Protein 8SBH (pdb70)

GO terms:
  GO:0006351 DNA-templated transcription (P, IMP)

Secondary structure (DSSP, 8-state):
-EEEEE-HHHHHHTHHHHHHHHHHH-TTS-EEEEE--HHHHHHHHHTTSSSEEEES----TTEEEEEEEEEEEEEEE-TTSGGGSS---HHHHHTSPEEEPPTT-HHHHHHHHHTGGGSSS--EEEE-SSHHHHHHHHHTTS-BEEEEHHHHHHHHHHTSSEE---SSS-EEEEEEEEEETTPPPPHHHHHHHHHH--/-EEEEEEHHHHHHTHHHHHHHHHHH-TTS-EEEEEE-HHHHHHHHHTTSSSEEEES----TTEEEEEEEEEEEEEEE-TTSGGGSS---HHHHHTSEEEEPPTTSHHHHHHHHHTGGGSSS-EEEEE-SSHHHHHHHHHTTS-BEEEEHHHHHHHHHHTSSEE---SS--EEEEEEEEEETT----HHHHHHHHHS--

B-factor: mean 37.22, std 22.07, range [10.8, 164.15]

Solvent-accessible surface area: 17875 Å² total

InterPro domains:
  IPR000847 LysR, HTH, N-terminal domain [PF00126] (5-64)
  IPR000847 LysR, HTH, N-terminal domain [PR00039] (20-31)
  IPR000847 LysR, HTH, N-terminal domain [PR00039] (31-41)
  IPR000847 LysR, HTH, N-terminal domain [PR00039] (41-52)
  IPR000847 LysR, HTH, N-terminal domain [PS50931] (3-60)
  IPR005119 LysR, substrate-binding [PF03466] (86-286)
  IPR036388 Winged helix-like DNA-binding domain superfamily [G3DSA:1.10.10.10] (1-83)
  IPR036390 Winged helix DNA-binding domain superfamily [SSF46785] (2-109)
  IPR049752 DNA-binding transcriptional regulator YeiE [NF040889] (1-287)

Nearest PDB structures (foldseek):
  8sbh-assembly1_B  TM=9.875E-01  e=7.629E-42  Escherichia coli K-12
  7erp-assembly2_C  TM=9.823E-01  e=8.900E-36  Cronobacter sakazakii
  7erq-assembly1_B  TM=9.494E-01  e=7.839E-36  Cronobacter sakazakii
  4ab6-assembly1_A  TM=7.568E-01  e=2.833E-13  Neisseria meningitidis serogroup B
  2esn-assembly1_C  TM=7.941E-01  e=1.200E-11  Pseudomonas aeruginosa

Structure (mmCIF, N/CA/C/O backbone):
data_8SBH
#
_entry.id   8SBH
#
_cell.length_a   71.098
_cell.length_b   71.098
_cell.length_c   196.336
_cell.angle_alpha   90.000
_cell.angle_beta   90.000
_cell.angle_gamma   90.000
#
_symmetry.space_group_name_H-M   'P 43 21 2'
#
loop_
_entity.id
_entity.type
_entity.pdbx_description
1 polymer 'Transcriptional regulator YeiE, LysR family'
2 non-polymer 'SULFATE ION'
3 non-polymer GLYCEROL
4 non-polymer 'CHLORIDE ION'
5 water water
#
loop_
_atom_site.group_PDB
_atom_site.id
_atom_site.type_symbol
_atom_site.label_atom_id
_atom_site.label_alt_id
_atom_site.label_comp_id
_atom_site.label_asym_id
_atom_site.label_entity_id
_atom_site.label_seq_id
_atom_site.pdbx_PDB_ins_code
_atom_site.Cartn_x
_atom_site.Cartn_y
_atom_site.Cartn_z
_atom_site.occupancy
_atom_site.B_iso_or_equiv
_atom_site.auth_seq_id
_atom_site.auth_comp_id
_atom_site.auth_asym_id
_atom_site.auth_atom_id
_atom_site.pdbx_PDB_model_num
ATOM 1 N N . MET A 1 1 ? 56.30547 61.32065 65.61524 1.000 24.29383 90 MET A N 1
ATOM 2 C CA A MET A 1 1 ? 55.29646 60.47978 66.24789 0.641 22.47189 90 MET A CA 1
ATOM 3 C CA B MET A 1 1 ? 55.31244 60.45182 66.23874 0.359 22.45963 90 MET A CA 1
ATOM 4 C C . MET A 1 1 ? 54.36885 59.87119 65.19939 1.000 22.87843 90 MET A C 1
ATOM 5 O O . MET A 1 1 ? 54.04251 60.51944 64.20415 1.000 25.36177 90 MET A O 1
ATOM 29 N N . ILE A 1 2 ? 53.93589 58.63869 65.44027 1.000 18.55976 91 ILE A N 1
ATOM 30 C CA . ILE A 1 2 ? 52.96824 57.95530 64.58951 1.000 18.57470 91 ILE A CA 1
ATOM 31 C C . ILE A 1 2 ? 51.73230 57.67979 65.43486 1.000 20.51668 91 ILE A C 1
ATOM 32 O O . ILE A 1 2 ? 51.80265 56.92475 66.41531 1.000 20.12433 91 ILE A O 1
ATOM 49 N N . ARG A 1 3 ? 50.60904 58.29033 65.06535 1.000 15.02241 92 ARG A N 1
ATOM 50 C CA . ARG A 1 3 ? 49.34219 58.09764 65.76175 1.000 15.45201 92 ARG A CA 1
ATOM 51 C C . ARG A 1 3 ? 48.45207 57.19161 64.92190 1.000 17.60566 92 ARG A C 1
ATOM 52 O O . ARG A 1 3 ? 48.15887 57.50361 63.75862 1.000 16.80867 92 ARG A O 1
ATOM 73 N N . ILE A 1 4 ? 48.02011 56.07793 65.50980 1.000 16.99130 93 ILE A N 1
ATOM 74 C CA . ILE A 1 4 ? 47.28135 55.04395 64.79966 1.000 16.29182 93 ILE A CA 1
ATOM 75 C C . ILE A 1 4 ? 45.93155 54.84256 65.47182 1.000 19.78583 93 ILE A C 1
ATOM 76 O O . ILE A 1 4 ? 45.83197 54.85183 66.70375 1.000 15.40213 93 ILE A O 1
ATOM 92 N N . TYR A 1 5 ? 44.89634 54.65157 64.65496 1.000 15.15645 94 TYR A N 1
ATOM 93 C CA . TYR A 1 5 ? 43.61865 54.11163 65.10804 1.000 17.35690 94 TYR A CA 1
ATOM 94 C C . TYR A 1 5 ? 43.36027 52.83626 64.31721 1.000 17.62089 94 TYR A C 1
ATOM 95 O O . TYR A 1 5 ? 43.45953 52.83979 63.08707 1.000 14.60832 94 TYR A O 1
ATOM 113 N N . ALA A 1 6 ? 43.04143 51.75205 65.01716 1.000 17.02865 95 ALA A N 1
ATOM 114 C CA . ALA A 1 6 ? 42.86040 50.45399 64.38289 1.000 13.63520 95 ALA A CA 1
ATOM 115 C C . ALA A 1 6 ? 41.57370 49.80670 64.86759 1.000 13.96580 95 ALA A C 1
ATOM 116 O O . ALA A 1 6 ? 41.12718 50.03916 65.99738 1.000 13.43552 95 ALA A O 1
ATOM 123 N N . SER A 1 7 ? 40.97743 48.99559 63.99464 1.000 13.49430 96 SER A N 1
ATOM 124 C CA . SER A 1 7 ? 39.79559 48.23058 64.35186 1.000 15.72944 96 SER A CA 1
ATOM 125 C C . SER A 1 7 ? 40.17386 47.09725 65.30629 1.000 13.22295 96 SER A C 1
ATOM 126 O O . SER A 1 7 ? 41.34988 46.84601 65.58371 1.000 15.38661 96 SER A O 1
ATOM 134 N N . SER A 1 8 ? 39.14737 46.39385 65.80075 1.000 16.15185 97 SER A N 1
ATOM 135 C CA . SER A 1 8 ? 39.33096 45.53647 66.97058 1.000 18.17657 97 SER A CA 1
ATOM 136 C C . SER A 1 8 ? 40.26977 44.37062 66.68068 1.000 16.40384 97 SER A C 1
ATOM 137 O O . SER A 1 8 ? 41.20430 44.11061 67.44519 1.000 14.33267 97 SER A O 1
ATOM 145 N N . THR A 1 9 ? 40.03536 43.63946 65.58970 1.000 15.82578 98 THR A N 1
ATOM 146 C CA . THR A 1 9 ? 40.90891 42.50643 65.29015 1.000 15.55742 98 THR A CA 1
ATOM 147 C C . THR A 1 9 ? 42.33340 42.97585 65.02604 1.000 15.61290 98 THR A C 1
ATOM 148 O O . THR A 1 9 ? 43.29963 42.36847 65.50936 1.000 15.25536 98 THR A O 1
ATOM 159 N N . ILE A 1 10 ? 42.48311 44.07550 64.28825 1.000 16.52774 99 ILE A N 1
ATOM 160 C CA . ILE A 1 10 ? 43.81159 44.54742 63.90454 1.000 14.84870 99 ILE A CA 1
ATOM 161 C C . ILE A 1 10 ? 44.55220 45.10043 65.11437 1.000 15.19353 99 ILE A C 1
ATOM 162 O O . ILE A 1 10 ? 45.72995 44.78991 65.34413 1.000 16.27160 99 ILE A O 1
ATOM 178 N N . GLY A 1 11 ? 43.87970 45.92904 65.91107 1.000 13.13181 100 GLY A N 1
ATOM 179 C CA . GLY A 1 11 ? 44.54737 46.57208 67.02729 1.000 13.84117 100 GLY A CA 1
ATOM 180 C C . GLY A 1 11 ? 44.87654 45.63076 68.16707 1.000 15.76391 100 GLY A C 1
ATOM 181 O O . GLY A 1 11 ? 45.86304 45.83830 68.88107 1.000 14.45771 100 GLY A O 1
ATOM 185 N N . ASN A 1 12 ? 44.06886 44.58499 68.35749 1.000 15.42480 101 ASN A N 1
ATOM 186 C CA . ASN A 1 12 ? 44.24368 43.69506 69.49793 1.000 15.79636 101 ASN A CA 1
ATOM 187 C C . ASN A 1 12 ? 45.00879 42.41845 69.17532 1.000 17.23831 101 ASN A C 1
ATOM 188 O O . ASN A 1 12 ? 45.54403 41.79439 70.09702 1.000 18.86484 101 ASN A O 1
ATOM 199 N N . TYR A 1 13 ? 45.08702 42.01305 67.90112 1.000 14.69206 102 TYR A N 1
ATOM 200 C CA . TYR A 1 13 ? 45.71075 40.74357 67.55548 1.000 14.92786 102 TYR A CA 1
ATOM 201 C C . TYR A 1 13 ? 46.78713 40.82923 66.47943 1.000 17.25261 102 TYR A C 1
ATOM 202 O O . TYR A 1 13 ? 47.36353 39.79134 66.13368 1.000 18.85350 102 TYR A O 1
ATOM 220 N N . ILE A 1 14 ? 47.07977 42.01290 65.93986 1.000 17.40213 103 ILE A N 1
ATOM 221 C CA . ILE A 1 14 ? 48.09140 42.12314 64.89145 1.000 16.76363 103 ILE A CA 1
ATOM 222 C C . ILE A 1 14 ? 49.12263 43.19361 65.23624 1.000 17.07568 103 ILE A C 1
ATOM 223 O O . ILE A 1 14 ? 50.32091 42.90233 65.34270 1.000 18.87736 103 ILE A O 1
ATOM 239 N N . LEU A 1 15 ? 48.67556 44.43481 65.40587 1.000 16.01588 104 LEU A N 1
ATOM 240 C CA . LEU A 1 15 ? 49.60692 45.55658 65.43310 1.000 13.47607 104 LEU A CA 1
ATOM 241 C C . LEU A 1 15 ? 50.52673 45.56443 66.64948 1.000 15.92664 104 LEU A C 1
ATOM 242 O O . LEU A 1 15 ? 51.65952 46.04811 66.54861 1.000 18.40699 104 LEU A O 1
ATOM 258 N N . PRO A 1 16 ? 50.10468 45.06405 67.81407 1.000 15.82265 105 PRO A N 1
ATOM 259 C CA . PRO A 1 16 ? 51.06042 45.00112 68.93299 1.000 18.84680 105 PRO A CA 1
ATOM 260 C C . PRO A 1 16 ? 52.31539 44.21383 68.59589 1.000 21.26076 105 PRO A C 1
ATOM 261 O O . PRO A 1 16 ? 53.41490 44.59601 69.01870 1.000 20.66975 105 PRO A O 1
ATOM 272 N N . ALA A 1 17 ? 52.18757 43.12377 67.83500 1.000 21.84867 106 ALA A N 1
ATOM 273 C CA . ALA A 1 17 ? 53.36897 42.37825 67.41489 1.000 22.95378 106 ALA A CA 1
ATOM 274 C C . ALA A 1 17 ? 54.21708 43.19446 66.44781 1.000 21.84208 106 ALA A C 1
ATOM 275 O O . ALA A 1 17 ? 55.45059 43.16722 66.51923 1.000 25.73585 106 ALA A O 1
ATOM 282 N N . VAL A 1 18 ? 53.57228 43.91927 65.53315 1.000 18.74428 107 VAL A N 1
ATOM 283 C CA . VAL A 1 18 ? 54.30909 44.76735 64.59706 1.000 20.94177 107 VAL A CA 1
ATOM 284 C C . VAL A 1 18 ? 55.04945 45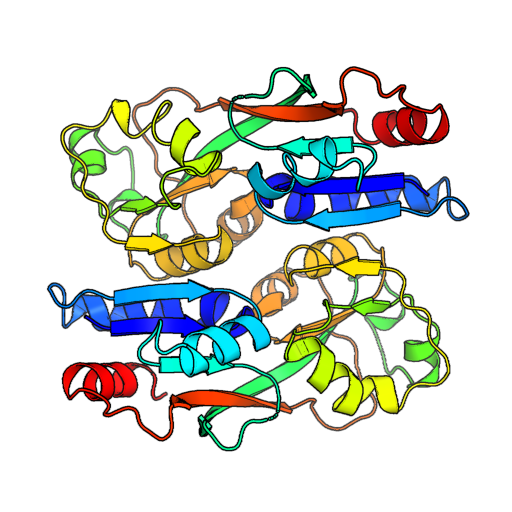.86600 65.35673 1.000 25.78639 107 VAL A C 1
ATOM 285 O O . VAL A 1 18 ? 56.22731 46.13861 65.10310 1.000 24.02434 107 VAL A O 1
ATOM 298 N N . ILE A 1 19 ? 54.36315 46.51006 66.30287 1.000 20.26687 108 ILE A N 1
ATOM 299 C CA . ILE A 1 19 ? 54.97739 47.60416 67.05462 1.000 20.98223 108 ILE A CA 1
ATOM 300 C C . ILE A 1 19 ? 56.15281 47.09339 67.87701 1.000 22.56208 108 ILE A C 1
ATOM 301 O O . ILE A 1 19 ? 57.16690 47.78588 68.03495 1.000 29.06041 108 ILE A O 1
ATOM 317 N N . ALA A 1 20 ? 56.04021 45.87620 68.41312 1.000 24.21828 109 ALA A N 1
ATOM 318 C CA . ALA A 1 20 ? 57.14793 45.29339 69.16214 1.000 27.36302 109 ALA A CA 1
ATOM 319 C C . ALA A 1 20 ? 58.39301 45.18101 68.29193 1.000 32.37161 109 ALA A C 1
ATOM 320 O O . ALA A 1 20 ? 59.49700 45.55063 68.71155 1.000 31.39422 109 ALA A O 1
ATOM 327 N N . ARG A 1 21 ? 58.23361 44.66977 67.06937 1.000 29.69981 110 ARG A N 1
ATOM 328 C CA . ARG A 1 21 ? 59.37839 44.54809 66.17150 1.000 35.09730 110 ARG A CA 1
ATOM 329 C C . ARG A 1 21 ? 59.90876 45.91750 65.76971 1.000 32.68926 110 ARG A C 1
ATOM 330 O O . ARG A 1 21 ? 61.12578 46.11581 65.66982 1.000 38.18149 110 ARG A O 1
ATOM 351 N N . TYR A 1 22 ? 59.01056 46.87471 65.53559 1.000 33.37469 111 TYR A N 1
ATOM 352 C CA . TYR A 1 22 ? 59.43706 48.21259 65.13862 1.000 34.50560 111 TYR A CA 1
ATOM 353 C C . TYR A 1 22 ? 60.17924 48.91129 66.27193 1.000 38.79280 111 TYR A C 1
ATOM 354 O O . TYR A 1 22 ? 61.27714 49.44550 66.07117 1.000 39.57086 111 TYR A O 1
ATOM 372 N N . ARG A 1 23 ? 59.59662 48.91782 67.47402 1.000 37.81966 112 ARG A N 1
ATOM 373 C CA . ARG A 1 23 ? 60.24218 49.58910 68.59831 1.000 41.31240 112 ARG A CA 1
ATOM 374 C C . ARG A 1 23 ? 61.60073 48.97619 68.90648 1.000 43.47484 112 ARG A C 1
ATOM 375 O O . ARG A 1 23 ? 62.48852 49.66333 69.42673 1.000 40.27336 112 ARG A O 1
ATOM 396 N N . HIS A 1 24 ? 61.78647 47.69238 68.59149 1.000 37.24471 113 HIS A N 1
ATOM 397 C CA . HIS A 1 24 ? 63.08945 47.07126 68.80103 1.000 43.85169 113 HIS A CA 1
ATOM 398 C C . HIS A 1 24 ? 64.15885 47.73877 67.94617 1.000 45.72539 113 HIS A C 1
ATOM 399 O O . HIS A 1 24 ? 65.29603 47.92535 68.39426 1.000 48.51007 113 HIS A O 1
ATOM 413 N N . ASP A 1 25 ? 63.81431 48.10443 66.71136 1.000 45.35453 114 ASP A N 1
ATOM 414 C CA . ASP A 1 25 ? 64.76948 48.74017 65.81167 1.000 47.94579 114 ASP A CA 1
ATOM 415 C C . ASP A 1 25 ? 64.76320 50.25818 65.92336 1.000 44.70408 114 ASP A C 1
ATOM 416 O O . ASP A 1 25 ? 65.77398 50.89754 65.61591 1.000 47.84840 114 ASP A O 1
ATOM 425 N N . TYR A 1 26 ? 63.64997 50.84834 66.35102 1.000 37.85704 115 TYR A N 1
ATOM 426 C CA . TYR A 1 26 ? 63.51641 52.29716 66.49534 1.000 36.79835 115 TYR A CA 1
ATOM 427 C C . TYR A 1 26 ? 63.00032 52.59726 67.89565 1.000 45.40260 115 TYR A C 1
ATOM 428 O O . TYR A 1 26 ? 61.85466 53.02366 68.07827 1.000 42.11971 115 TYR A O 1
ATOM 446 N N . PRO A 1 27 ? 63.83690 52.38939 68.91636 1.000 39.88856 116 PRO A N 1
ATOM 447 C CA . PRO A 1 27 ? 63.36304 52.53001 70.30183 1.000 45.76245 116 PRO A CA 1
ATOM 448 C C . PRO A 1 27 ? 63.02499 53.95484 70.70958 1.000 43.39808 116 PRO A C 1
ATOM 449 O O . PRO A 1 27 ? 62.42008 54.13837 71.77326 1.000 54.30159 116 PRO A O 1
ATOM 460 N N . GLN A 1 28 ? 63.38835 54.96464 69.91670 1.000 46.36849 117 GLN A N 1
ATOM 461 C CA . GLN A 1 28 ? 63.15815 56.35672 70.28601 1.000 45.09160 117 GLN A CA 1
ATOM 462 C C . GLN A 1 28 ? 62.19739 57.05873 69.32876 1.000 53.30923 117 GLN A C 1
ATOM 463 O O . GLN A 1 28 ? 62.19971 58.29225 69.24695 1.000 46.24561 117 GLN A O 1
ATOM 477 N N . LEU A 1 29 ? 61.37666 56.29948 68.60622 1.000 33.92379 118 LEU A N 1
ATOM 478 C CA . LEU A 1 29 ? 60.31644 56.86413 67.77614 1.000 38.44181 118 LEU A CA 1
ATOM 479 C C . LEU A 1 29 ? 58.97207 56.45467 68.36225 1.000 29.30937 118 LEU A C 1
ATOM 480 O O . LEU A 1 29 ? 58.58387 55.28327 68.23917 1.000 33.53275 118 LEU A O 1
ATOM 496 N N . PRO A 1 30 ? 58.23241 57.35839 69.00232 1.000 30.11141 119 PRO A N 1
ATOM 497 C CA . PRO A 1 30 ? 57.02198 56.93804 69.71743 1.000 28.74158 119 PRO A CA 1
ATOM 498 C C . PRO A 1 30 ? 55.88012 56.57589 68.78429 1.000 30.70464 119 PRO A C 1
ATOM 499 O O . PRO A 1 30 ? 55.77824 57.06507 67.65313 1.000 23.97086 119 PRO A O 1
ATOM 510 N N . ILE A 1 31 ? 55.00853 55.69988 69.28278 1.000 20.83679 120 ILE A N 1
ATOM 511 C CA . ILE A 1 31 ? 53.80074 55.28753 68.58482 1.000 20.74934 120 ILE A CA 1
ATOM 512 C C . ILE A 1 31 ? 52.63604 55.34964 69.56247 1.000 21.92601 120 ILE A C 1
ATOM 513 O O . ILE A 1 31 ? 52.75457 54.91077 70.71344 1.000 22.57569 120 ILE A O 1
ATOM 529 N N . GLU A 1 32 ? 51.51432 55.88806 69.10095 1.000 17.52420 121 GLU A N 1
ATOM 530 C CA . GLU A 1 32 ? 50.26081 55.87614 69.84274 1.000 19.61856 121 GLU A CA 1
ATOM 531 C C . GLU A 1 32 ? 49.26128 55.01812 69.08477 1.000 17.14392 121 GLU A C 1
ATOM 532 O O . GLU A 1 32 ? 49.06559 55.20791 67.87648 1.000 17.25478 121 GLU A O 1
ATOM 544 N N . LEU A 1 33 ? 48.64243 54.07068 69.78659 1.000 17.57097 122 LEU A N 1
ATOM 545 C CA . LEU A 1 33 ? 47.67981 53.14966 69.19261 1.000 15.80387 122 LEU A CA 1
ATOM 546 C C . LEU A 1 33 ? 46.36762 53.23308 69.95716 1.000 19.17176 122 LEU A C 1
ATOM 547 O O . LEU A 1 33 ? 46.32861 52.96152 71.16462 1.000 15.61458 122 LEU A O 1
ATOM 563 N N . SER A 1 34 ? 45.30445 53.61627 69.25516 1.000 16.44739 123 SER A N 1
ATOM 564 C CA . SER A 1 34 ? 43.94006 53.54780 69.75866 1.000 19.28944 123 SER A CA 1
ATOM 565 C C . SER A 1 34 ? 43.21477 52.42338 69.03479 1.000 15.25132 123 SER A C 1
ATOM 566 O O . SER A 1 34 ? 43.45021 52.19123 67.84434 1.000 13.80478 123 SER A O 1
ATOM 574 N N . VAL A 1 35 ? 42.32951 51.73112 69.75050 1.000 14.38964 124 VAL A N 1
ATOM 575 C CA . VAL A 1 35 ? 41.60847 50.58825 69.20425 1.000 13.73895 124 VAL A CA 1
ATOM 576 C C . VAL A 1 35 ? 40.11675 50.79892 69.41623 1.000 15.36403 124 VAL A C 1
ATOM 577 O O . VAL A 1 35 ? 39.68046 51.13926 70.52502 1.000 16.69348 124 VAL A O 1
ATOM 590 N N . GLY A 1 36 ? 39.34309 50.59662 68.36403 1.000 15.30764 125 GLY A N 1
ATOM 591 C CA . GLY A 1 36 ? 37.89382 50.66322 68.42529 1.000 17.44056 125 GLY A CA 1
ATOM 592 C C . GLY A 1 36 ? 37.31432 49.80009 67.32651 1.000 17.63057 125 GLY A C 1
ATOM 593 O O . GLY A 1 36 ? 37.94298 48.82747 66.89072 1.000 16.10143 125 GLY A O 1
ATOM 597 N N . ASN A 1 37 ? 36.11360 50.13822 66.87719 1.000 16.77957 126 ASN A N 1
ATOM 598 C CA . ASN A 1 37 ? 35.57136 49.49108 65.69507 1.000 17.45827 126 ASN A CA 1
ATOM 599 C C . ASN A 1 37 ? 35.93782 50.31044 64.45613 1.000 19.51978 126 ASN A C 1
ATOM 600 O O . ASN A 1 37 ? 36.49670 51.40787 64.54202 1.000 16.31954 126 ASN A O 1
ATOM 611 N N . SER A 1 38 ? 35.62560 49.75340 63.28844 1.000 19.27622 127 SER A N 1
ATOM 612 C CA . SER A 1 38 ? 36.06518 50.37971 62.04460 1.000 17.07707 127 SER A CA 1
ATOM 613 C C . SER A 1 38 ? 35.46078 51.76644 61.88191 1.000 20.72510 127 SER A C 1
ATOM 614 O O . SER A 1 38 ? 36.11571 52.67890 61.36030 1.000 20.78221 127 SER A O 1
ATOM 622 N N . GLN A 1 39 ? 34.21796 51.95512 62.32812 1.000 19.93686 128 GLN A N 1
ATOM 623 C CA . GLN A 1 39 ? 33.61355 53.28311 62.25799 1.000 21.59912 128 GLN A CA 1
ATOM 624 C C . GLN A 1 39 ? 34.38773 54.28138 63.11203 1.000 22.22949 128 GLN A C 1
ATOM 625 O O . GLN A 1 39 ? 34.58156 55.43516 62.70850 1.000 21.58191 128 GLN A O 1
ATOM 639 N N . ASP A 1 40 ? 34.83420 53.85771 64.29788 1.000 20.62868 129 ASP A N 1
ATOM 640 C CA . ASP A 1 40 ? 35.67713 54.72065 65.12140 1.000 20.83264 129 ASP A CA 1
ATOM 641 C C . ASP A 1 40 ? 36.93427 55.13515 64.36709 1.000 18.66439 129 ASP A C 1
ATOM 642 O O . ASP A 1 40 ? 37.33247 56.30635 64.40289 1.000 20.62170 129 ASP A O 1
ATOM 651 N N . VAL A 1 41 ? 37.57695 54.18368 63.68778 1.000 15.38316 130 VAL A N 1
ATOM 652 C CA . VAL A 1 41 ? 38.77977 54.49275 62.92134 1.000 16.92748 130 VAL A CA 1
ATOM 653 C C . VAL A 1 41 ? 38.46748 55.53114 61.85326 1.000 16.92131 130 VAL A C 1
ATOM 654 O O . VAL A 1 41 ? 39.16108 56.54651 61.71852 1.000 17.98517 130 VAL A O 1
ATOM 667 N N . MET A 1 42 ? 37.41468 55.28614 61.07160 1.000 19.43011 131 MET A N 1
ATOM 668 C CA . MET A 1 42 ? 37.05930 56.19493 59.98866 1.000 21.67526 131 MET A CA 1
ATOM 669 C C . MET A 1 42 ? 36.89713 57.61936 60.49266 1.000 22.71358 131 MET A C 1
ATOM 670 O O . MET A 1 42 ? 37.42847 58.56578 59.89998 1.000 20.10586 131 MET A O 1
ATOM 684 N N . GLN A 1 43 ? 36.15525 57.79081 61.58892 1.000 22.29650 132 GLN A N 1
ATOM 685 C CA . GLN A 1 43 ? 35.90821 59.13647 62.09414 1.000 24.55049 132 GLN A CA 1
ATOM 686 C C . GLN A 1 43 ? 37.20280 59.78429 62.56686 1.000 22.25097 132 GLN A C 1
ATOM 687 O O . GLN A 1 43 ? 37.42218 60.98056 62.34270 1.000 21.71674 132 GLN A O 1
ATOM 701 N N . ALA A 1 44 ? 38.07599 59.00711 63.20997 1.000 22.50487 133 ALA A N 1
ATOM 702 C CA . ALA A 1 44 ? 39.34424 59.55835 63.67200 1.000 22.02082 133 ALA A CA 1
ATOM 703 C C . ALA A 1 44 ? 40.19949 60.01553 62.49799 1.000 23.06439 133 ALA A C 1
ATOM 704 O O . ALA A 1 44 ? 40.83772 61.07258 62.55781 1.000 21.04633 133 ALA A O 1
ATOM 711 N N . VAL A 1 45 ? 40.22531 59.23133 61.42059 1.000 21.58806 134 VAL A N 1
ATOM 712 C CA . VAL A 1 45 ? 40.97128 59.62600 60.23014 1.000 21.37795 134 VAL A CA 1
ATOM 713 C C . VAL A 1 45 ? 40.33848 60.86016 59.59569 1.000 22.80585 134 VAL A C 1
ATOM 714 O O . VAL A 1 45 ? 41.03182 61.82212 59.24292 1.000 22.84974 134 VAL A O 1
ATOM 727 N N . LEU A 1 46 ? 39.00986 60.85579 59.45433 1.000 21.43435 135 LEU A N 1
ATOM 728 C CA . LEU A 1 46 ? 38.31968 61.99650 58.86255 1.000 23.88210 135 LEU A CA 1
ATOM 729 C C . LEU A 1 46 ? 38.51067 63.26506 59.68693 1.000 30.63049 135 LEU A C 1
ATOM 730 O O . LEU A 1 46 ? 38.54487 64.36654 59.12846 1.000 31.23847 135 LEU A O 1
ATOM 746 N N . ASP A 1 47 ? 38.62925 63.13556 61.00462 1.000 24.04105 136 ASP A N 1
ATOM 747 C CA . ASP A 1 47 ? 38.84261 64.27999 61.87863 1.000 28.10711 136 ASP A CA 1
ATOM 748 C C . ASP A 1 47 ? 40.31105 64.66331 62.00435 1.000 25.15485 136 ASP A C 1
ATOM 749 O O . ASP A 1 47 ? 40.63052 65.58085 62.76410 1.000 27.38438 136 ASP A O 1
ATOM 758 N N . PHE A 1 48 ? 41.20425 63.98926 61.28205 1.000 24.40968 137 PHE A N 1
ATOM 759 C CA . PHE A 1 48 ? 42.63853 64.25657 61.35377 1.000 27.78054 137 PHE A CA 1
ATOM 760 C C . PHE A 1 48 ? 43.17225 64.10199 62.77567 1.000 27.80128 137 PHE A C 1
ATOM 761 O O . PHE A 1 48 ? 44.11834 64.78658 63.17357 1.000 27.66868 137 PHE A O 1
ATOM 778 N N . ARG A 1 49 ? 42.56928 63.20546 63.55473 1.000 21.07526 138 ARG A N 1
ATOM 779 C CA . ARG A 1 49 ? 43.03357 62.94096 64.91170 1.000 24.81505 138 ARG A CA 1
ATOM 780 C C . ARG A 1 49 ? 44.13071 61.88917 64.96702 1.000 23.70177 138 ARG A C 1
ATOM 781 O O . ARG A 1 49 ? 44.82119 61.78755 65.98671 1.000 23.43994 138 ARG A O 1
ATOM 802 N N . VAL A 1 50 ? 44.30702 61.10747 63.89994 1.000 20.67996 139 VAL A N 1
ATOM 803 C CA . VAL A 1 50 ? 45.40460 60.15844 63.78271 1.000 18.34661 139 VAL A CA 1
ATOM 804 C C . VAL A 1 50 ? 46.04366 60.33882 62.41050 1.000 20.96613 139 VAL A C 1
ATOM 805 O O . VAL A 1 50 ? 45.50517 61.01314 61.53024 1.000 21.56875 139 VAL A O 1
ATOM 818 N N . ASP A 1 51 ? 47.21328 59.72925 62.24131 1.000 17.16196 140 ASP A N 1
ATOM 819 C CA . ASP A 1 51 ? 47.92593 59.77489 60.97385 1.000 18.32504 140 ASP A CA 1
ATOM 820 C C . ASP A 1 51 ? 47.46073 58.69959 60.00429 1.000 21.86319 140 ASP A C 1
ATOM 821 O O . ASP A 1 51 ? 47.42815 58.93470 58.78845 1.000 19.99160 140 ASP A O 1
ATOM 830 N N . ILE A 1 52 ? 47.08988 57.53069 60.52036 1.000 19.00989 141 ILE A N 1
ATOM 831 C CA . ILE A 1 52 ? 46.79703 56.36278 59.69789 1.000 17.53599 141 ILE A CA 1
ATOM 832 C C . ILE A 1 52 ? 45.76045 55.52496 60.42709 1.000 15.89931 141 ILE A C 1
ATOM 833 O O . ILE A 1 52 ? 45.71619 55.49655 61.66321 1.000 15.93773 141 ILE A O 1
ATOM 849 N N . GLY A 1 53 ? 44.91394 54.84430 59.65356 1.000 19.04595 142 GLY A N 1
ATOM 850 C CA . GLY A 1 53 ? 43.92695 53.95221 60.21435 1.000 17.60153 142 GLY A CA 1
ATOM 851 C C . GLY A 1 53 ? 44.02291 52.56939 59.59576 1.000 18.09704 142 GLY A C 1
ATOM 852 O O . GLY A 1 53 ? 44.55452 52.38497 58.49914 1.000 17.91377 142 GLY A O 1
ATOM 856 N N . PHE A 1 54 ? 43.49942 51.59470 60.33429 1.000 16.14483 143 PHE A N 1
ATOM 857 C CA . PHE A 1 54 ? 43.38978 50.21157 59.88032 1.000 15.69410 143 PHE A CA 1
ATOM 858 C C . PHE A 1 54 ? 41.98056 49.72811 60.18271 1.000 16.21536 143 PHE A C 1
ATOM 859 O O . PHE A 1 54 ? 41.51214 49.84907 61.32201 1.000 15.92506 143 PHE A O 1
ATOM 876 N N . ILE A 1 55 ? 41.30218 49.18667 59.16860 1.000 14.28533 144 ILE A N 1
ATOM 877 C CA . ILE A 1 55 ? 39.91332 48.77354 59.30522 1.000 16.62632 144 ILE A CA 1
ATOM 878 C C . ILE A 1 55 ? 39.73445 47.37602 58.73024 1.000 16.89583 144 ILE A C 1
ATOM 879 O O . ILE A 1 55 ? 40.54759 46.88806 57.94301 1.000 15.85471 144 ILE A O 1
ATOM 895 N N . GLU A 1 56 ? 38.63869 46.73310 59.13918 1.000 18.46059 145 GLU A N 1
ATOM 896 C CA . GLU A 1 56 ? 38.31982 45.37251 58.71605 1.000 17.30947 145 GLU A CA 1
ATOM 897 C C . GLU A 1 56 ? 36.89024 45.27944 58.20249 1.000 19.55089 145 GLU A C 1
ATOM 898 O O . GLU A 1 56 ? 36.23655 44.23809 58.33877 1.000 19.51105 145 GLU A O 1
ATOM 910 N N . GLY A 1 57 ? 36.39164 46.35633 57.60690 1.000 21.04278 146 GLY A N 1
ATOM 911 C CA . GLY A 1 57 ? 35.09590 46.35070 56.97250 1.000 22.76425 146 GLY A CA 1
ATOM 912 C C . GLY A 1 57 ? 35.09054 47.27356 55.77414 1.000 30.76927 146 GLY A C 1
ATOM 913 O O . GLY A 1 57 ? 36.00150 48.08748 55.58917 1.000 27.67292 146 GLY A O 1
ATOM 917 N N . PRO A 1 58 ? 34.05136 47.17241 54.93639 1.000 35.72244 147 PRO A N 1
ATOM 918 C CA . PRO A 1 58 ? 34.00678 48.00311 53.73504 1.000 40.01971 147 PRO A CA 1
ATOM 919 C C . PRO A 1 58 ? 33.50782 49.39119 54.07643 1.000 49.86161 147 PRO A C 1
ATOM 920 O O . PRO A 1 58 ? 32.34415 49.70392 53.82241 1.000 51.30145 147 PRO A O 1
ATOM 963 N N . HIS A 1 60 ? 33.42067 53.27970 53.46921 1.000 31.72302 149 HIS A N 1
ATOM 964 C CA . HIS A 1 60 ? 33.54354 54.08758 52.27258 1.000 38.60766 149 HIS A CA 1
ATOM 965 C C . HIS A 1 60 ? 33.44435 55.57265 52.58122 1.000 41.35395 149 HIS A C 1
ATOM 966 O O . HIS A 1 60 ? 32.64577 56.00146 53.41482 1.000 44.68562 149 HIS A O 1
ATOM 980 N N . SER A 1 61 ? 34.27070 56.35229 51.89008 1.000 42.83750 150 SER A N 1
ATOM 981 C CA . SER A 1 61 ? 34.25563 57.80359 52.01317 1.000 36.06783 150 SER A CA 1
ATOM 982 C C . SER A 1 61 ? 35.07488 58.41415 50.88603 1.000 41.43273 150 SER A C 1
ATOM 983 O O . SER A 1 61 ? 36.20160 57.97970 50.62598 1.000 40.14728 150 SER A O 1
ATOM 991 N N . THR A 1 62 ? 34.51950 59.41720 50.20820 1.000 40.11449 151 THR A N 1
ATOM 992 C CA . THR A 1 62 ? 35.26152 60.07272 49.14039 1.000 39.92522 151 THR A CA 1
ATOM 993 C C . THR A 1 62 ? 36.50550 60.77901 49.66119 1.000 38.64776 151 THR A C 1
ATOM 994 O O . THR A 1 62 ? 37.38714 61.12451 48.86845 1.000 38.34592 151 THR A O 1
ATOM 1005 N N . GLU A 1 63 ? 36.60201 60.99315 50.97297 1.000 39.82017 152 GLU A N 1
ATOM 1006 C CA . GLU A 1 63 ? 37.73012 61.69151 51.56973 1.000 37.37732 152 GLU A CA 1
ATOM 1007 C C . GLU A 1 63 ? 38.80947 60.74478 52.08283 1.000 35.15914 152 GLU A C 1
ATOM 1008 O O . GLU A 1 63 ? 39.78099 61.20757 52.68909 1.000 30.34530 152 GLU A O 1
ATOM 1020 N N . ILE A 1 64 ? 38.66778 59.43888 51.85233 1.000 30.19174 153 ILE A N 1
ATOM 1021 C CA . ILE A 1 64 ? 39.56606 58.43550 52.40934 1.000 29.40290 153 ILE A CA 1
ATOM 1022 C C . ILE A 1 64 ? 40.19248 57.62976 51.28020 1.000 34.33969 153 ILE A C 1
ATOM 1023 O O . ILE A 1 64 ? 39.51250 57.24533 50.32287 1.000 34.60049 153 ILE A O 1
ATOM 1039 N N . ILE A 1 65 ? 41.49155 57.37573 51.40201 1.000 27.34378 154 ILE A N 1
ATOM 1040 C CA . ILE A 1 65 ? 42.21345 56.46965 50.51748 1.000 35.76938 154 ILE A CA 1
ATOM 1041 C C . ILE A 1 65 ? 42.36156 55.14261 51.24842 1.000 26.43576 154 ILE A C 1
ATOM 1042 O O . ILE A 1 65 ? 42.88534 55.09955 52.36647 1.000 24.21207 154 ILE A O 1
ATOM 1058 N N . SER A 1 66 ? 41.89465 54.06425 50.62603 1.000 28.01501 155 SER A N 1
ATOM 1059 C CA . SER A 1 66 ? 41.92833 52.73258 51.21975 1.000 29.30889 155 SER A CA 1
ATOM 1060 C C . SER A 1 66 ? 42.85028 51.84690 50.39643 1.000 31.58322 155 SER A C 1
ATOM 1061 O O . SER A 1 66 ? 42.71196 51.77402 49.17225 1.000 31.94944 155 SER A O 1
ATOM 1069 N N . GLU A 1 67 ? 43.78211 51.17368 51.06680 1.000 23.97336 156 GLU A N 1
ATOM 1070 C CA . GLU A 1 67 ? 44.73656 50.31542 50.38335 1.000 26.26637 156 GLU A CA 1
ATOM 1071 C C . GLU A 1 67 ? 44.72554 48.92556 51.00353 1.000 26.36530 156 GLU A C 1
ATOM 1072 O O . GLU A 1 67 ? 44.68632 48.79282 52.23497 1.000 23.78938 156 GLU A O 1
ATOM 1084 N N . PRO A 1 68 ? 44.75356 47.87424 50.18398 1.000 24.13168 157 PRO A N 1
ATOM 1085 C CA . PRO A 1 68 ? 44.68848 46.51350 50.73575 1.000 23.20491 157 PRO A CA 1
ATOM 1086 C C . PRO A 1 68 ? 45.98935 46.16096 51.43970 1.000 25.01322 157 PRO A C 1
ATOM 1087 O O . PRO A 1 68 ? 47.08089 46.40691 50.91881 1.000 25.87315 157 PRO A O 1
ATOM 1098 N N . TRP A 1 69 ? 45.86511 45.57976 52.63121 1.000 20.97620 158 TRP A N 1
ATOM 1099 C CA . TRP A 1 69 ? 47.01719 45.31013 53.48699 1.000 23.20804 158 TRP A CA 1
ATOM 1100 C C . TRP A 1 69 ? 47.20186 43.82335 53.75057 1.000 23.10074 158 TRP A C 1
ATOM 1101 O O . TRP A 1 69 ? 48.24840 43.26874 53.40006 1.000 26.12948 158 TRP A O 1
ATOM 1122 N N . LEU A 1 70 ? 46.21488 43.15536 54.34297 1.000 19.22962 159 LEU A N 1
ATOM 1123 C CA . LEU A 1 70 ? 46.31608 41.74376 54.66857 1.000 21.23554 159 LEU A CA 1
ATOM 1124 C C . LEU A 1 70 ? 45.00689 41.04760 54.32524 1.000 23.92052 159 LEU A C 1
ATOM 1125 O O . LEU A 1 70 ? 43.93947 41.67002 54.31355 1.000 23.45681 159 LEU A O 1
ATOM 1141 N N . GLU A 1 71 ? 45.10039 39.75139 54.04759 1.000 19.71737 160 GLU A N 1
ATOM 1142 C CA . GLU A 1 71 ? 43.91344 38.91390 53.98518 1.000 20.50708 160 GLU A CA 1
ATOM 1143 C C . GLU A 1 71 ? 43.54875 38.44184 55.39106 1.000 22.31866 160 GLU A C 1
ATOM 1144 O O . GLU A 1 71 ? 44.38203 38.40165 56.29916 1.000 21.12365 160 GLU A O 1
ATOM 1156 N N . ASP A 1 72 ? 42.27755 38.08501 55.56626 1.000 19.90616 161 ASP A N 1
ATOM 1157 C CA . ASP A 1 72 ? 41.77936 37.66182 56.86814 1.000 16.43948 161 ASP A CA 1
ATOM 1158 C C . ASP A 1 72 ? 40.59607 36.73404 56.64455 1.000 20.56279 161 ASP A C 1
ATOM 1159 O O . ASP A 1 72 ? 39.69394 37.05731 55.86325 1.000 19.41636 161 ASP A O 1
ATOM 1168 N N . GLU A 1 73 ? 40.60785 35.58779 57.31594 1.000 16.13511 162 GLU A N 1
ATOM 1169 C CA . GLU A 1 73 ? 39.54057 34.60481 57.19169 1.000 19.26476 162 GLU A CA 1
ATOM 1170 C C . GLU A 1 73 ? 38.57761 34.72799 58.36530 1.000 18.72825 162 GLU A C 1
ATOM 1171 O O . GLU A 1 73 ? 38.99548 34.70701 59.53109 1.000 16.75741 162 GLU A O 1
ATOM 1183 N N . LEU A 1 74 ? 37.29300 34.84847 58.05330 1.000 18.93804 163 LEU A N 1
ATOM 1184 C CA . LEU A 1 74 ? 36.24149 34.78277 59.05699 1.000 19.40206 163 LEU A CA 1
ATOM 1185 C C . LEU A 1 74 ? 35.80305 33.33463 59.22621 1.000 17.90331 163 LEU A C 1
ATOM 1186 O O . LEU A 1 74 ? 35.72957 32.57854 58.25718 1.000 21.06092 163 LEU A O 1
ATOM 1202 N N . VAL A 1 75 ? 35.51317 32.95818 60.46877 1.000 16.36154 164 VAL A N 1
ATOM 1203 C CA . VAL A 1 75 ? 35.24286 31.57331 60.82507 1.000 18.82468 164 VAL A CA 1
ATOM 1204 C C . VAL A 1 75 ? 33.97882 31.52052 61.66650 1.000 15.14267 164 VAL A C 1
ATOM 1205 O O . VAL A 1 75 ? 33.86379 32.23831 62.66312 1.000 16.54563 164 VAL A O 1
ATOM 1218 N N . VAL A 1 76 ? 33.03491 30.67788 61.26149 1.000 16.87529 165 VAL A N 1
ATOM 1219 C CA . VAL A 1 76 ? 31.89471 30.34672 62.10746 1.000 16.30327 165 VAL A CA 1
ATOM 1220 C C . VAL A 1 76 ? 32.36986 29.35314 63.16021 1.000 15.84557 165 VAL A C 1
ATOM 1221 O O . VAL A 1 76 ? 33.07171 28.38451 62.84356 1.000 16.24462 165 VAL A O 1
ATOM 1234 N N . PHE A 1 77 ? 31.99609 29.58989 64.41254 1.000 15.59881 166 PHE A N 1
ATOM 1235 C CA . PHE A 1 77 ? 32.47458 28.76187 65.51221 1.000 16.27156 166 PHE A CA 1
ATOM 1236 C C . PHE A 1 77 ? 31.37460 28.59641 66.54731 1.000 18.43447 166 PHE A C 1
ATOM 1237 O O . PHE A 1 77 ? 30.41964 29.37930 66.61045 1.000 16.15608 166 PHE A O 1
ATOM 1254 N N . ALA A 1 78 ? 31.51986 27.55068 67.36206 1.000 15.45419 167 ALA A N 1
ATOM 1255 C CA . ALA A 1 78 ? 30.51746 27.19244 68.34805 1.000 14.56314 167 ALA A CA 1
ATOM 1256 C C . ALA A 1 78 ? 31.20175 26.49088 69.51427 1.000 16.46650 167 ALA A C 1
ATOM 1257 O O . ALA A 1 78 ? 32.38094 26.12829 69.44624 1.000 16.41663 167 ALA A O 1
ATOM 1264 N N . ALA A 1 79 ? 30.44723 26.30548 70.58960 1.000 20.93131 168 ALA A N 1
ATOM 1265 C CA . ALA A 1 79 ? 30.93403 25.49466 71.69499 1.000 21.13926 168 ALA A CA 1
ATOM 1266 C C . ALA A 1 79 ? 31.23778 24.08546 71.18744 1.000 27.29610 168 ALA A C 1
ATOM 1267 O O . ALA A 1 79 ? 30.57306 23.59334 70.26931 1.000 23.54566 168 ALA A O 1
ATOM 1274 N N . PRO A 1 80 ? 32.23711 23.41155 71.76155 1.000 25.41857 169 PRO A N 1
ATOM 1275 C CA . PRO A 1 80 ? 32.59036 22.07360 71.26121 1.000 25.89219 169 PRO A CA 1
ATOM 1276 C C . PRO A 1 80 ? 31.46186 21.06529 71.37997 1.000 31.51898 169 PRO A C 1
ATOM 1277 O O . PRO A 1 80 ? 31.45938 20.07348 70.64417 1.000 32.99841 169 PRO A O 1
ATOM 1288 N N . THR A 1 81 ? 30.50742 21.28463 72.28239 1.000 30.37587 170 THR A N 1
ATOM 1289 C CA . THR A 1 81 ? 29.37992 20.37994 72.45192 1.000 39.90016 170 THR A CA 1
ATOM 1290 C C . THR A 1 81 ? 28.23677 20.66919 71.48970 1.000 31.77150 170 THR A C 1
ATOM 1291 O O . THR A 1 81 ? 27.26376 19.90986 71.46528 1.000 35.27224 170 THR A O 1
ATOM 1302 N N . SER A 1 82 ? 28.33063 21.73244 70.69854 1.000 27.54862 171 SER A N 1
ATOM 1303 C CA . SER A 1 82 ? 27.25090 22.06731 69.78278 1.000 31.96801 171 SER A CA 1
ATOM 1304 C C . SER A 1 82 ? 27.12382 20.99619 68.70171 1.000 31.41656 171 SER A C 1
ATOM 1305 O O . SER A 1 82 ? 28.13495 20.46384 68.23126 1.000 30.38208 171 SER A O 1
ATOM 1313 N N . PRO A 1 83 ? 25.90033 20.65936 68.28136 1.000 31.74699 172 PRO A N 1
ATOM 1314 C CA . PRO A 1 83 ? 25.76420 19.72919 67.14988 1.000 33.52595 172 PRO A CA 1
ATOM 1315 C C . PRO A 1 83 ? 26.43287 20.24429 65.88814 1.000 32.72999 172 PRO A C 1
ATOM 1316 O O . PRO A 1 83 ? 26.84219 19.44581 65.03636 1.000 30.64996 172 PRO A O 1
ATOM 1327 N N . LEU A 1 84 ? 26.56035 21.56395 65.75122 1.000 27.79667 173 LEU A N 1
ATOM 1328 C CA . LEU A 1 84 ? 27.17757 22.15860 64.57132 1.000 29.89578 173 LEU A CA 1
ATOM 1329 C C . LEU A 1 84 ? 28.69154 22.00179 64.54980 1.000 27.88128 173 LEU A C 1
ATOM 1330 O O . LEU A 1 84 ? 29.30413 22.24931 63.50377 1.000 24.01575 173 LEU A O 1
ATOM 1346 N N . ALA A 1 85 ? 29.30588 21.59664 65.66192 1.000 25.25610 174 ALA A N 1
ATOM 1347 C CA . ALA A 1 85 ? 30.75639 21.50115 65.74653 1.000 31.46364 174 ALA A CA 1
ATOM 1348 C C . ALA A 1 85 ? 31.32205 20.29345 65.01484 1.000 34.78793 174 ALA A C 1
ATOM 1349 O O . ALA A 1 85 ? 32.54742 20.18179 64.89704 1.000 40.73861 174 ALA A O 1
ATOM 1356 N N . ARG A 1 86 ? 30.47214 19.39328 64.52966 1.000 33.12412 175 ARG A N 1
ATOM 1357 C CA . ARG A 1 86 ? 30.91909 18.17336 63.87600 1.000 40.42571 175 ARG A CA 1
ATOM 1358 C C . ARG A 1 86 ? 30.08151 17.92133 62.63322 1.000 42.40477 175 ARG A C 1
ATOM 1359 O O . ARG A 1 86 ? 28.85703 18.0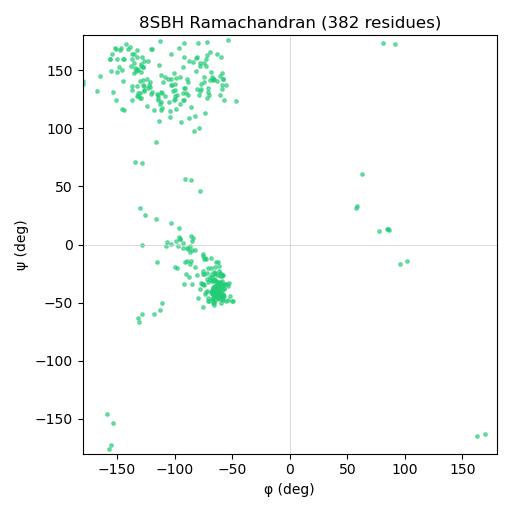6795 62.65868 1.000 47.28628 175 ARG A O 1
ATOM 1380 N N . GLY A 1 87 ? 30.75187 17.54713 61.54732 1.000 43.90705 176 GLY A N 1
ATOM 1381 C CA . GLY A 1 87 ? 30.07844 17.13441 60.34145 1.000 46.04521 176 GLY A CA 1
ATOM 1382 C C . GLY A 1 87 ? 29.60534 18.29754 59.49773 1.000 43.05275 176 GLY A C 1
ATOM 1383 O O . GLY A 1 87 ? 29.68420 19.46256 59.89709 1.000 34.17164 176 GLY A O 1
ATOM 1387 N N . PRO A 1 88 ? 29.10282 17.99784 58.30137 1.000 44.04569 177 PRO A N 1
ATOM 1388 C CA . PRO A 1 88 ? 28.59012 19.06453 57.43470 1.000 41.88325 177 PRO A CA 1
ATOM 1389 C C . PRO A 1 88 ? 27.34188 19.69990 58.02343 1.000 35.87016 177 PRO A C 1
ATOM 1390 O O . PRO A 1 88 ? 26.51579 19.02926 58.64677 1.000 34.18301 177 PRO A O 1
ATOM 1401 N N . VAL A 1 89 ? 27.21043 21.00911 57.81816 1.000 29.37488 178 VAL A N 1
ATOM 1402 C CA . VAL A 1 89 ? 26.01852 21.74189 58.22100 1.000 36.23029 178 VAL A CA 1
ATOM 1403 C C . VAL A 1 89 ? 25.50525 22.51781 57.01613 1.000 30.11022 178 VAL A C 1
ATOM 1404 O O . VAL A 1 89 ? 26.26735 22.88231 56.11413 1.000 32.50289 178 VAL A O 1
ATOM 1417 N N . THR A 1 90 ? 24.20231 22.76873 57.00550 1.000 33.11231 179 THR A N 1
ATOM 1418 C CA . THR A 1 90 ? 23.54755 23.49792 55.93180 1.000 30.86510 179 THR A CA 1
ATOM 1419 C C . THR A 1 90 ? 23.25524 24.92693 56.37365 1.000 33.92944 179 THR A C 1
ATOM 1420 O O . THR A 1 90 ? 23.28640 25.25416 57.56336 1.000 26.98848 179 THR A O 1
ATOM 1431 N N . LEU A 1 91 ? 22.97091 25.78349 55.38957 1.000 27.65289 180 LEU A N 1
ATOM 1432 C CA . LEU A 1 91 ? 22.60355 27.16062 55.70280 1.000 28.27007 180 LEU A CA 1
ATOM 1433 C C . LEU A 1 91 ? 21.35298 27.20442 56.57480 1.000 24.36122 180 LEU A C 1
ATOM 1434 O O . LEU A 1 91 ? 21.23238 28.06106 57.45752 1.000 22.66419 180 LEU A O 1
ATOM 1450 N N . GLU A 1 92 ? 20.41421 26.28321 56.34527 1.000 26.26098 181 GLU A N 1
ATOM 1451 C CA . GLU A 1 92 ? 19.20717 26.24950 57.16507 1.000 27.68775 181 GLU A CA 1
ATOM 1452 C C . GLU A 1 92 ? 19.52848 25.86495 58.60620 1.000 30.74325 181 GLU A C 1
ATOM 1453 O O . GLU A 1 92 ? 18.91799 26.39296 59.54363 1.000 27.19154 181 GLU A O 1
ATOM 1465 N N . GLN A 1 93 ? 20.47893 24.94523 58.80439 1.000 27.17390 182 GLN A N 1
ATOM 1466 C CA . GLN A 1 93 ? 20.92725 24.63352 60.15778 1.000 27.70146 182 GLN A CA 1
ATOM 1467 C C . GLN A 1 93 ? 21.51933 25.86282 60.83206 1.000 26.83009 182 GLN A C 1
ATOM 1468 O O . GLN A 1 93 ? 21.24555 26.13129 62.00862 1.000 25.22756 182 GLN A O 1
ATOM 1482 N N . LEU A 1 94 ? 22.35250 26.61330 60.10498 1.000 23.11260 183 LEU A N 1
ATOM 1483 C CA . LEU A 1 94 ? 22.92818 27.82984 60.66380 1.000 22.26103 183 LEU A CA 1
ATOM 1484 C C . LEU A 1 94 ? 21.84225 28.83314 61.02825 1.000 28.93702 183 LEU A C 1
ATOM 1485 O O . LEU A 1 94 ? 21.92382 29.49774 62.07017 1.000 29.10669 183 LEU A O 1
ATOM 1501 N N . ALA A 1 95 ? 20.81295 28.95208 60.18813 1.000 27.67361 184 ALA A N 1
ATOM 1502 C CA . ALA A 1 95 ? 19.74637 29.90914 60.45399 1.000 32.13969 184 ALA A CA 1
ATOM 1503 C C . ALA A 1 95 ? 18.90752 29.52432 61.66396 1.000 33.53603 184 ALA A C 1
ATOM 1504 O O . ALA A 1 95 ? 18.23023 30.38713 62.23246 1.000 40.15396 184 ALA A O 1
ATOM 1511 N N . ALA A 1 96 ? 18.93196 28.25801 62.07026 1.000 33.68208 185 ALA A N 1
ATOM 1512 C CA . ALA A 1 96 ? 18.17823 27.79820 63.22620 1.000 39.81164 185 ALA A CA 1
ATOM 1513 C C . ALA A 1 96 ? 18.95077 27.94233 64.53193 1.000 35.78404 185 ALA A C 1
ATOM 1514 O O . ALA A 1 96 ? 18.39609 27.65885 65.59670 1.000 36.44640 185 ALA A O 1
ATOM 1521 N N . ALA A 1 97 ? 20.22129 28.37984 64.47547 1.000 31.51706 186 ALA A N 1
ATOM 1522 C CA . ALA A 1 97 ? 21.01620 28.52398 65.68637 1.000 36.57737 186 ALA A CA 1
ATOM 1523 C C . ALA A 1 97 ? 20.91612 29.94482 66.23230 1.000 31.57067 186 ALA A C 1
ATOM 1524 O O . ALA A 1 97 ? 20.68397 30.89451 65.47635 1.000 29.49133 186 ALA A O 1
ATOM 1531 N N . PRO A 1 98 ? 21.08481 30.12477 67.54321 1.000 34.06111 187 PRO A N 1
ATOM 1532 C CA . PRO A 1 98 ? 21.12386 31.48596 68.09461 1.000 28.39438 187 PRO A CA 1
ATOM 1533 C C . PRO A 1 98 ? 22.42048 32.17654 67.70145 1.000 28.96368 187 PRO A C 1
ATOM 1534 O O . PRO A 1 98 ? 23.51261 31.65858 67.94266 1.000 27.03705 187 PRO A O 1
ATOM 1545 N N . TRP A 1 99 ? 22.29586 33.35237 67.09898 1.000 23.86639 188 TRP A N 1
ATOM 1546 C CA . TRP A 1 99 ? 23.44758 34.09176 66.60981 1.000 23.88431 188 TRP A CA 1
ATOM 1547 C C . TRP A 1 99 ? 23.81798 35.22738 67.55257 1.000 23.81423 188 TRP A C 1
ATOM 1548 O O . TRP A 1 99 ? 22.95106 35.94615 68.05525 1.000 23.86707 188 TRP A O 1
ATOM 1569 N N . ILE A 1 100 ? 25.11860 35.37431 67.78571 1.000 18.89321 189 ILE A N 1
ATOM 1570 C CA . ILE A 1 100 ? 25.68090 36.44857 68.59635 1.000 18.43543 189 ILE A CA 1
ATOM 1571 C C . ILE A 1 100 ? 26.48260 37.33661 67.65553 1.000 19.61856 189 ILE A C 1
ATOM 1572 O O . ILE A 1 100 ? 27.42145 36.86827 66.99938 1.000 20.13429 189 ILE A O 1
ATOM 1588 N N . LEU A 1 101 ? 26.10902 38.61165 67.57802 1.000 21.17377 190 LEU A N 1
ATOM 1589 C CA . LEU A 1 101 ? 26.64658 39.51526 66.57434 1.000 17.35480 190 LEU A CA 1
ATOM 1590 C C . LEU A 1 101 ? 27.29340 40.73158 67.22027 1.000 21.05139 190 LEU A C 1
ATOM 1591 O O . LEU A 1 101 ? 26.98625 41.09950 68.35750 1.000 21.50165 190 LEU A O 1
ATOM 1607 N N . ARG A 1 102 ? 28.19050 41.35795 66.46507 1.000 19.34810 191 ARG A N 1
ATOM 1608 C CA . ARG A 1 102 ? 28.81785 42.59767 66.88331 1.000 21.40573 191 ARG A CA 1
ATOM 1609 C C . ARG A 1 102 ? 27.88401 43.78087 66.63867 1.000 24.90764 191 ARG A C 1
ATOM 1610 O O . ARG A 1 102 ? 26.81621 43.65847 66.02841 1.000 25.12808 191 ARG A O 1
ATOM 1631 N N . GLU A 1 103 ? 28.30842 44.94581 67.12007 1.000 24.12537 192 GLU A N 1
ATOM 1632 C CA . GLU A 1 103 ? 27.48545 46.13830 67.06127 1.000 26.24150 192 GLU A CA 1
ATOM 1633 C C . GLU A 1 103 ? 27.55128 46.79433 65.68394 1.000 28.03944 192 GLU A C 1
ATOM 1634 O O . GLU A 1 103 ? 28.46092 46.55295 64.88636 1.000 25.15203 192 GLU A O 1
ATOM 1646 N N . ARG A 1 104 ? 26.55588 47.64195 65.42460 1.000 30.29081 193 ARG A N 1
ATOM 1647 C CA . ARG A 1 104 ? 26.57877 48.51591 64.26265 1.000 36.20246 193 ARG A CA 1
ATOM 1648 C C . ARG A 1 104 ? 27.81396 49.40895 64.31461 1.000 41.27621 193 ARG A C 1
ATOM 1649 O O . ARG A 1 104 ? 28.12188 50.00335 65.35295 1.000 35.33139 193 ARG A O 1
ATOM 1670 N N . GLY A 1 105 ? 28.50889 49.51755 63.18549 1.000 35.71864 194 GLY A N 1
ATOM 1671 C CA . GLY A 1 105 ? 29.77852 50.20476 63.11760 1.000 37.85288 194 GLY A CA 1
ATOM 1672 C C . GLY A 1 105 ? 30.97569 49.27998 63.10216 1.000 33.46703 194 GLY A C 1
ATOM 1673 O O . GLY A 1 105 ? 32.08809 49.73123 62.79580 1.000 33.55517 194 GLY A O 1
ATOM 1677 N N . SER A 1 106 ? 30.77606 48.00779 63.42954 1.000 27.87606 195 SER A N 1
ATOM 1678 C CA . SER A 1 106 ? 31.82618 47.00765 63.32453 1.000 24.83868 195 SER A CA 1
ATOM 1679 C C . SER A 1 106 ? 31.96921 46.56763 61.87409 1.000 30.19049 195 SER A C 1
ATOM 1680 O O . SER A 1 106 ? 30.97826 46.22402 61.21828 1.000 26.79671 195 SER A O 1
ATOM 1688 N N . GLY A 1 107 ? 33.20370 46.59549 61.36700 1.000 24.58561 196 GLY A N 1
ATOM 1689 C CA . GLY A 1 107 ? 33.44781 46.05531 60.04109 1.000 23.80621 196 GLY A CA 1
ATOM 1690 C C . GLY A 1 107 ? 33.15145 44.57104 59.96633 1.000 25.38892 196 GLY A C 1
ATOM 1691 O O . GLY A 1 107 ? 32.62240 44.08087 58.96338 1.000 24.00301 196 GLY A O 1
ATOM 1695 N N . THR A 1 108 ? 33.48988 43.83497 61.02707 1.000 20.80090 197 THR A N 1
ATOM 1696 C CA . THR A 1 108 ? 33.18293 42.41077 61.08125 1.000 22.48386 197 THR A CA 1
ATOM 1697 C C . THR A 1 108 ? 31.68981 42.15787 60.90387 1.000 21.63731 197 THR A C 1
ATOM 1698 O O . THR A 1 108 ? 31.28979 41.25738 60.15584 1.000 20.33973 197 THR A O 1
ATOM 1709 N N . ARG A 1 109 ? 30.85152 42.94803 61.57601 1.000 21.25607 198 ARG A N 1
ATOM 1710 C CA . ARG A 1 109 ? 29.40708 42.78383 61.44239 1.000 23.08436 198 ARG A CA 1
ATOM 1711 C C . ARG A 1 109 ? 28.97275 42.93289 59.99106 1.000 21.86308 198 ARG A C 1
ATOM 1712 O O . ARG A 1 109 ? 28.19545 42.11874 59.47348 1.000 19.53860 198 ARG A O 1
ATOM 1733 N N . GLU A 1 110 ? 29.45355 43.97807 59.31940 1.000 20.96051 199 GLU A N 1
ATOM 1734 C CA . GLU A 1 110 ? 29.01776 44.22083 57.94799 1.000 26.67129 199 GLU A CA 1
ATOM 1735 C C . GLU A 1 110 ? 29.48853 43.11275 57.01274 1.000 30.79096 199 GLU A C 1
ATOM 1736 O O . GLU A 1 110 ? 28.72460 42.65201 56.15433 1.000 24.47711 199 GLU A O 1
ATOM 1748 N N . ILE A 1 111 ? 30.73858 42.66935 57.15976 1.000 24.25465 200 ILE A N 1
ATOM 1749 C CA . ILE A 1 111 ? 31.25453 41.63891 56.26511 1.000 24.58367 200 ILE A CA 1
ATOM 1750 C C . ILE A 1 111 ? 30.55422 40.31203 56.52538 1.000 19.69175 200 ILE A C 1
ATOM 1751 O O . ILE A 1 111 ? 30.21144 39.58218 55.58911 1.000 22.57984 200 ILE A O 1
ATOM 1767 N N . VAL A 1 112 ? 30.33765 39.97443 57.79588 1.000 19.08604 201 VAL A N 1
ATOM 1768 C CA . VAL A 1 112 ? 29.63497 38.73688 58.12091 1.000 20.79859 201 VAL A CA 1
ATOM 1769 C C . VAL A 1 112 ? 28.22797 38.76344 57.54053 1.000 19.19790 201 VAL A C 1
ATOM 1770 O O . VAL A 1 112 ? 27.71521 37.74442 57.06495 1.000 21.03925 201 VAL A O 1
ATOM 1783 N N . ASP A 1 113 ? 27.58300 39.92988 57.55982 1.000 20.25431 202 ASP A N 1
ATOM 1784 C CA . ASP A 1 113 ? 26.24641 40.02595 56.99082 1.000 19.40681 202 ASP A CA 1
ATOM 1785 C C . ASP A 1 113 ? 26.26864 39.76963 55.48676 1.000 25.96846 202 ASP A C 1
ATOM 1786 O O . ASP A 1 113 ? 25.43013 39.02961 54.96466 1.000 25.36051 202 ASP A O 1
ATOM 1795 N N . TYR A 1 114 ? 27.22368 40.36366 54.77057 1.000 23.36708 203 TYR A N 1
ATOM 1796 C CA . TYR A 1 114 ? 27.24958 40.17585 53.32359 1.000 24.44044 203 TYR A CA 1
ATOM 1797 C C . TYR A 1 114 ? 27.65981 38.75258 52.95748 1.000 29.83640 203 TYR A C 1
ATOM 1798 O O . TYR A 1 114 ? 27.01064 38.10280 52.12919 1.000 29.19340 203 TYR A O 1
ATOM 1816 N N . LEU A 1 115 ? 28.75039 38.25951 53.55124 1.000 23.94651 204 LEU A N 1
ATOM 1817 C CA . LEU A 1 115 ? 29.31780 36.99123 53.10637 1.000 26.95905 204 LEU A CA 1
ATOM 1818 C C . LEU A 1 115 ? 28.49598 35.79549 53.56829 1.000 20.18069 204 LEU A C 1
ATOM 1819 O O . LEU A 1 115 ? 28.53075 34.74134 52.92268 1.000 20.72351 204 LEU A O 1
ATOM 1835 N N . LEU A 1 116 ? 27.75652 35.93179 54.66652 1.000 20.58153 205 LEU A N 1
ATOM 1836 C CA . LEU A 1 116 ? 27.11894 34.77039 55.27440 1.000 19.39356 205 LEU A CA 1
ATOM 1837 C C . LEU A 1 116 ? 25.64977 35.00078 55.59268 1.000 19.05981 205 LEU A C 1
ATOM 1838 O O . LEU A 1 116 ? 24.78059 34.31703 55.04570 1.000 20.86928 205 LEU A O 1
ATOM 1854 N N . LEU A 1 117 ? 25.35565 35.95083 56.48173 1.000 20.21022 206 LEU A N 1
ATOM 1855 C CA . LEU A 1 117 ? 23.99687 36.05386 57.00632 1.000 22.13594 206 LEU A CA 1
ATOM 1856 C C . LEU A 1 117 ? 22.99899 36.44423 55.92422 1.000 27.20115 206 LEU A C 1
ATOM 1857 O O . LEU A 1 117 ? 21.82536 36.06567 56.00377 1.000 24.89401 206 LEU A O 1
ATOM 1873 N N . SER A 1 118 ? 23.43685 37.19381 54.90977 1.000 24.66459 207 SER A N 1
ATOM 1874 C CA . SER A 1 118 ? 22.53993 37.53051 53.81180 1.000 30.06146 207 SER A CA 1
ATOM 1875 C C . SER A 1 118 ? 22.04807 36.29210 53.07577 1.000 29.65649 207 SER A C 1
ATOM 1876 O O . SER A 1 118 ? 21.04371 36.36859 52.35733 1.000 32.98181 207 SER A O 1
ATOM 1884 N N . HIS A 1 119 ? 22.73602 35.16177 53.22668 1.000 24.04458 208 HIS A N 1
ATOM 1885 C CA . HIS A 1 119 ? 22.33910 33.91405 52.58470 1.000 27.64602 208 HIS A CA 1
ATOM 1886 C C . HIS A 1 119 ? 21.57904 32.98719 53.51949 1.000 31.88556 208 HIS A C 1
ATOM 1887 O O . HIS A 1 119 ? 21.23710 31.86710 53.12413 1.000 29.95711 208 HIS A O 1
ATOM 1901 N N . LEU A 1 120 ? 21.30711 33.42188 54.74100 1.000 27.15704 209 LEU A N 1
ATOM 1902 C CA . LEU A 1 120 ? 20.59818 32.55648 55.66803 1.000 30.70596 209 LEU A CA 1
ATOM 1903 C C . LEU A 1 120 ? 19.10290 32.84461 55.64066 1.000 38.94003 209 LEU A C 1
ATOM 1904 O O . LEU A 1 120 ? 18.69605 34.00225 55.46695 1.000 42.24915 209 LEU A O 1
ATOM 1920 N N . PRO A 1 121 ? 18.25803 31.82139 55.79170 1.000 37.61137 210 PRO A N 1
ATOM 1921 C CA . PRO A 1 121 ? 16.84542 32.07902 56.10676 1.000 41.74626 210 PRO A CA 1
ATOM 1922 C C . PRO A 1 121 ? 16.71623 32.96556 57.34070 1.000 38.86732 210 PRO A C 1
ATOM 1923 O O . PRO A 1 121 ? 17.72170 33.32518 57.96461 1.000 49.70113 210 PRO A O 1
ATOM 1934 N N . LYS A 1 122 ? 15.48822 33.33212 57.68384 1.000 35.55499 211 LYS A N 1
ATOM 1935 C CA . LYS A 1 122 ? 15.22032 34.05025 58.92207 1.000 51.73083 211 LYS A CA 1
ATOM 1936 C C . LYS A 1 122 ? 15.94954 33.40071 60.09028 1.000 46.63855 211 LYS A C 1
ATOM 1937 O O . LYS A 1 122 ? 15.78881 32.20600 60.35196 1.000 41.72918 211 LYS A O 1
ATOM 1956 N N . PHE A 1 123 ? 16.76223 34.19090 60.77973 1.000 46.37355 212 PHE A N 1
ATOM 1957 C CA . PHE A 1 123 ? 17.53952 33.71668 61.91390 1.000 45.60627 212 PHE A CA 1
ATOM 1958 C C . PHE A 1 123 ? 17.37910 34.69605 63.06462 1.000 44.49237 212 PHE A C 1
ATOM 1959 O O . PHE A 1 123 ? 17.16132 35.89240 62.85429 1.000 50.87979 212 PHE A O 1
ATOM 1976 N N . GLU A 1 124 ? 17.49382 34.18115 64.28421 1.000 48.09767 213 GLU A N 1
ATOM 1977 C CA . GLU A 1 124 ? 17.38436 35.00954 65.47592 1.000 52.33987 213 GLU A CA 1
ATOM 1978 C C . GLU A 1 124 ? 18.76282 35.52177 65.86688 1.000 37.11750 213 GLU A C 1
ATOM 1979 O O . GLU A 1 124 ? 19.73285 34.75719 65.88189 1.000 34.26136 213 GLU A O 1
ATOM 1991 N N . MET A 1 125 ? 18.84310 36.81052 66.18526 1.000 48.22702 214 MET A N 1
ATOM 1992 C CA . MET A 1 125 ? 20.00019 37.36488 66.87849 1.000 40.48524 214 MET A CA 1
ATOM 1993 C C . MET A 1 125 ? 19.74628 37.20818 68.37451 1.000 36.27910 214 MET A C 1
ATOM 1994 O O . MET A 1 125 ? 18.88797 37.89471 68.93895 1.000 44.77189 214 MET A O 1
ATOM 2008 N N . ALA A 1 126 ? 20.48096 36.29579 69.01388 1.000 35.74916 215 ALA A N 1
ATOM 2009 C CA . ALA A 1 126 ? 20.27158 36.05130 70.43739 1.000 38.52288 215 ALA A CA 1
ATOM 2010 C C . ALA A 1 126 ? 20.81090 37.20034 71.28088 1.000 34.54265 215 ALA A C 1
ATOM 2011 O O . ALA A 1 126 ? 20.17686 37.60632 72.26175 1.000 38.79522 215 ALA A O 1
ATOM 2018 N N . MET A 1 127 ? 21.97970 37.73187 70.92133 1.000 32.46059 216 MET A N 1
ATOM 2019 C CA . MET A 1 127 ? 22.55235 38.86005 71.63458 1.000 32.98928 216 MET A CA 1
ATOM 2020 C C . MET A 1 127 ? 23.36075 39.71279 70.66965 1.000 25.79660 216 MET A C 1
ATOM 2021 O O . MET A 1 127 ? 23.90169 39.21504 69.68210 1.000 24.84926 216 MET A O 1
ATOM 2035 N N . GLU A 1 128 ? 23.45693 40.99814 70.98435 1.000 31.36495 217 GLU A N 1
ATOM 2036 C CA . GLU A 1 128 ? 24.38213 41.91128 70.32784 1.000 27.69377 217 GLU A CA 1
ATOM 2037 C C . GLU A 1 128 ? 25.39635 42.35890 71.37217 1.000 26.39671 217 GLU A C 1
ATOM 2038 O O . GLU A 1 128 ? 25.01428 42.87602 72.42556 1.000 27.34067 217 GLU A O 1
ATOM 2050 N N . LEU A 1 129 ? 26.67474 42.15276 71.08164 1.000 22.62532 218 LEU A N 1
ATOM 2051 C CA . LEU A 1 129 ? 27.75513 42.45782 72.01211 1.000 21.69135 218 LEU A CA 1
ATOM 2052 C C . LEU A 1 129 ? 28.78017 43.33973 71.31704 1.000 25.06832 218 LEU A C 1
ATOM 2053 O O . LEU A 1 129 ? 29.08064 43.14677 70.13441 1.000 26.56357 218 LEU A O 1
ATOM 2069 N N . GLY A 1 130 ? 29.31506 44.30045 72.05758 1.000 21.77245 219 GLY A N 1
ATOM 2070 C CA . GLY A 1 130 ? 30.15397 45.34428 71.50903 1.000 26.56338 219 GLY A CA 1
ATOM 2071 C C . GLY A 1 130 ? 31.62411 45.02615 71.36931 1.000 20.24197 219 GLY A C 1
ATOM 2072 O O . GLY A 1 130 ? 32.40540 45.93275 71.05526 1.000 23.18307 219 GLY A O 1
ATOM 2076 N N . ASN A 1 131 ? 32.04514 43.78594 71.60727 1.000 17.39109 220 ASN A N 1
ATOM 2077 C CA . ASN A 1 131 ? 33.42846 43.41276 71.35989 1.000 16.49337 220 ASN A CA 1
ATOM 2078 C C . ASN A 1 131 ? 33.51029 41.91187 71.13016 1.000 20.19614 220 ASN A C 1
ATOM 2079 O O . ASN A 1 131 ? 32.62087 41.14928 71.52326 1.000 17.02682 220 ASN A O 1
ATOM 2090 N N . SER A 1 132 ? 34.60658 41.49718 70.49604 1.000 15.34953 221 SER A N 1
ATOM 2091 C CA . SER A 1 132 ? 34.75675 40.11252 70.07423 1.000 15.11150 221 SER A CA 1
ATOM 2092 C C . SER A 1 132 ? 35.05908 39.17016 71.22868 1.000 16.88149 221 SER A C 1
ATOM 2093 O O . SER A 1 132 ? 34.77851 37.97226 71.11846 1.000 15.86043 221 SER A O 1
ATOM 2101 N N A GLU A 1 133 ? 35.60988 39.67088 72.33401 0.638 15.95086 222 GLU A N 1
ATOM 2102 N N B GLU A 1 133 ? 35.62574 39.68263 72.32519 0.362 15.97217 222 GLU A N 1
ATOM 2103 C CA A GLU A 1 133 ? 35.93031 38.77880 73.44403 0.638 16.30476 222 GLU A CA 1
ATOM 2104 C CA B GLU A 1 133 ? 35.93732 38.83147 73.46872 0.362 15.95611 222 GLU A CA 1
ATOM 2105 C C A GLU A 1 133 ? 34.67797 38.37027 74.21163 0.638 16.66305 222 GLU A C 1
ATOM 2106 C C B GLU A 1 133 ? 34.66417 38.36788 74.16208 0.362 16.67001 222 GLU A C 1
ATOM 2107 O O A GLU A 1 133 ? 34.55528 37.21321 74.63036 0.638 15.29855 222 GLU A O 1
ATOM 2108 O O B GLU A 1 133 ? 34.51342 37.18343 74.48484 0.362 15.40854 222 GLU A O 1
ATOM 2131 N N . ALA A 1 134 ? 33.73439 39.29455 74.39908 1.000 16.24146 223 ALA A N 1
ATOM 2132 C CA . ALA A 1 134 ? 32.45405 38.91766 74.99036 1.000 16.58401 223 ALA A CA 1
ATOM 2133 C C . ALA A 1 134 ? 31.75506 37.86876 74.13407 1.000 15.10375 223 ALA A C 1
ATOM 2134 O O . ALA A 1 134 ? 31.12889 36.93982 74.65763 1.000 14.41499 223 ALA A O 1
ATOM 2141 N N . ILE A 1 135 ? 31.85072 37.99995 72.81011 1.000 14.44248 224 ILE A N 1
ATOM 2142 C CA . ILE A 1 135 ? 31.22723 37.02330 71.92285 1.000 14.48366 224 ILE A CA 1
ATOM 2143 C C . ILE A 1 135 ? 31.89584 35.66500 72.07243 1.000 14.57783 224 ILE A C 1
ATOM 2144 O O . ILE A 1 135 ? 31.22054 34.64151 72.25111 1.000 14.34934 224 ILE A O 1
ATOM 2160 N N . LYS A 1 136 ? 33.22914 35.63111 72.01003 1.000 14.36661 225 LYS A N 1
ATOM 2161 C CA . LYS A 1 136 ? 33.95002 34.37235 72.16027 1.000 18.12591 225 LYS A CA 1
ATOM 2162 C C . LYS A 1 136 ? 33.48850 33.62055 73.40301 1.000 19.11279 225 LYS A C 1
ATOM 2163 O O . LYS A 1 136 ? 33.20672 32.41841 73.35135 1.000 16.97499 225 LYS A O 1
ATOM 2182 N N . HIS A 1 137 ? 33.41879 34.31986 74.53758 1.000 17.86397 226 HIS A N 1
ATOM 2183 C CA . HIS A 1 137 ? 33.08023 33.65469 75.79074 1.000 18.34024 226 HIS A CA 1
ATOM 2184 C C . HIS A 1 137 ? 31.59870 33.31078 75.87231 1.000 16.20572 226 HIS A C 1
ATOM 2185 O O . HIS A 1 137 ? 31.23712 32.27525 76.44199 1.000 17.95702 226 HIS A O 1
ATOM 2199 N N . ALA A 1 138 ? 30.72754 34.15142 75.31768 1.000 18.21276 227 ALA A N 1
ATOM 2200 C CA . ALA A 1 138 ? 29.31628 33.78889 75.25054 1.000 19.03514 227 ALA A CA 1
ATOM 2201 C C . ALA A 1 138 ? 29.12085 32.50467 74.45449 1.000 17.81221 227 ALA A C 1
ATOM 2202 O O . ALA A 1 138 ? 28.35202 31.62357 74.85872 1.000 16.71176 227 ALA A O 1
ATOM 2209 N N . VAL A 1 139 ? 29.81901 32.37510 73.32285 1.000 15.91649 228 VAL A N 1
ATOM 2210 C CA . VAL A 1 139 ? 29.71842 31.15999 72.52231 1.000 15.36536 228 VAL A CA 1
ATOM 2211 C C . VAL A 1 139 ? 30.30497 29.97453 73.27697 1.000 17.26101 228 VAL A C 1
ATOM 2212 O O . VAL A 1 139 ? 29.74205 28.87454 73.26113 1.000 15.27122 228 VAL A O 1
ATOM 2225 N N . ARG A 1 140 ? 31.45084 30.17097 73.94370 1.000 15.09605 229 ARG A N 1
ATOM 2226 C CA . ARG A 1 140 ? 32.05602 29.06730 74.68264 1.000 18.82179 229 ARG A CA 1
ATOM 2227 C C . ARG A 1 140 ? 31.08741 28.47730 75.69857 1.000 23.15813 229 ARG A C 1
ATOM 2228 O O . ARG A 1 140 ? 31.11514 27.26784 75.95349 1.000 19.54723 229 ARG A O 1
ATOM 2249 N N . HIS A 1 141 ? 30.23272 29.30885 76.29266 1.000 18.82317 230 HIS A N 1
ATOM 2250 C CA . HIS A 1 141 ? 29.28176 28.85733 77.29838 1.000 22.61481 230 HIS A CA 1
ATOM 2251 C C . HIS A 1 141 ? 27.90254 28.57136 76.71667 1.000 26.26498 230 HIS A C 1
ATOM 2252 O O . HIS A 1 141 ? 26.93562 28.44076 77.47527 1.000 24.04375 230 HIS A O 1
ATOM 2266 N N . GLY A 1 142 ? 27.79054 28.46904 75.39599 1.000 21.58406 231 GLY A N 1
ATOM 2267 C CA . GLY A 1 142 ? 26.60321 27.92974 74.77071 1.000 23.44075 231 GLY A CA 1
ATOM 2268 C C . GLY A 1 142 ? 25.47191 28.90264 74.53474 1.000 23.53811 231 GLY A C 1
ATOM 2269 O O . GLY A 1 142 ? 24.35951 28.46311 74.22878 1.000 23.83808 231 GLY A O 1
ATOM 2273 N N . LEU A 1 143 ? 25.71284 30.20718 74.65477 1.000 19.83879 232 LEU A N 1
ATOM 2274 C CA . LEU A 1 143 ? 24.64218 31.16607 74.40731 1.000 21.39965 232 LEU A CA 1
ATOM 2275 C C . LEU A 1 143 ? 24.30088 31.29408 72.92845 1.000 25.15387 232 LEU A C 1
ATOM 2276 O O . LEU A 1 143 ? 23.26491 31.88567 72.60231 1.000 21.38644 232 LEU A O 1
ATOM 2292 N N . GLY A 1 144 ? 25.12758 30.75506 72.04140 1.000 21.52743 233 GLY A N 1
ATOM 2293 C CA . GLY A 1 144 ? 24.85701 30.81154 70.61465 1.000 18.68326 233 GLY A CA 1
ATOM 2294 C C . GLY A 1 144 ? 26.12588 30.52722 69.82924 1.000 19.36135 233 GLY A C 1
ATOM 2295 O O . GLY A 1 144 ? 27.10596 30.01965 70.37012 1.000 18.87115 233 GLY A O 1
ATOM 2299 N N . ILE A 1 145 ? 26.07596 30.86361 68.54223 1.000 20.36646 234 ILE A N 1
ATOM 2300 C CA . ILE A 1 145 ? 27.22528 30.75608 67.65641 1.000 17.93545 234 ILE A CA 1
ATOM 2301 C C . ILE A 1 145 ? 27.52578 32.14601 67.10301 1.000 15.88431 234 ILE A C 1
ATOM 2302 O O . ILE A 1 145 ? 26.73535 33.07872 67.24469 1.000 19.43681 234 ILE A O 1
ATOM 2318 N N . SER A 1 146 ? 28.68787 32.27753 66.47246 1.000 16.31780 235 SER A N 1
ATOM 2319 C CA . SER A 1 146 ? 29.07465 33.55563 65.89495 1.000 16.43945 235 SER A CA 1
ATOM 2320 C C . SER A 1 146 ? 30.09188 33.32404 64.78819 1.000 18.75352 235 SER A C 1
ATOM 2321 O O . SER A 1 146 ? 30.42882 32.18536 64.44291 1.000 14.73081 235 SER A O 1
ATOM 2329 N N . CYS A 1 147 ? 30.59038 34.43000 64.23808 1.000 15.91761 236 CYS A N 1
ATOM 2330 C CA . CYS A 1 147 ? 31.53010 34.41258 63.12564 1.000 13.89673 236 CYS A CA 1
ATOM 2331 C C . CYS A 1 147 ? 32.51601 35.55121 63.32928 1.000 16.08045 236 CYS A C 1
ATOM 2332 O O . CYS A 1 147 ? 32.11966 36.72166 63.30876 1.000 16.52671 236 CYS A O 1
ATOM 2340 N N . LEU A 1 148 ? 33.78736 35.21041 63.52414 1.000 13.71378 237 LEU A N 1
ATOM 2341 C CA . LEU A 1 148 ? 34.82585 36.19593 63.78220 1.000 15.80275 237 LEU A CA 1
ATOM 2342 C C . LEU A 1 148 ? 36.09283 35.79573 63.03605 1.000 15.98645 237 LEU A C 1
ATOM 2343 O O . LEU A 1 148 ? 36.22037 34.67881 62.53155 1.000 14.91651 237 LEU A O 1
ATOM 2359 N N . SER A 1 149 ? 37.03879 36.72899 62.97751 1.000 15.20579 238 SER A N 1
ATOM 2360 C CA . SER A 1 149 ? 38.33964 36.43718 62.39577 1.000 15.50702 238 SER A CA 1
ATOM 2361 C C . SER A 1 149 ? 38.97266 35.22984 63.07447 1.000 13.13553 238 SER A C 1
ATOM 2362 O O . SER A 1 149 ? 38.93418 35.09304 64.30203 1.000 14.20550 238 SER A O 1
ATOM 2370 N N . ARG A 1 150 ? 39.56921 34.35221 62.26560 1.000 16.94696 239 ARG A N 1
ATOM 2371 C CA . ARG A 1 150 ? 40.33424 33.24123 62.81562 1.000 15.61026 239 ARG A CA 1
ATOM 2372 C C . ARG A 1 150 ? 41.38241 33.72950 63.80903 1.000 17.03751 239 ARG A C 1
ATOM 2373 O O . ARG A 1 150 ? 41.68264 33.03622 64.78898 1.000 19.05904 239 ARG A O 1
ATOM 2394 N N . ARG A 1 151 ? 41.94104 34.91753 63.57947 1.000 17.17086 240 ARG A N 1
ATOM 2395 C CA . ARG A 1 151 ? 42.94464 35.45666 64.49120 1.000 17.75020 240 ARG A CA 1
ATOM 2396 C C . ARG A 1 151 ? 42.38254 35.64614 65.89372 1.000 16.23433 240 ARG A C 1
ATOM 2397 O O . ARG A 1 151 ? 43.11565 35.50314 66.87823 1.000 17.35236 240 ARG A O 1
ATOM 2418 N N . VAL A 1 152 ? 41.09276 35.96056 66.00487 1.000 15.68303 241 VAL A N 1
ATOM 2419 C CA . VAL A 1 152 ? 40.50926 36.24350 67.31042 1.000 15.18328 241 VAL A CA 1
ATOM 2420 C C . VAL A 1 152 ? 40.29480 34.96503 68.11232 1.000 16.63070 241 VAL A C 1
ATOM 2421 O O . VAL A 1 152 ? 40.43160 34.97755 69.34469 1.000 16.12027 241 VAL A O 1
ATOM 2434 N N . ILE A 1 153 ? 39.96270 33.85682 67.44991 1.000 14.12776 242 ILE A N 1
ATOM 2435 C CA . ILE A 1 153 ? 39.61470 32.61282 68.12340 1.000 14.02193 242 ILE A CA 1
ATOM 2436 C C . ILE A 1 153 ? 40.69889 31.55718 68.00355 1.000 16.33554 242 ILE A C 1
ATOM 2437 O O . ILE A 1 153 ? 40.53931 30.45919 68.55720 1.000 16.01305 242 ILE A O 1
ATOM 2453 N N . GLU A 1 154 ? 41.79787 31.85376 67.30515 1.000 17.75433 243 GLU A N 1
ATOM 2454 C CA . GLU A 1 154 ? 42.82915 30.85312 67.04858 1.000 22.46298 243 GLU A CA 1
ATOM 2455 C C . GLU A 1 154 ? 43.23633 30.12791 68.32651 1.000 24.52161 243 GLU A C 1
ATOM 2456 O O . GLU A 1 154 ? 43.31113 28.89279 68.35865 1.000 21.40032 243 GLU A O 1
ATOM 2468 N N . ASP A 1 155 ? 43.51109 30.88025 69.39230 1.000 19.94129 244 ASP A N 1
ATOM 2469 C CA . ASP A 1 155 ? 44.01204 30.25974 70.61483 1.000 22.34922 244 ASP A CA 1
ATOM 2470 C C . ASP A 1 155 ? 42.96629 29.34363 71.24221 1.000 24.54705 244 ASP A C 1
ATOM 2471 O O . ASP A 1 155 ? 43.30936 28.29662 71.80373 1.000 21.94917 244 ASP A O 1
ATOM 2480 N N . GLN A 1 156 ? 41.69016 29.71382 71.15424 1.000 18.17880 245 GLN A N 1
ATOM 2481 C CA . GLN A 1 156 ? 40.64074 28.85361 71.69554 1.000 20.35809 245 GLN A CA 1
ATOM 2482 C C . GLN A 1 156 ? 40.45842 27.60665 70.84158 1.000 22.24877 245 GLN A C 1
ATOM 2483 O O . GLN A 1 156 ? 40.25319 26.50748 71.37217 1.000 20.72310 245 GLN A O 1
ATOM 2497 N N . LEU A 1 157 ? 40.52919 27.75331 69.51457 1.000 21.35861 246 LEU A N 1
ATOM 2498 C CA . LEU A 1 157 ? 40.46581 26.58137 68.64798 1.000 19.73313 246 LEU A CA 1
ATOM 2499 C C . LEU A 1 157 ? 41.57449 25.59243 68.98332 1.000 23.46922 246 LEU A C 1
ATOM 2500 O O . LEU A 1 157 ? 41.33894 24.37893 69.04039 1.000 26.27754 246 LEU A O 1
ATOM 2516 N N . GLN A 1 158 ? 42.79386 26.09058 69.20958 1.000 23.55954 247 GLN A N 1
ATOM 2517 C CA . GLN A 1 158 ? 43.90463 25.19717 69.51955 1.000 23.27516 247 GLN A CA 1
ATOM 2518 C C . GLN A 1 158 ? 43.70048 24.51010 70.86398 1.000 29.95307 247 GLN A C 1
ATOM 2519 O O . GLN A 1 158 ? 44.04593 23.33490 71.02662 1.000 30.57024 247 GLN A O 1
ATOM 2533 N N . ALA A 1 159 ? 43.14801 25.22753 71.83922 1.000 30.00036 248 ALA A N 1
ATOM 2534 C CA . ALA A 1 159 ? 42.93077 24.66971 73.16671 1.000 30.74118 248 ALA A CA 1
ATOM 2535 C C . ALA A 1 159 ? 41.65717 23.84206 73.25568 1.000 39.68840 248 ALA A C 1
ATOM 2536 O O . ALA A 1 159 ? 41.39598 23.25248 74.30943 1.000 35.19288 248 ALA A O 1
ATOM 2543 N N . GLY A 1 160 ? 40.85949 23.79076 72.19300 1.000 27.95024 249 GLY A N 1
ATOM 2544 C CA . GLY A 1 160 ? 39.66487 22.97728 72.19098 1.000 32.45433 249 GLY A CA 1
ATOM 2545 C C . GLY A 1 160 ? 38.48900 23.55537 72.94108 1.000 26.43477 249 GLY A C 1
ATOM 2546 O O . GLY A 1 160 ? 37.51066 22.83404 73.17318 1.000 29.51920 249 GLY A O 1
ATOM 2550 N N . THR A 1 161 ? 38.54336 24.82682 73.32900 1.000 24.70855 250 THR A N 1
ATOM 2551 C CA . THR A 1 161 ? 37.42761 25.46319 74.01463 1.000 25.14127 250 THR A CA 1
ATOM 2552 C C . THR A 1 161 ? 36.39553 26.03115 73.05134 1.000 24.54196 250 THR A C 1
ATOM 2553 O O . THR A 1 161 ? 35.28470 26.36370 73.48017 1.000 20.74612 250 THR A O 1
ATOM 2564 N N . LEU A 1 162 ? 36.74238 26.15806 71.77298 1.000 20.75495 251 LEU A N 1
ATOM 2565 C CA . LEU A 1 162 ? 35.80009 26.52934 70.72979 1.000 21.39657 251 LEU A CA 1
ATOM 2566 C C . LEU A 1 162 ? 36.03048 25.60762 69.54011 1.000 20.51426 251 LEU A C 1
ATOM 2567 O O . LEU A 1 162 ? 37.11788 25.05068 69.36501 1.000 21.87066 251 LEU A O 1
ATOM 2583 N N . SER A 1 163 ? 34.99353 25.45046 68.71983 1.000 19.82962 252 SER A N 1
ATOM 2584 C CA . SER A 1 163 ? 35.04710 24.54940 67.57896 1.000 18.46434 252 SER A CA 1
ATOM 2585 C C . SER A 1 163 ? 34.65480 25.28067 66.30711 1.000 22.01329 252 SER A C 1
ATOM 2586 O O . SER A 1 163 ? 33.68466 26.04145 66.28515 1.000 20.57545 252 SER A O 1
ATOM 2594 N N . GLU A 1 164 ? 35.42136 25.03418 65.24752 1.000 20.54326 253 GLU A N 1
ATOM 2595 C CA . GLU A 1 164 ? 35.11753 25.58864 63.94033 1.000 20.60924 253 GLU A CA 1
ATOM 2596 C C . GLU A 1 164 ? 33.93716 24.84924 63.32397 1.000 24.87252 253 GLU A C 1
ATOM 2597 O O . GLU A 1 164 ? 33.81708 23.62865 63.44366 1.000 23.89444 253 GLU A O 1
ATOM 2609 N N . VAL A 1 165 ? 33.05380 25.59916 62.66891 1.000 19.90807 254 VAL A N 1
ATOM 2610 C CA . VAL A 1 165 ? 31.84217 25.05229 62.06834 1.000 19.89810 254 VAL A CA 1
ATOM 2611 C C . VAL A 1 165 ? 32.00254 25.06372 60.55705 1.000 25.96887 254 VAL A C 1
ATOM 2612 O O . VAL A 1 165 ? 32.32196 26.10207 59.96808 1.000 23.30644 254 VAL A O 1
ATOM 2625 N N . ALA A 1 166 ? 31.77797 23.91128 59.93156 1.000 22.89343 255 ALA A N 1
ATOM 2626 C CA . ALA A 1 166 ? 31.78622 23.84492 58.47831 1.000 26.42640 255 ALA A CA 1
ATOM 2627 C C . ALA A 1 166 ? 30.65944 24.70208 57.91592 1.000 37.21091 255 ALA A C 1
ATOM 2628 O O . ALA A 1 166 ? 29.55721 24.75065 58.46911 1.000 43.15884 255 ALA A O 1
ATOM 2635 N N . VAL A 1 167 ? 30.94398 25.39173 56.82036 1.000 24.40492 256 VAL A N 1
ATOM 2636 C CA . VAL A 1 167 ? 29.96740 26.25839 56.16418 1.000 26.26862 256 VAL A CA 1
ATOM 2637 C C . VAL A 1 167 ? 29.95959 25.89226 54.68434 1.000 23.92215 256 VAL A C 1
ATOM 2638 O O . VAL A 1 167 ? 31.03410 25.82167 54.07380 1.000 24.51537 256 VAL A O 1
ATOM 2651 N N . PRO A 1 168 ? 28.77732 25.64636 54.05891 1.000 24.67579 257 PRO A N 1
ATOM 2652 C CA . PRO A 1 168 ? 28.72929 25.25622 52.63778 1.000 25.81587 257 PRO A CA 1
ATOM 2653 C C . PRO A 1 168 ? 28.91100 26.43521 51.68408 1.000 24.14247 257 PRO A C 1
ATOM 2654 O O . PRO A 1 168 ? 28.17467 26.58443 50.70506 1.000 26.52350 257 PRO A O 1
ATOM 2665 N N . LEU A 1 169 ? 29.89329 27.27441 51.96611 1.000 23.97382 258 LEU A N 1
ATOM 2666 C CA . LEU A 1 169 ? 30.22827 28.42505 51.14597 1.000 25.78942 258 LEU A CA 1
ATOM 2667 C C . LEU A 1 169 ? 31.73439 28.47247 50.98779 1.000 25.17867 258 LEU A C 1
ATOM 2668 O O . LEU A 1 169 ? 32.46591 27.80125 51.73127 1.000 22.94067 258 LEU A O 1
ATOM 2684 N N . PRO A 1 170 ? 32.24478 29.24284 50.02933 1.000 24.64878 259 PRO A N 1
ATOM 2685 C CA . PRO A 1 170 ? 33.69456 29.42979 49.93710 1.000 21.63123 259 PRO A CA 1
ATOM 2686 C C . PRO A 1 170 ? 34.22640 30.01192 51.23730 1.000 19.37966 259 PRO A C 1
ATOM 2687 O O . PRO A 1 170 ? 33.48900 30.61003 52.02246 1.000 18.46640 259 PRO A O 1
ATOM 2698 N N A ARG A 1 171 ? 35.52600 29.82598 51.45615 0.480 22.92305 260 ARG A N 1
ATOM 2699 N N B ARG A 1 171 ? 35.52377 29.81364 51.46530 0.520 22.83968 260 ARG A N 1
ATOM 2700 C CA A ARG A 1 171 ? 36.18446 30.41679 52.61686 0.480 22.53949 260 ARG A CA 1
ATOM 2701 C CA B ARG A 1 171 ? 36.17032 30.41306 52.62736 0.520 22.29491 260 ARG A CA 1
ATOM 2702 C C A ARG A 1 171 ? 35.79700 31.88460 52.74285 0.480 21.24966 260 ARG A C 1
ATOM 2703 C C B ARG A 1 171 ? 35.76746 31.87597 52.74043 0.520 20.83767 260 ARG A C 1
ATOM 2704 O O A ARG A 1 171 ? 35.84846 32.63915 51.76799 0.480 22.46613 260 ARG A O 1
ATOM 2705 O O B ARG A 1 171 ? 35.78096 32.61669 51.75321 0.520 22.40584 260 ARG A O 1
ATOM 2746 N N . LEU A 1 172 ? 35.39559 32.28549 53.95070 1.000 20.87522 261 LEU A N 1
ATOM 2747 C CA . LEU A 1 172 ? 34.90494 33.64036 54.19521 1.000 20.54573 261 LEU A CA 1
ATOM 2748 C C . LEU A 1 172 ? 36.10956 34.56782 54.35396 1.000 20.70754 261 LEU A C 1
ATOM 2749 O O . LEU A 1 172 ? 36.56861 34.86916 55.45677 1.000 21.86546 261 LEU A O 1
ATOM 2765 N N . MET A 1 173 ? 36.61818 35.03650 53.21879 1.000 21.88492 262 MET A N 1
ATOM 2766 C CA . MET A 1 173 ? 37.80196 35.88501 53.18471 1.000 17.90389 262 MET A CA 1
ATOM 2767 C C . MET A 1 173 ? 37.40910 37.35048 53.07068 1.000 25.24003 262 MET A C 1
ATOM 2768 O O . MET A 1 173 ? 36.43995 37.69815 52.38308 1.000 22.23103 262 MET A O 1
ATOM 2782 N N . ARG A 1 174 ? 38.17828 38.20836 53.74120 1.000 17.31304 263 ARG A N 1
ATOM 2783 C CA . ARG A 1 174 ? 38.02875 39.64825 53.62878 1.000 20.97838 263 ARG A CA 1
ATOM 2784 C C . ARG A 1 174 ? 39.41287 40.27919 53.57304 1.000 19.32016 263 ARG A C 1
ATOM 2785 O O . ARG A 1 174 ? 40.43037 39.62526 53.82378 1.000 19.96153 263 ARG A O 1
ATOM 2806 N N . THR A 1 175 ? 39.44057 41.56879 53.25912 1.000 19.37870 264 THR A N 1
ATOM 2807 C CA . THR A 1 175 ? 40.66656 42.35082 53.26507 1.000 18.07951 264 THR A CA 1
ATOM 2808 C C . THR A 1 175 ? 40.71894 43.22297 54.51096 1.000 19.96680 264 THR A C 1
ATOM 2809 O O . THR A 1 175 ? 39.71122 43.81258 54.91613 1.000 20.16227 264 THR A O 1
ATOM 2820 N N . LEU A 1 176 ? 41.89348 43.28657 55.12702 1.000 18.23697 265 LEU A N 1
ATOM 2821 C CA . LEU A 1 176 ? 42.17958 44.27855 56.15447 1.000 19.04641 265 LEU A CA 1
ATOM 2822 C C . LEU A 1 176 ? 42.82691 45.47260 55.46200 1.000 20.15442 265 LEU A C 1
ATOM 2823 O O . LEU A 1 176 ? 43.83027 45.31201 54.76018 1.000 19.46858 265 LEU A O 1
ATOM 2839 N N . TRP A 1 177 ? 42.24137 46.65392 55.63610 1.000 20.58504 266 TRP A N 1
ATOM 2840 C CA . TRP A 1 177 ? 42.60450 47.82890 54.85805 1.000 19.97188 266 TRP A CA 1
ATOM 2841 C C . TRP A 1 177 ? 43.42238 48.80991 55.68326 1.000 19.22981 266 TRP A C 1
ATOM 2842 O O . TRP A 1 177 ? 43.16414 49.00513 56.87443 1.000 20.00416 266 TRP A O 1
ATOM 2863 N N . ARG A 1 178 ? 44.40189 49.42737 55.03371 1.000 20.46939 267 ARG A N 1
ATOM 2864 C CA . ARG A 1 178 ? 45.09520 50.59914 55.55230 1.000 21.42796 267 ARG A CA 1
ATOM 2865 C C . ARG A 1 178 ? 44.47170 51.83293 54.91371 1.000 25.23410 267 ARG A C 1
ATOM 2866 O O . ARG A 1 178 ? 44.32648 51.89219 53.68742 1.000 23.02679 267 ARG A O 1
ATOM 2887 N N . ILE A 1 179 ? 44.08987 52.80778 55.73862 1.000 21.11677 268 ILE A N 1
ATOM 2888 C CA . ILE A 1 179 ? 43.40285 53.99539 55.24615 1.000 23.02785 268 ILE A CA 1
ATOM 2889 C C . ILE A 1 179 ? 44.08597 55.25009 55.76985 1.000 22.41568 268 ILE A C 1
ATOM 2890 O O . ILE A 1 179 ? 44.63586 55.27232 56.87475 1.000 22.46548 268 ILE A O 1
ATOM 2906 N N . HIS A 1 180 ? 44.03588 56.30904 54.96094 1.000 23.50237 269 HIS A N 1
ATOM 2907 C CA . HIS A 1 180 ? 44.46909 57.63063 55.38750 1.000 24.52632 269 HIS A CA 1
ATOM 2908 C C . HIS A 1 180 ? 43.64534 58.66633 54.63735 1.000 27.34804 269 HIS A C 1
ATOM 2909 O O . HIS A 1 180 ? 43.04926 58.37768 53.59395 1.000 27.58881 269 HIS A O 1
ATOM 2923 N N . HIS A 1 181 ? 43.60610 59.87744 55.18562 1.000 26.58409 270 HIS A N 1
ATOM 2924 C CA . HIS A 1 181 ? 42.81212 60.93964 54.58512 1.000 27.21801 270 HIS A CA 1
ATOM 2925 C C . HIS A 1 181 ? 43.39961 61.32673 53.23541 1.000 29.07192 270 HIS A C 1
ATOM 2926 O O . HIS A 1 181 ? 44.62037 61.37267 53.05961 1.000 31.02428 270 HIS A O 1
ATOM 2940 N N . ARG A 1 182 ? 42.51695 61.60493 52.27557 1.000 30.55291 271 ARG A N 1
ATOM 2941 C CA . ARG A 1 182 ? 42.97205 61.93952 50.93078 1.000 35.01695 271 ARG A CA 1
ATOM 2942 C C . ARG A 1 182 ? 43.85958 63.17766 50.92844 1.000 43.12631 271 ARG A C 1
ATOM 2943 O O . ARG A 1 182 ? 44.70320 63.33455 50.03697 1.000 42.35570 271 ARG A O 1
ATOM 2964 N N . GLN A 1 183 ? 43.69623 64.05771 51.91726 1.000 37.05591 272 GLN A N 1
ATOM 2965 C CA . GLN A 1 183 ? 44.48210 65.27808 52.03264 1.000 36.65718 272 GLN A CA 1
ATOM 2966 C C . GLN A 1 183 ? 45.68797 65.11476 52.95089 1.000 36.39816 272 GLN A C 1
ATOM 2967 O O . GLN A 1 183 ? 46.38952 66.09663 53.21617 1.000 42.88095 272 GLN A O 1
ATOM 2981 N N . LYS A 1 184 ? 45.94300 63.90405 53.43977 1.000 33.34400 273 LYS A N 1
ATOM 2982 C CA . LYS A 1 184 ? 46.99750 63.66526 54.41701 1.000 38.22228 273 LYS A CA 1
ATOM 2983 C C . LYS A 1 184 ? 48.29898 63.29569 53.71756 1.000 39.17871 273 LYS A C 1
ATOM 2984 O O . LYS A 1 184 ? 48.30815 62.46666 52.80169 1.000 47.74947 273 LYS A O 1
ATOM 3003 N N . HIS A 1 185 ? 49.39363 63.90781 54.16257 1.000 44.09771 274 HIS A N 1
ATOM 3004 C C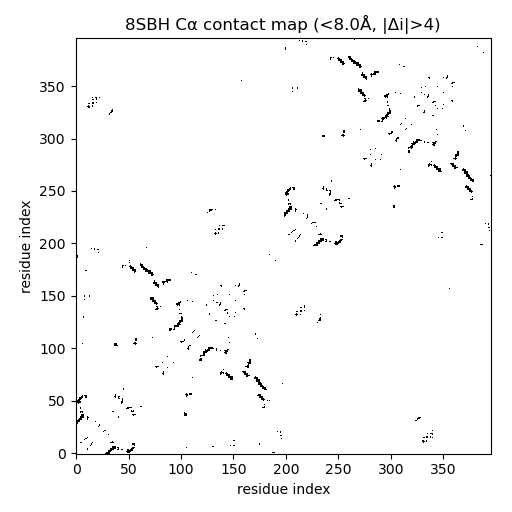A . HIS A 1 185 ? 50.73627 63.59069 53.69055 1.000 48.42516 274 HIS A CA 1
ATOM 3005 C C . HIS A 1 185 ? 51.39610 62.65349 54.69541 1.000 47.87159 274 HIS A C 1
ATOM 3006 O O . HIS A 1 185 ? 51.61724 63.03384 55.84996 1.000 50.89601 274 HIS A O 1
ATOM 3020 N N . LEU A 1 186 ? 51.70409 61.43436 54.25917 1.000 49.37028 275 LEU A N 1
ATOM 3021 C CA . LEU A 1 186 ? 52.30304 60.44250 55.14288 1.000 51.73718 275 LEU A CA 1
ATOM 3022 C C . LEU A 1 186 ? 53.78741 60.73718 55.32882 1.000 55.28213 275 LEU A C 1
ATOM 3023 O O . LEU A 1 186 ? 54.51158 60.96645 54.35453 1.000 46.28286 275 LEU A O 1
ATOM 3039 N N . SER A 1 187 ? 54.23830 60.72539 56.58120 1.000 48.14733 276 SER A N 1
ATOM 3040 C CA . SER A 1 187 ? 55.63041 61.02639 56.87585 1.000 46.16335 276 SER A CA 1
ATOM 3041 C C . SER A 1 187 ? 56.53245 59.86995 56.45379 1.000 47.40848 276 SER A C 1
ATOM 3042 O O . SER A 1 187 ? 56.09405 58.72874 56.28371 1.000 44.81543 276 SER A O 1
ATOM 3050 N N . ASN A 1 188 ? 57.81863 60.18322 56.28262 1.000 52.87064 277 ASN A N 1
ATOM 3051 C CA . ASN A 1 188 ? 58.79099 59.13982 55.97909 1.000 54.51769 277 ASN A CA 1
ATOM 3052 C C . ASN A 1 188 ? 58.90771 58.14698 57.12690 1.000 41.96143 277 ASN A C 1
ATOM 3053 O O . ASN A 1 188 ? 59.11177 56.95031 56.89480 1.000 43.57507 277 ASN A O 1
ATOM 3064 N N . ALA A 1 189 ? 58.77947 58.62140 58.36935 1.000 38.23952 278 ALA A N 1
ATOM 3065 C CA . ALA A 1 189 ? 58.82019 57.71457 59.51012 1.000 39.68525 278 ALA A CA 1
ATOM 3066 C C . ALA A 1 189 ? 57.65284 56.73758 59.47128 1.000 39.95032 278 ALA A C 1
ATOM 3067 O O . ALA A 1 189 ? 57.81311 55.55255 59.78575 1.000 35.17814 278 ALA A O 1
ATOM 3074 N N . LEU A 1 190 ? 56.46781 57.21889 59.08975 1.000 39.47016 279 LEU A N 1
ATOM 3075 C CA . LEU A 1 190 ? 55.30484 56.34147 59.00066 1.000 40.11623 279 LEU A CA 1
ATOM 3076 C C . LEU A 1 190 ? 55.47233 55.32848 57.87463 1.000 36.88350 279 LEU A C 1
ATOM 3077 O O . LEU A 1 190 ? 55.23028 54.13122 58.06244 1.000 34.71794 279 LEU A O 1
ATOM 3093 N N . ARG A 1 191 ? 55.89146 55.78877 56.69323 1.000 40.50517 280 ARG A N 1
ATOM 3094 C CA . ARG A 1 191 ? 56.12182 54.85664 55.59452 1.000 41.77682 280 ARG A CA 1
ATOM 3095 C C . ARG A 1 191 ? 57.16789 53.81534 55.96919 1.000 40.01104 280 ARG A C 1
ATOM 3096 O O . ARG A 1 191 ? 57.09691 52.67040 55.50947 1.000 38.84623 280 ARG A O 1
ATOM 3117 N N . ARG A 1 192 ? 58.13466 54.18540 56.81316 1.000 38.07463 281 ARG A N 1
ATOM 3118 C CA . ARG A 1 192 ? 59.08826 53.20055 57.31494 1.000 36.65699 281 ARG A CA 1
ATOM 3119 C C . ARG A 1 192 ? 58.40373 52.20566 58.24615 1.000 36.89152 281 ARG A C 1
ATOM 3120 O O . ARG A 1 192 ? 58.68975 51.00333 58.19978 1.000 36.07048 281 ARG A O 1
ATOM 3141 N N . PHE A 1 193 ? 57.49386 52.68587 59.09511 1.000 30.13590 282 PHE A N 1
ATOM 3142 C CA . PHE A 1 193 ? 56.76049 51.77884 59.97114 1.000 34.21490 282 PHE A CA 1
ATOM 3143 C C . PHE A 1 193 ? 55.89700 50.81855 59.16491 1.000 31.74049 282 PHE A C 1
ATOM 3144 O O . PHE A 1 193 ? 55.73874 49.65053 59.53772 1.000 29.80145 282 PHE A O 1
ATOM 3161 N N . LEU A 1 194 ? 55.32585 51.29333 58.05574 1.000 32.01755 283 LEU A N 1
ATOM 3162 C CA . LEU A 1 194 ? 54.49131 50.42947 57.23045 1.000 33.60405 283 LEU A CA 1
ATOM 3163 C C . LEU A 1 194 ? 55.28926 49.29205 56.60569 1.000 43.57033 283 LEU A C 1
ATOM 3164 O O . LEU A 1 194 ? 54.70773 48.25518 56.26976 1.000 36.62323 283 LEU A O 1
ATOM 3180 N N . ASP A 1 195 ? 56.60361 49.45931 56.44256 1.000 39.03875 284 ASP A N 1
ATOM 3181 C CA . ASP A 1 195 ? 57.42379 48.34174 55.98919 1.000 40.64180 284 ASP A CA 1
ATOM 3182 C C . ASP A 1 195 ? 57.39152 47.19830 56.99475 1.000 38.00006 284 ASP A C 1
ATOM 3183 O O . ASP A 1 195 ? 57.43564 46.02532 56.60608 1.000 41.93634 284 ASP A O 1
ATOM 3192 N N . TYR A 1 196 ? 57.31666 47.51478 58.28679 1.000 34.84001 285 TYR A N 1
ATOM 3193 C CA . TYR A 1 196 ? 57.19368 46.47559 59.30067 1.000 36.82772 285 TYR A CA 1
ATOM 3194 C C . TYR A 1 196 ? 55.81375 45.83471 59.28486 1.000 34.83863 285 TYR A C 1
ATOM 3195 O O . TYR A 1 196 ? 55.67311 44.68101 59.70768 1.000 35.02640 285 TYR A O 1
ATOM 3213 N N . CYS A 1 197 ? 54.80168 46.55191 58.79859 1.000 37.27310 286 CYS A N 1
ATOM 3214 C CA . CYS A 1 197 ? 53.47196 45.97930 58.64971 1.000 41.88338 286 CYS A CA 1
ATOM 3215 C C . CYS A 1 197 ? 53.37501 45.04018 57.45730 1.000 42.45132 286 CYS A C 1
ATOM 3216 O O . CYS A 1 197 ? 52.49701 44.17029 57.44023 1.000 43.46318 286 CYS A O 1
ATOM 3224 N N . ASP A 1 198 ? 54.24996 45.19489 56.47063 1.000 46.02101 287 ASP A N 1
ATOM 3225 C CA . ASP A 1 198 ? 54.20769 44.34204 55.28789 1.000 51.90165 287 ASP A CA 1
ATOM 3226 C C . ASP A 1 198 ? 54.65064 42.93119 55.65773 1.000 61.14089 287 ASP A C 1
ATOM 3227 O O . ASP A 1 198 ? 55.71077 42.76207 56.27093 1.000 65.89808 287 ASP A O 1
ATOM 3236 N N . PRO A 1 199 ? 53.87628 41.89079 55.30447 1.000 63.91583 288 PRO A N 1
ATOM 3237 C CA . PRO A 1 199 ? 54.29074 40.52149 55.63897 1.000 69.09295 288 PRO A CA 1
ATOM 3238 C C . PRO A 1 199 ? 55.54484 40.07559 54.89004 1.000 52.56663 288 PRO A C 1
ATOM 3239 O O . PRO A 1 199 ? 55.55208 40.08230 53.65902 1.000 65.95739 288 PRO A O 1
ATOM 3250 N N . MET B 1 1 ? 12.87843 42.67993 81.05526 1.000 64.22663 90 MET B N 1
ATOM 3251 C CA . MET B 1 1 ? 14.15505 42.90264 80.38503 1.000 62.48756 90 MET B CA 1
ATOM 3252 C C . MET B 1 1 ? 15.17846 43.47241 81.36195 1.000 62.52999 90 MET B C 1
ATOM 3253 O O . MET B 1 1 ? 15.04527 44.60446 81.82760 1.000 61.45676 90 MET B O 1
ATOM 3266 N N . ILE B 1 2 ? 16.19914 42.67886 81.66834 1.000 57.81659 91 ILE B N 1
ATOM 3267 C CA . ILE B 1 2 ? 17.28898 43.10711 82.53613 1.000 48.47066 91 ILE B CA 1
ATOM 3268 C C . ILE B 1 2 ? 18.38477 43.70224 81.66029 1.000 51.61199 91 ILE B C 1
ATOM 3269 O O . ILE B 1 2 ? 18.87541 43.04538 80.73528 1.000 47.24807 91 ILE B O 1
ATOM 3285 N N . ARG B 1 3 ? 18.76842 44.94270 81.94805 1.000 40.82609 92 ARG B N 1
ATOM 3286 C CA . ARG B 1 3 ? 19.78913 45.65111 81.18606 1.000 39.47423 92 ARG B CA 1
ATOM 3287 C C . ARG B 1 3 ? 21.02299 45.83690 82.05888 1.000 38.27462 92 ARG B C 1
ATOM 3288 O O . ARG B 1 3 ? 20.96938 46.53869 83.07446 1.000 35.95124 92 ARG B O 1
ATOM 3309 N N . ILE B 1 4 ? 22.12536 45.21132 81.65601 1.000 32.87210 93 ILE B N 1
ATOM 3310 C CA . ILE B 1 4 ? 23.37377 45.24090 82.40762 1.000 29.42430 93 ILE B CA 1
ATOM 3311 C C . ILE B 1 4 ? 24.40398 46.03827 81.62379 1.000 28.38032 93 ILE B C 1
ATOM 3312 O O . ILE B 1 4 ? 24.42893 46.02040 80.38681 1.000 30.87033 93 ILE B O 1
ATOM 3328 N N . TYR B 1 5 ? 25.25646 46.74849 82.35449 1.000 29.26760 94 TYR B N 1
ATOM 3329 C CA . TYR B 1 5 ? 26.44917 47.37833 81.79718 1.000 27.86717 94 TYR B CA 1
ATOM 3330 C C . TYR B 1 5 ? 27.62614 46.99678 82.67677 1.000 27.74589 94 TYR B C 1
ATOM 3331 O O . TYR B 1 5 ? 27.58231 47.20441 83.89381 1.000 22.93559 94 TYR B O 1
ATOM 3349 N N . ALA B 1 6 ? 28.67313 46.43940 82.07500 1.000 22.51570 95 ALA B N 1
ATOM 3350 C CA . ALA B 1 6 ? 29.78618 45.89908 82.83588 1.000 18.05018 95 ALA B CA 1
ATOM 3351 C C . ALA B 1 6 ? 31.10678 46.33253 82.22567 1.000 20.27356 95 ALA B C 1
ATOM 3352 O O . ALA B 1 6 ? 31.22384 46.49562 81.00625 1.000 20.15664 95 ALA B O 1
ATOM 3359 N N . SER B 1 7 ? 32.09828 46.51651 83.08655 1.000 17.47864 96 SER B N 1
ATOM 3360 C CA . SER B 1 7 ? 33.45343 46.77341 82.62835 1.000 18.91651 96 SER B CA 1
ATOM 3361 C C . SER B 1 7 ? 34.02708 45.51491 81.98319 1.000 19.42799 96 SER B C 1
ATOM 3362 O O . SER B 1 7 ? 33.50961 44.40460 82.14409 1.000 18.69676 96 SER B O 1
ATOM 3370 N N . SER B 1 8 ? 35.13177 45.69674 81.25520 1.000 16.90262 97 SER B N 1
ATOM 3371 C CA . SER B 1 8 ? 35.57868 44.66669 80.31856 1.000 19.38128 97 SER B CA 1
ATOM 3372 C C . SER B 1 8 ? 35.92249 43.35835 81.01916 1.000 18.92622 97 SER B C 1
ATOM 3373 O O . SER B 1 8 ? 35.57423 42.27588 80.52859 1.000 17.64250 97 SER B O 1
ATOM 3381 N N . THR B 1 9 ? 36.62305 43.41991 82.15731 1.000 13.62756 98 THR B N 1
ATOM 3382 C CA . THR B 1 9 ? 36.97366 42.18034 82.84432 1.000 14.18703 98 THR B CA 1
ATOM 3383 C C . THR B 1 9 ? 35.72046 41.39883 83.22119 1.000 18.91404 98 THR B C 1
ATOM 3384 O O . THR B 1 9 ? 35.67740 40.16808 83.08822 1.000 14.50589 98 THR B O 1
ATOM 3395 N N . ILE B 1 10 ? 34.68679 42.10096 83.67610 1.000 15.58566 99 ILE B N 1
ATOM 3396 C CA . ILE B 1 10 ? 33.47560 41.44902 84.15807 1.000 17.05930 99 ILE B CA 1
ATOM 3397 C C . ILE B 1 10 ? 32.59429 41.01779 82.99179 1.000 15.31293 99 ILE B C 1
ATOM 3398 O O . ILE B 1 10 ? 32.09288 39.88947 82.95675 1.000 16.51423 99 ILE B O 1
ATOM 3414 N N . GLY B 1 11 ? 32.39563 41.90887 82.02160 1.000 19.55006 100 GLY B N 1
ATOM 3415 C CA . GLY B 1 11 ? 31.50012 41.60676 80.91509 1.000 18.85731 100 GLY B CA 1
ATOM 3416 C C . GLY B 1 11 ? 32.02236 40.54294 79.97555 1.000 17.97802 100 GLY B C 1
ATOM 3417 O O . GLY B 1 11 ? 31.23734 39.80790 79.37200 1.000 21.49226 100 GLY B O 1
ATOM 3421 N N . ASN B 1 12 ? 33.34469 40.43942 79.83128 1.000 18.55432 101 ASN B N 1
ATOM 3422 C CA . ASN B 1 12 ? 33.91791 39.48201 78.89529 1.000 18.63067 101 ASN B CA 1
ATOM 3423 C C . ASN B 1 12 ? 34.23545 38.13321 79.52824 1.000 23.35192 101 ASN B C 1
ATOM 3424 O O . ASN B 1 12 ? 34.11199 37.10037 78.85959 1.000 22.75310 101 ASN B O 1
ATOM 3435 N N . TYR B 1 13 ? 34.64037 38.11409 80.80253 1.000 19.31977 102 TYR B N 1
ATOM 3436 C CA . TYR B 1 13 ? 35.19117 36.90767 81.40178 1.000 19.18362 102 TYR B CA 1
ATOM 3437 C C . TYR B 1 13 ? 34.35799 36.31621 82.52923 1.000 18.94031 102 TYR B C 1
ATOM 3438 O O . TYR B 1 13 ? 34.59138 35.16235 82.89407 1.000 21.93447 102 TYR B O 1
ATOM 3456 N N . ILE B 1 14 ? 33.39397 37.05467 83.08040 1.000 19.48449 103 ILE B N 1
ATOM 3457 C CA . ILE B 1 14 ? 32.58598 36.57760 84.20301 1.000 20.76166 103 ILE B CA 1
ATOM 3458 C C . ILE B 1 14 ? 31.12948 36.36616 83.79366 1.000 21.19237 103 ILE B C 1
ATOM 3459 O O . ILE B 1 14 ? 30.58693 35.26993 83.94424 1.000 23.38597 103 ILE B O 1
ATOM 3475 N N . LEU B 1 15 ? 30.47978 37.40614 83.27252 1.000 21.91757 104 LEU B N 1
ATOM 3476 C CA . LEU B 1 15 ? 29.03412 37.37850 83.10267 1.000 22.86071 104 LEU B CA 1
ATOM 3477 C C . LEU B 1 15 ? 28.55499 36.44367 82.00073 1.000 24.36151 104 LEU B C 1
ATOM 3478 O O . LEU B 1 15 ? 27.45703 35.89064 82.11848 1.000 26.33753 104 LEU B O 1
ATOM 3494 N N . PRO B 1 16 ? 29.31206 36.23791 80.91636 1.000 27.09591 105 PRO B N 1
ATOM 3495 C CA . PRO B 1 16 ? 28.83286 35.29618 79.89009 1.000 29.25850 105 PRO B CA 1
ATOM 3496 C C . PRO B 1 16 ? 28.45266 33.93834 80.45724 1.000 31.45628 105 PRO B C 1
ATOM 3497 O O . PRO B 1 16 ? 27.39649 33.39705 80.10754 1.000 32.78736 105 PRO B O 1
ATOM 3508 N N . ALA B 1 17 ? 29.27933 33.37911 81.34237 1.000 30.97908 106 ALA B N 1
ATOM 3509 C CA . ALA B 1 17 ? 28.94398 32.09972 81.95699 1.000 31.48960 106 ALA B CA 1
ATOM 3510 C C . ALA B 1 17 ? 27.72418 32.22693 82.86206 1.000 32.33319 106 ALA B C 1
ATOM 3511 O O . ALA B 1 17 ? 26.86831 31.33610 82.88748 1.000 39.07797 106 ALA B O 1
ATOM 3518 N N . VAL B 1 18 ? 27.62529 33.32907 83.60877 1.000 33.33026 107 VAL B N 1
ATOM 3519 C CA . VAL B 1 18 ? 26.48532 33.52246 84.50237 1.000 36.53988 107 VAL B CA 1
ATOM 3520 C C . VAL B 1 18 ? 25.19503 33.60483 83.69880 1.000 35.15705 107 VAL B C 1
ATOM 3521 O O . VAL B 1 18 ? 24.18919 32.96610 84.03230 1.000 35.59399 107 VAL B O 1
ATOM 3534 N N . ILE B 1 19 ? 25.20422 34.40001 82.62707 1.000 33.12143 108 ILE B N 1
ATOM 3535 C CA . ILE B 1 19 ? 24.01759 34.53176 81.78888 1.000 37.64318 108 ILE B CA 1
ATOM 3536 C C . ILE B 1 19 ? 23.60849 33.18172 81.21822 1.000 43.72232 108 ILE B C 1
ATOM 3537 O O . ILE B 1 19 ? 22.41447 32.91306 81.02857 1.000 39.88411 108 ILE B O 1
ATOM 3553 N N . ALA B 1 20 ? 24.58048 32.31017 80.94181 1.000 38.75595 109 ALA B N 1
ATOM 3554 C CA . ALA B 1 20 ? 24.26107 30.98668 80.41668 1.000 40.38032 109 ALA B CA 1
ATOM 3555 C C . ALA B 1 20 ? 23.49769 30.16022 81.44361 1.000 42.47635 109 ALA B C 1
ATOM 3556 O O . ALA B 1 20 ? 22.43458 29.60414 81.14144 1.000 51.62002 109 ALA B O 1
ATOM 3563 N N . ARG B 1 21 ? 24.02821 30.06055 82.66480 1.000 40.84380 110 ARG B N 1
ATOM 3564 C CA . ARG B 1 21 ? 23.31902 29.33749 83.71426 1.000 52.01045 110 ARG B CA 1
ATOM 3565 C C . ARG B 1 21 ? 21.93065 29.91879 83.94557 1.000 52.79624 110 ARG B C 1
ATOM 3566 O O . ARG B 1 21 ? 20.98810 29.17819 84.24907 1.000 62.46852 110 ARG B O 1
ATOM 3587 N N . TYR B 1 22 ? 21.78021 31.23377 83.79591 1.000 53.68445 111 TYR B N 1
ATOM 3588 C CA . TYR B 1 22 ? 20.49604 31.87284 84.05232 1.000 52.75752 111 TYR B CA 1
ATOM 3589 C C . TYR B 1 22 ? 19.50827 31.60477 82.92399 1.000 61.58741 111 TYR B C 1
ATOM 3590 O O . TYR B 1 22 ? 18.39459 31.12535 83.16622 1.000 56.24776 111 TYR B O 1
ATOM 3608 N N . ARG B 1 23 ? 19.89814 31.90574 81.68431 1.000 55.69965 112 ARG B N 1
ATOM 3609 C CA . ARG B 1 23 ? 19.00656 31.66344 80.55618 1.000 64.83558 112 ARG B CA 1
ATOM 3610 C C . ARG B 1 23 ? 18.64250 30.19097 80.42204 1.000 65.90368 112 ARG B C 1
ATOM 3611 O O . ARG B 1 23 ? 17.59299 29.87247 79.85339 1.000 62.75527 112 ARG B O 1
ATOM 3632 N N . HIS B 1 24 ? 19.48231 29.28753 80.93218 1.000 66.79482 113 HIS B N 1
ATOM 3633 C CA . HIS B 1 24 ? 19.13568 27.87160 80.91642 1.000 69.85705 113 HIS B CA 1
ATOM 3634 C C . HIS B 1 24 ? 17.98820 27.57142 81.87184 1.000 73.50795 113 HIS B C 1
ATOM 3635 O O . HIS B 1 24 ? 17.23384 26.61663 81.65253 1.000 78.32566 113 HIS B O 1
ATOM 3649 N N . ASP B 1 25 ? 17.84056 28.36999 82.93069 1.000 68.65639 114 ASP B N 1
ATOM 3650 C CA . ASP B 1 25 ? 16.74419 28.21307 83.87536 1.000 64.25185 114 ASP B CA 1
ATOM 3651 C C . ASP B 1 25 ? 15.59753 29.18438 83.62849 1.000 72.89713 114 ASP B C 1
ATOM 3652 O O . ASP B 1 25 ? 14.48029 28.92828 84.09311 1.000 76.13364 114 ASP B O 1
ATOM 3661 N N . TYR B 1 26 ? 15.84066 30.28024 82.91047 1.000 66.90151 115 TYR B N 1
ATOM 3662 C CA . TYR B 1 26 ? 14.81700 31.27671 82.59680 1.000 63.59223 115 TYR B CA 1
ATOM 3663 C C . TYR B 1 26 ? 14.92157 31.64745 81.12305 1.000 70.48297 115 TYR B C 1
ATOM 3664 O O . TYR B 1 26 ? 15.33109 32.75961 80.77275 1.000 74.63390 115 TYR B O 1
ATOM 3682 N N . PRO B 1 27 ? 14.54738 30.72874 80.22761 1.000 73.81123 116 PRO B N 1
ATOM 3683 C CA . PRO B 1 27 ? 14.66434 31.03240 78.79339 1.000 74.23490 116 PRO B CA 1
ATOM 3684 C C . PRO B 1 27 ? 13.75462 32.15667 78.32795 1.000 77.45179 116 PRO B C 1
ATOM 3685 O O . PRO B 1 27 ? 14.07208 32.80984 77.32692 1.000 83.07431 116 PRO B O 1
ATOM 3696 N N . GLN B 1 28 ? 12.63774 32.40814 79.00883 1.000 91.72908 117 GLN B N 1
ATOM 3697 C CA . GLN B 1 28 ? 11.71088 33.44530 78.57029 1.000 97.48855 117 GLN B CA 1
ATOM 3698 C C . GLN B 1 28 ? 12.06295 34.82991 79.09481 1.000 86.19805 117 GLN B C 1
ATOM 3699 O O . GLN B 1 28 ? 11.41104 35.80352 78.70226 1.000 96.37734 117 GLN B O 1
ATOM 3713 N N . LEU B 1 29 ? 13.06036 34.94296 79.97175 1.000 78.89921 118 LEU B N 1
ATOM 3714 C CA . LEU B 1 29 ? 13.42082 36.22722 80.55141 1.000 73.92715 118 LEU B CA 1
ATOM 3715 C C . LEU B 1 29 ? 14.68484 36.73799 79.88068 1.000 78.67450 118 LEU B C 1
ATOM 3716 O O . LEU B 1 29 ? 15.76650 36.17508 80.11081 1.000 76.07577 118 LEU B O 1
ATOM 3732 N N . PRO B 1 30 ? 14.61318 37.78560 79.06710 1.000 66.98169 119 PRO B N 1
ATOM 3733 C CA . PRO B 1 30 ? 15.79088 38.21679 78.30904 1.000 68.85346 119 PRO B CA 1
ATOM 3734 C C . PRO B 1 30 ? 16.74342 39.06513 79.13819 1.000 65.01560 119 PRO B C 1
ATOM 3735 O O . PRO B 1 30 ? 16.38587 39.63730 80.16889 1.000 57.37967 119 PRO B O 1
ATOM 3746 N N . ILE B 1 31 ? 17.98145 39.14293 78.65216 1.000 64.42339 120 ILE B N 1
ATOM 3747 C CA . ILE B 1 31 ? 19.02883 39.94013 79.28174 1.000 49.38777 120 ILE B CA 1
ATOM 3748 C C . ILE B 1 31 ? 19.79772 40.68283 78.19814 1.000 56.42239 120 ILE B C 1
ATOM 3749 O O . ILE B 1 31 ? 20.18631 40.09105 77.18466 1.000 47.29353 120 ILE B O 1
ATOM 3765 N N . GLU B 1 32 ? 20.02208 41.97529 78.41742 1.000 43.82351 121 GLU B N 1
ATOM 3766 C CA . GLU B 1 32 ? 20.80752 42.82142 77.52750 1.000 39.81021 121 GLU B CA 1
ATOM 3767 C C . GLU B 1 32 ? 22.10011 43.20079 78.24042 1.000 42.67126 121 GLU B C 1
ATOM 3768 O O . GLU B 1 32 ? 22.06452 43.86172 79.28328 1.000 38.03464 121 GLU B O 1
ATOM 3780 N N . LEU B 1 33 ? 23.23318 42.78723 77.67698 1.000 36.20501 122 LEU B N 1
ATOM 3781 C CA . LEU B 1 33 ? 24.54511 43.03787 78.26239 1.000 31.88942 122 LEU B CA 1
ATOM 3782 C C . LEU B 1 33 ? 25.31097 44.01998 77.38748 1.000 37.01062 122 LEU B C 1
ATOM 3783 O O . LEU B 1 33 ? 25.51480 43.76940 76.19349 1.000 34.55243 122 LEU B O 1
ATOM 3799 N N . SER B 1 34 ? 25.72698 45.13298 77.98236 1.000 30.99856 123 SER B N 1
ATOM 3800 C CA . SER B 1 34 ? 26.63917 46.08181 77.36023 1.000 32.05614 123 SER B CA 1
ATOM 3801 C C . SER B 1 34 ? 27.97534 46.01533 78.08719 1.000 32.37589 123 SER B C 1
ATOM 3802 O O . SER B 1 34 ? 28.01438 45.89093 79.31605 1.000 26.11690 123 SER B O 1
ATOM 3810 N N . VAL B 1 35 ? 29.06851 46.08562 77.33019 1.000 27.80226 124 VAL B N 1
ATOM 3811 C CA . VAL B 1 35 ? 30.41235 46.00067 77.88748 1.000 27.07180 124 VAL B CA 1
ATOM 3812 C C . VAL B 1 35 ? 31.19046 47.24783 77.48399 1.000 31.45826 124 VAL B C 1
ATOM 3813 O O . VAL B 1 35 ? 31.15362 47.65484 76.31598 1.000 28.95428 124 VAL B O 1
ATOM 3826 N N . GLY B 1 36 ? 31.88507 47.83525 78.44282 1.000 28.48978 125 GLY B N 1
ATOM 3827 C CA . GLY B 1 36 ? 32.76528 48.96769 78.18710 1.000 28.35271 125 GLY B CA 1
ATOM 3828 C C . GLY B 1 36 ? 33.78842 49.08765 79.30198 1.000 25.15334 125 GLY B C 1
ATOM 3829 O O . GLY B 1 36 ? 34.24946 48.09489 79.85577 1.000 23.54185 125 GLY B O 1
ATOM 3833 N N . ASN B 1 37 ? 34.15323 50.33291 79.62131 1.000 25.95770 126 ASN B N 1
ATOM 3834 C CA . ASN B 1 37 ? 34.99834 50.60577 80.77979 1.000 27.51562 126 ASN B CA 1
ATOM 3835 C C . ASN B 1 37 ? 34.12078 50.97750 81.97238 1.000 24.27811 126 ASN B C 1
ATOM 3836 O O . ASN B 1 37 ? 32.91358 51.20427 81.84261 1.000 23.98162 126 ASN B O 1
ATOM 3847 N N . SER B 1 38 ? 34.74746 51.03861 83.14863 1.000 22.22515 127 SER B N 1
ATOM 3848 C CA . SER B 1 38 ? 33.99625 51.35594 84.36003 1.000 24.91785 127 SER B CA 1
ATOM 3849 C C . SER B 1 38 ? 33.27400 52.69105 84.22923 1.000 24.09832 127 SER B C 1
ATOM 3850 O O . SER B 1 38 ? 32.14042 52.83968 84.69923 1.000 25.57322 127 SER B O 1
ATOM 3858 N N . GLN B 1 39 ? 33.90974 53.67468 83.58725 1.000 27.36061 128 GLN B N 1
ATOM 3859 C CA . GLN B 1 39 ? 33.28381 54.98779 83.45014 1.000 31.40279 128 GLN B CA 1
ATOM 3860 C C . GLN B 1 39 ? 32.04805 54.92055 82.55951 1.000 31.43937 128 GLN B C 1
ATOM 3861 O O . GLN B 1 39 ? 31.04414 55.59538 82.82534 1.000 31.48187 128 GLN B O 1
ATOM 3875 N N . ASP B 1 40 ? 32.10383 54.12338 81.49116 1.000 28.99168 129 ASP B N 1
ATOM 3876 C CA . ASP B 1 40 ? 30.91566 53.90291 80.67383 1.000 32.53582 129 ASP B CA 1
ATOM 3877 C C . ASP B 1 40 ? 29.78091 53.32283 81.50908 1.000 29.24674 129 ASP B C 1
ATOM 3878 O O . ASP B 1 40 ? 28.62340 53.73518 81.37257 1.000 30.93527 129 ASP B O 1
ATOM 3887 N N . VAL B 1 41 ? 30.09739 52.36060 82.37768 1.000 26.88241 130 VAL B N 1
ATOM 3888 C CA . VAL B 1 41 ? 29.08410 51.77660 83.25146 1.000 26.47608 130 VAL B CA 1
ATOM 3889 C C . VAL B 1 41 ? 28.49491 52.84552 84.16245 1.000 28.52693 130 VAL B C 1
ATOM 3890 O O . VAL B 1 41 ? 27.27219 52.94401 84.32612 1.000 28.81538 130 VAL B O 1
ATOM 3903 N N A MET B 1 42 ? 29.35987 53.65714 84.77585 0.559 29.04386 131 MET B N 1
ATOM 3904 N N B MET B 1 42 ? 29.36035 53.66096 84.76788 0.441 29.05388 131 MET B N 1
ATOM 3905 C CA A MET B 1 42 ? 28.88742 54.70194 85.67944 0.559 32.58220 131 MET B CA 1
ATOM 3906 C CA B MET B 1 42 ? 28.89405 54.70304 85.67851 0.441 32.58664 131 MET B CA 1
ATOM 3907 C C A MET B 1 42 ? 27.87370 55.60678 84.98834 0.559 32.06814 131 MET B C 1
ATOM 3908 C C B MET B 1 42 ? 27.88372 55.61579 84.99423 0.441 32.07202 131 MET B C 1
ATOM 3909 O O A MET B 1 42 ? 26.77004 55.82910 85.49768 0.559 33.26222 131 MET B O 1
ATOM 3910 O O B MET B 1 42 ? 26.78832 55.85242 85.51702 0.441 33.27641 131 MET B O 1
ATOM 3937 N N . GLN B 1 43 ? 28.23494 56.13510 83.81715 1.000 33.34126 132 GLN B N 1
ATOM 3938 C CA . GLN B 1 43 ? 27.34569 57.06532 83.12765 1.000 36.87353 132 GLN B CA 1
ATOM 3939 C C . GLN B 1 43 ? 26.04310 56.38889 82.72089 1.000 36.61326 132 GLN B C 1
ATOM 3940 O O . GLN B 1 43 ? 24.97329 57.00392 82.77624 1.000 38.84494 132 GLN B O 1
ATOM 3954 N N . ALA B 1 44 ? 26.11092 55.12290 82.30490 1.000 34.74610 133 ALA B N 1
ATOM 3955 C CA . ALA B 1 44 ? 24.89181 54.41256 81.93484 1.000 35.38585 133 ALA B CA 1
ATOM 3956 C C . ALA B 1 44 ? 23.95685 54.27058 83.12991 1.000 35.43645 133 ALA B C 1
ATOM 3957 O O . ALA B 1 44 ? 22.73874 54.41916 82.99573 1.000 37.44239 133 ALA B O 1
ATOM 3964 N N . VAL B 1 45 ? 24.50861 53.98069 84.30948 1.000 33.50342 134 VAL B N 1
ATOM 3965 C CA . VAL B 1 45 ? 23.67720 53.88614 85.50422 1.000 33.80430 134 VAL B CA 1
ATOM 3966 C C . VAL B 1 45 ? 23.10784 55.25382 85.86360 1.000 36.49716 134 VAL B C 1
ATOM 3967 O O . VAL B 1 45 ? 21.92195 55.38109 86.19024 1.000 38.27189 134 VAL B O 1
ATOM 3980 N N . LEU B 1 46 ? 23.93833 56.29683 85.80414 1.000 37.16020 135 LEU B N 1
ATOM 3981 C CA . LEU B 1 46 ? 23.46788 57.63419 86.15064 1.000 40.05621 135 LEU B CA 1
ATOM 3982 C C . LEU B 1 46 ? 22.37612 58.10297 85.19694 1.000 43.06108 135 LEU B C 1
ATOM 3983 O O . LEU B 1 46 ? 21.43446 58.79207 85.60886 1.000 45.25974 135 LEU B O 1
ATOM 3999 N N . ASP B 1 47 ? 22.48507 57.74440 83.91972 1.000 42.87569 136 ASP B N 1
ATOM 4000 C CA . ASP B 1 47 ? 21.50709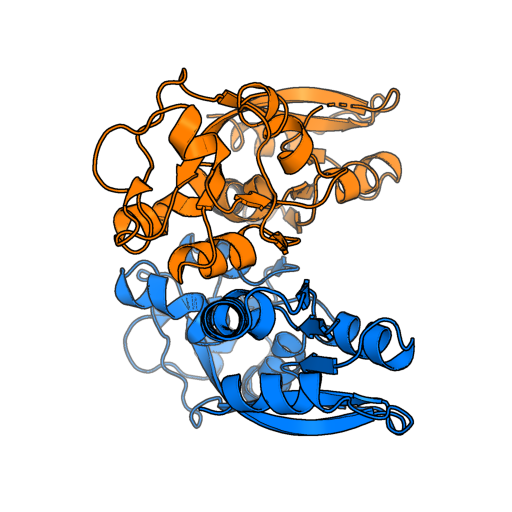 58.14561 82.91570 1.000 45.35682 136 ASP B CA 1
ATOM 4001 C C . ASP B 1 47 ? 20.29363 57.22785 82.86868 1.000 45.65048 136 ASP B C 1
ATOM 4002 O O . ASP B 1 47 ? 19.44434 57.39382 81.98578 1.000 47.99702 136 ASP B O 1
ATOM 4011 N N . PHE B 1 48 ? 20.19362 56.26736 83.78442 1.000 43.63242 137 PHE B N 1
ATOM 4012 C CA . PHE B 1 48 ? 19.05443 55.35480 83.84069 1.000 44.17231 137 PHE B CA 1
ATOM 4013 C C . PHE B 1 48 ? 18.88504 54.58385 82.53574 1.000 44.35111 137 PHE B C 1
ATOM 4014 O O . PHE B 1 48 ? 17.76674 54.25700 82.13358 1.000 46.38103 137 PHE B O 1
ATOM 4031 N N . ARG B 1 49 ? 19.99858 54.28359 81.86812 1.000 42.52668 138 ARG B N 1
ATOM 4032 C CA . ARG B 1 49 ? 19.97059 53.48384 80.65047 1.000 42.72406 138 ARG B CA 1
ATOM 4033 C C . ARG B 1 49 ? 20.11682 51.99316 80.91728 1.000 40.54822 138 ARG B C 1
ATOM 4034 O O . ARG B 1 49 ? 19.82936 51.18869 80.02471 1.000 41.25359 138 ARG B O 1
ATOM 4055 N N . VAL B 1 50 ? 20.55575 51.60485 82.11886 1.000 38.22526 139 VAL B N 1
ATOM 4056 C CA . VAL B 1 50 ? 20.63868 50.20439 82.51005 1.000 36.41736 139 VAL B CA 1
ATOM 4057 C C . VAL B 1 50 ? 20.11289 50.06028 83.93226 1.000 36.08009 139 VAL B C 1
ATOM 4058 O O . VAL B 1 50 ? 19.98064 51.03529 84.67503 1.000 36.70115 139 VAL B O 1
ATOM 4071 N N . ASP B 1 51 ? 19.81591 48.81669 84.30567 1.000 35.38151 140 ASP B N 1
ATOM 4072 C CA . ASP B 1 51 ? 19.28219 48.52419 85.62796 1.000 36.65345 140 ASP B CA 1
ATOM 4073 C C . ASP B 1 51 ? 20.37417 48.31047 86.66775 1.000 33.99008 140 ASP B C 1
ATOM 4074 O O . ASP B 1 51 ? 20.15155 48.56935 87.85564 1.000 32.59580 140 ASP B O 1
ATOM 4083 N N . ILE B 1 52 ? 21.54737 47.85033 86.25108 1.000 30.29742 141 ILE B N 1
ATOM 4084 C CA . ILE B 1 52 ? 22.61879 47.50551 87.17537 1.000 27.77300 141 ILE B CA 1
ATOM 4085 C C . ILE B 1 52 ? 23.93889 47.62136 86.42941 1.000 29.08251 141 ILE B C 1
ATOM 4086 O O . ILE B 1 52 ? 24.00357 47.41067 85.21501 1.000 27.62101 141 ILE B O 1
ATOM 4102 N N . GLY B 1 53 ? 24.98939 47.97045 87.16065 1.000 24.97940 142 GLY B N 1
ATOM 4103 C CA . GLY B 1 53 ? 26.31637 48.06203 86.58455 1.000 23.30744 142 GLY B CA 1
ATOM 4104 C C . GLY B 1 53 ? 27.32474 47.28283 87.40195 1.000 24.16287 142 GLY B C 1
ATOM 4105 O O . GLY B 1 53 ? 27.14989 47.06611 88.60122 1.000 21.83151 142 GLY B O 1
ATOM 4109 N N . PHE B 1 54 ? 28.38549 46.85142 86.72440 1.000 21.66948 143 PHE B N 1
ATOM 4110 C CA . PHE B 1 54 ? 29.50901 46.16709 87.35947 1.000 21.05265 143 PHE B CA 1
ATOM 4111 C C . PHE B 1 54 ? 30.79791 46.85195 86.92892 1.000 18.99884 143 PHE B C 1
ATOM 4112 O O . PHE B 1 54 ? 31.04600 47.01405 85.72973 1.000 18.44742 143 PHE B O 1
ATOM 4129 N N . ILE B 1 55 ? 31.61265 47.25689 87.90468 1.000 17.01655 144 ILE B N 1
ATOM 4130 C CA . ILE B 1 55 ? 32.84146 47.98842 87.63865 1.000 17.01657 144 ILE B CA 1
ATOM 4131 C C . ILE B 1 55 ? 34.00091 47.30651 88.35332 1.000 18.72209 144 ILE B C 1
ATOM 4132 O O . ILE B 1 55 ? 33.81731 46.52504 89.28952 1.000 17.56187 144 ILE B O 1
ATOM 4148 N N . GLU B 1 56 ? 35.21611 47.62544 87.89864 1.000 18.84928 145 GLU B N 1
ATOM 4149 C CA . GLU B 1 56 ? 36.42667 46.98431 88.39428 1.000 16.81737 145 GLU B CA 1
ATOM 4150 C C . GLU B 1 56 ? 37.45303 47.99715 88.89256 1.000 18.50130 145 GLU B C 1
ATOM 4151 O O . GLU B 1 56 ? 38.65184 47.71420 88.91788 1.000 20.03126 145 GLU B O 1
ATOM 4163 N N . GLY B 1 57 ? 37.00018 49.18000 89.30638 1.000 24.03683 146 GLY B N 1
ATOM 4164 C CA . GLY B 1 57 ? 37.86920 50.17847 89.88164 1.000 25.94894 146 GLY B CA 1
ATOM 4165 C C . GLY B 1 57 ? 37.15664 50.98596 90.94758 1.000 25.28040 146 GLY B C 1
ATOM 4166 O O . GLY B 1 57 ? 35.93471 50.91042 91.09817 1.000 27.24468 146 GLY B O 1
ATOM 4170 N N . PRO B 1 58 ? 37.91527 51.78581 91.70936 1.000 28.75981 147 PRO B N 1
ATOM 4171 C CA . PRO B 1 58 ? 37.37264 52.55242 92.83421 1.000 38.25759 147 PRO B CA 1
ATOM 4172 C C . PRO B 1 58 ? 36.47777 53.73496 92.45356 1.000 43.99622 147 PRO B C 1
ATOM 4173 O O . PRO B 1 58 ? 36.24878 54.56314 93.31730 1.000 62.55280 147 PRO B O 1
ATOM 4203 N N . HIS B 1 60 ? 33.63615 56.39600 92.08563 1.000 45.22370 149 HIS B N 1
ATOM 4204 C CA . HIS B 1 60 ? 32.70483 56.83935 93.12165 1.000 58.84812 149 HIS B CA 1
ATOM 4205 C C . HIS B 1 60 ? 31.72123 57.88171 92.59705 1.000 49.25193 149 HIS B C 1
ATOM 4206 O O . HIS B 1 60 ? 32.10449 58.79467 91.86612 1.000 47.84210 149 HIS B O 1
ATOM 4220 N N . SER B 1 61 ? 30.45564 57.74993 92.98982 1.000 48.66516 150 SER B N 1
ATOM 4221 C CA . SER B 1 61 ? 29.43275 58.73990 92.69138 1.000 39.65187 150 SER B CA 1
ATOM 4222 C C . SER B 1 61 ? 28.47028 58.82295 93.86582 1.000 44.64434 150 SER B C 1
ATOM 4223 O O . SER B 1 61 ? 28.12223 57.80306 94.46641 1.000 45.76053 150 SER B O 1
ATOM 4231 N N . THR B 1 62 ? 28.04236 60.04160 94.18712 1.000 42.00740 151 THR B N 1
ATOM 4232 C CA . THR B 1 62 ? 27.09985 60.23273 95.28063 1.000 47.79496 151 THR B CA 1
ATOM 4233 C C . THR B 1 62 ? 25.69136 59.78944 94.91050 1.000 43.39598 151 THR B C 1
ATOM 4234 O O . THR B 1 62 ? 24.84140 59.67805 95.79925 1.000 44.47906 151 THR B O 1
ATOM 4245 N N . GLU B 1 63 ? 25.43185 59.52750 93.62917 1.000 43.23662 152 GLU B N 1
ATOM 4246 C CA . GLU B 1 63 ? 24.12731 59.09168 93.15459 1.000 48.65230 152 GLU B CA 1
ATOM 4247 C C . GLU B 1 63 ? 24.03174 57.57877 93.02247 1.000 40.90046 152 GLU B C 1
ATOM 4248 O O . GLU B 1 63 ? 23.02799 57.07328 92.51052 1.000 45.74978 152 GLU B O 1
ATOM 4260 N N . ILE B 1 64 ? 25.04985 56.84723 93.46522 1.000 39.32336 153 ILE B N 1
ATOM 4261 C CA . ILE B 1 64 ? 25.15957 55.41822 93.21547 1.000 38.57739 153 ILE B CA 1
ATOM 4262 C C . ILE B 1 64 ? 25.29693 54.67804 94.53791 1.000 44.99393 153 ILE B C 1
ATOM 4263 O O . ILE B 1 64 ? 25.95733 55.15706 95.46666 1.000 41.84206 153 ILE B O 1
ATOM 4279 N N . ILE B 1 65 ? 24.67148 53.50546 94.61259 1.000 31.55657 154 ILE B N 1
ATOM 4280 C CA . ILE B 1 65 ? 24.89773 52.54458 95.68566 1.000 32.70052 154 ILE B CA 1
ATOM 4281 C C . ILE B 1 65 ? 25.86169 51.48614 95.16720 1.000 35.97488 154 ILE B C 1
ATOM 4282 O O . ILE B 1 65 ? 25.61519 50.86938 94.11996 1.000 29.46466 154 ILE B O 1
ATOM 4298 N N . SER B 1 66 ? 26.96262 51.28152 95.88591 1.000 27.86975 155 SER B N 1
ATOM 4299 C CA . SER B 1 66 ? 28.00593 50.34665 95.48506 1.000 27.77669 155 SER B CA 1
ATOM 4300 C C . SER B 1 66 ? 28.15538 49.27084 96.54855 1.000 39.07575 155 SER B C 1
ATOM 4301 O O . SER B 1 66 ? 28.25843 49.58064 97.74113 1.000 36.35656 155 SER B O 1
ATOM 4309 N N . GLU B 1 67 ? 28.17299 48.01205 96.11424 1.000 25.27389 156 GLU B N 1
ATOM 4310 C CA . GLU B 1 67 ? 28.33518 46.88472 97.01727 1.000 32.71873 156 GLU B CA 1
ATOM 4311 C C . GLU B 1 67 ? 29.48626 46.03146 96.51682 1.000 28.12946 156 GLU B C 1
ATOM 4312 O O . GLU B 1 67 ? 29.56250 45.73700 95.30493 1.000 22.46625 156 GLU B O 1
ATOM 4324 N N . PRO B 1 68 ? 30.41056 45.61546 97.38294 1.000 24.86254 157 PRO B N 1
ATOM 4325 C CA . PRO B 1 68 ? 31.43600 44.66257 96.94393 1.000 23.10735 157 PRO B CA 1
ATOM 4326 C C . PRO B 1 68 ? 30.78166 43.37104 96.47719 1.000 23.87877 157 PRO B C 1
ATOM 4327 O O . PRO B 1 68 ? 29.95126 42.78414 97.17580 1.000 26.18084 157 PRO B O 1
ATOM 4338 N N . TRP B 1 69 ? 31.14854 42.94204 95.27578 1.000 21.74693 158 TRP B N 1
ATOM 4339 C CA . TRP B 1 69 ? 30.52921 41.80354 94.61197 1.000 22.74119 158 TRP B CA 1
ATOM 4340 C C . TRP B 1 69 ? 31.46376 40.60914 94.51110 1.000 23.74284 158 TRP B C 1
ATOM 4341 O O . TRP B 1 69 ? 31.08457 39.49227 94.88259 1.000 22.45338 158 TRP B O 1
ATOM 4362 N N . LEU B 1 70 ? 32.68362 40.81835 94.02473 1.000 22.16217 159 LEU B N 1
ATOM 4363 C CA . LEU B 1 70 ? 33.68836 39.76977 93.96947 1.000 21.68569 159 LEU B CA 1
ATOM 4364 C C . LEU B 1 70 ? 35.05592 40.39174 94.20085 1.000 21.06012 159 LEU B C 1
ATOM 4365 O O . LEU B 1 70 ? 35.29083 41.55161 93.85383 1.000 23.31064 159 LEU B O 1
ATOM 4381 N N . GLU B 1 71 ? 35.95518 39.61203 94.78566 1.000 18.49404 160 GLU B N 1
ATOM 4382 C CA . GLU B 1 71 ? 37.35816 39.98786 94.79475 1.000 19.32921 160 GLU B CA 1
ATOM 4383 C C . GLU B 1 71 ? 38.02780 39.46372 93.52891 1.000 19.20881 160 GLU B C 1
ATOM 4384 O O . GLU B 1 71 ? 37.54745 38.52888 92.88019 1.000 21.82079 160 GLU B O 1
ATOM 4396 N N . ASP B 1 72 ? 39.14538 40.08834 93.17937 1.000 15.83815 161 ASP B N 1
ATOM 4397 C CA . ASP B 1 72 ? 39.79364 39.84439 91.89286 1.000 14.96498 161 ASP B CA 1
ATOM 4398 C C . ASP B 1 72 ? 41.28574 40.07365 92.05034 1.000 15.95830 161 ASP B C 1
ATOM 4399 O O . ASP B 1 72 ? 41.70551 41.15193 92.48407 1.000 17.51995 161 ASP B O 1
ATOM 4408 N N . GLU B 1 73 ? 42.08584 39.07092 91.69685 1.000 15.28332 162 GLU B N 1
ATOM 4409 C CA . GLU B 1 73 ? 43.52964 39.15279 91.86457 1.000 14.67657 162 GLU B CA 1
ATOM 4410 C C . GLU B 1 73 ? 44.16890 39.77472 90.63068 1.000 15.35919 162 GLU B C 1
ATOM 4411 O O . GLU B 1 73 ? 43.93539 39.32388 89.50549 1.000 15.04996 162 GLU B O 1
ATOM 4423 N N . LEU B 1 74 ? 44.98769 40.79670 90.85425 1.000 16.37790 163 LEU B N 1
ATOM 4424 C CA . LEU B 1 74 ? 45.82741 41.36778 89.81464 1.000 15.40162 163 LEU B CA 1
ATOM 4425 C C . LEU B 1 74 ? 47.15214 40.61209 89.77492 1.000 20.03978 163 LEU B C 1
ATOM 4426 O O . LEU B 1 74 ? 47.71454 40.26758 90.81911 1.000 18.53145 163 LEU B O 1
ATOM 4442 N N . VAL B 1 75 ? 47.64336 40.35850 88.56634 1.000 13.55055 164 VAL B N 1
ATOM 4443 C CA . VAL B 1 75 ? 48.82471 39.53386 88.35335 1.000 14.86713 164 VAL B CA 1
ATOM 4444 C C . VAL B 1 75 ? 49.76687 40.25593 87.39775 1.000 16.46910 164 VAL B C 1
ATOM 4445 O O . VAL B 1 75 ? 49.34454 40.71186 86.33030 1.000 12.35844 164 VAL B O 1
ATOM 4458 N N . VAL B 1 76 ? 51.03541 40.35628 87.78374 1.000 14.08596 165 VAL B N 1
ATOM 4459 C CA . VAL B 1 76 ? 52.07284 40.85379 86.88453 1.000 14.72990 165 VAL B CA 1
ATOM 4460 C C . VAL B 1 76 ? 52.48574 39.71587 85.96555 1.000 10.79729 165 VAL B C 1
ATOM 4461 O O . VAL B 1 76 ? 52.69975 38.58482 86.42030 1.000 11.48792 165 VAL B O 1
ATOM 4474 N N . PHE B 1 77 ? 52.59603 39.99974 84.66826 1.000 12.64095 166 PHE B N 1
ATOM 4475 C CA . PHE B 1 77 ? 52.85563 38.95531 83.69318 1.000 14.53025 166 PHE B CA 1
ATOM 4476 C C . PHE B 1 77 ? 53.74296 39.48995 82.57757 1.000 15.93641 166 PHE B C 1
ATOM 4477 O O . PHE B 1 77 ? 53.85045 40.69974 82.35517 1.000 15.54804 166 PHE B O 1
ATOM 4494 N N . ALA B 1 78 ? 54.37546 38.55976 81.87422 1.000 14.58514 167 ALA B N 1
ATOM 4495 C CA . ALA B 1 78 ? 55.38823 38.87984 80.88225 1.000 18.91011 167 ALA B CA 1
ATOM 4496 C C . ALA B 1 78 ? 55.39530 37.79889 79.81537 1.000 18.75716 167 ALA B C 1
ATOM 4497 O O . ALA B 1 78 ? 54.78030 36.74048 79.96590 1.000 16.15035 167 ALA B O 1
ATOM 4504 N N . ALA B 1 79 ? 56.09749 38.07365 78.72156 1.000 16.82644 168 ALA B N 1
ATOM 4505 C CA . ALA B 1 79 ? 56.32254 37.03792 77.72922 1.000 19.15721 168 ALA B CA 1
ATOM 4506 C C . ALA B 1 79 ? 57.08484 35.88277 78.37534 1.000 20.75282 168 ALA B C 1
ATOM 4507 O O . ALA B 1 79 ? 57.93028 36.11195 79.24938 1.000 18.95553 168 ALA B O 1
ATOM 4514 N N . PRO B 1 80 ? 56.81013 34.63483 77.98364 1.000 20.10123 169 PRO B N 1
ATOM 4515 C CA . PRO B 1 80 ? 57.51678 33.51029 78.61896 1.000 25.90047 169 PRO B CA 1
ATOM 4516 C C . PRO B 1 80 ? 59.02770 33.58048 78.47507 1.000 31.06833 169 PRO B C 1
ATOM 4517 O O . PRO B 1 80 ? 59.74619 33.04496 79.32850 1.000 30.37483 169 PRO B O 1
ATOM 4528 N N . THR B 1 81 ? 59.53233 34.21831 77.42277 1.000 21.23094 170 THR B N 1
ATOM 4529 C CA . THR B 1 81 ? 60.96558 34.33361 77.19478 1.000 25.89673 170 THR B CA 1
ATOM 4530 C C . THR B 1 81 ? 61.58768 35.53097 77.90097 1.000 26.98313 170 THR B C 1
ATOM 4531 O O . THR B 1 81 ? 62.80452 35.72494 77.80724 1.000 25.71333 170 THR B O 1
ATOM 4542 N N . SER B 1 82 ? 60.79645 36.32861 78.60112 1.000 22.13061 171 SER B N 1
ATOM 4543 C CA . SER B 1 82 ? 61.34229 37.48640 79.29048 1.000 21.90073 171 SER B CA 1
ATOM 4544 C C . SER B 1 82 ? 62.22039 37.03833 80.45708 1.000 20.97798 171 SER B C 1
ATOM 4545 O O . SER B 1 82 ? 61.88996 36.07345 81.14907 1.000 20.85233 171 SER B O 1
ATOM 4553 N N . PRO B 1 83 ? 63.34354 37.71815 80.70262 1.000 24.48802 172 PRO B N 1
ATOM 4554 C CA . PRO B 1 83 ? 64.11170 37.41727 81.92120 1.000 25.75393 172 PRO B CA 1
ATOM 4555 C C . PRO B 1 83 ? 63.29247 37.58936 83.18670 1.000 22.67608 172 PRO B C 1
ATOM 4556 O O . PRO B 1 83 ? 63.58365 36.94420 84.20247 1.000 22.17195 172 PRO B O 1
ATOM 4567 N N . LEU B 1 84 ? 62.26961 38.44071 83.15303 1.000 18.19879 173 LEU B N 1
ATOM 4568 C CA . LEU B 1 84 ? 61.41328 38.66703 84.30701 1.000 17.77037 173 LEU B CA 1
ATOM 4569 C C . LEU B 1 84 ? 60.44031 37.52291 84.55195 1.000 20.40386 173 LEU B C 1
ATOM 4570 O O . LEU B 1 84 ? 59.79231 37.49933 85.60410 1.000 19.74658 173 LEU B O 1
ATOM 4586 N N . ALA B 1 85 ? 60.32471 36.58182 83.61860 1.000 19.14272 174 ALA B N 1
ATOM 4587 C CA . ALA B 1 85 ? 59.50295 35.39604 83.79943 1.000 16.83572 174 ALA B CA 1
ATOM 4588 C C . ALA B 1 85 ? 60.26449 34.23931 84.43253 1.000 20.11539 174 ALA B C 1
ATOM 4589 O O . ALA B 1 85 ? 59.66541 33.18917 84.69002 1.000 24.62262 174 ALA B O 1
ATOM 4596 N N . ARG B 1 86 ? 61.55930 34.40321 84.69131 1.000 18.98534 175 ARG B N 1
ATOM 4597 C CA . ARG B 1 86 ? 62.43003 33.31668 85.13197 1.000 22.37163 175 ARG B CA 1
ATOM 4598 C C . ARG B 1 86 ? 62.94065 33.61006 86.54024 1.000 24.32743 175 ARG B C 1
ATOM 4599 O O . ARG B 1 86 ? 64.00654 34.20087 86.72115 1.000 27.37233 175 ARG B O 1
ATOM 4620 N N . GLY B 1 87 ? 62.17146 33.18339 87.53794 1.000 30.68338 176 GLY B N 1
ATOM 4621 C CA . GLY B 1 87 ? 62.58587 33.27924 88.91694 1.000 30.45050 176 GLY B CA 1
ATOM 4622 C C . GLY B 1 87 ? 62.13379 34.56204 89.58349 1.000 26.72537 176 GLY B C 1
ATOM 4623 O O . GLY B 1 87 ? 61.60485 35.47416 88.94078 1.000 22.70689 176 GLY B O 1
ATOM 4627 N N . PRO B 1 88 ? 62.33911 34.65239 90.89735 1.000 25.38944 177 PRO B N 1
ATOM 4628 C CA . PRO B 1 88 ? 61.95343 35.87041 91.61917 1.000 27.41792 177 PRO B CA 1
ATOM 4629 C C . PRO B 1 88 ? 62.64273 37.09796 91.04754 1.000 23.54073 177 PRO B C 1
ATOM 4630 O O . PRO B 1 88 ? 63.80889 37.05086 90.64822 1.000 25.82883 177 PRO B O 1
ATOM 4641 N N . VAL B 1 89 ? 61.90664 38.20384 91.01289 1.000 23.82880 178 VAL B N 1
ATOM 4642 C CA . VAL B 1 89 ? 62.43271 39.48547 90.56176 1.000 23.12138 178 VAL B CA 1
ATOM 4643 C C . VAL B 1 89 ? 62.45664 40.44670 91.74336 1.000 27.91036 178 VAL B C 1
ATOM 4644 O O . VAL B 1 89 ? 61.68980 40.30825 92.70124 1.000 21.79218 178 VAL B O 1
ATOM 4657 N N . THR B 1 90 ? 63.34609 41.42802 91.66617 1.000 22.20136 179 THR B N 1
ATOM 4658 C CA . THR B 1 90 ? 63.45444 42.45440 92.68712 1.000 25.25833 179 THR B CA 1
ATOM 4659 C C . THR B 1 90 ? 62.57356 43.64703 92.33436 1.000 25.26748 179 THR B C 1
ATOM 4660 O O . THR B 1 90 ? 62.17132 43.83828 91.18191 1.000 20.18235 179 THR B O 1
ATOM 4671 N N . LEU B 1 91 ? 62.27836 44.45941 93.35103 1.000 23.53638 180 LEU B N 1
ATOM 4672 C CA . LEU B 1 91 ? 61.56800 45.70835 93.09753 1.000 33.01837 180 LEU B CA 1
ATOM 4673 C C . LEU B 1 91 ? 62.35165 46.58759 92.13364 1.000 27.77614 180 LEU B C 1
ATOM 4674 O O . LEU B 1 91 ? 61.76726 47.29187 91.30497 1.000 24.09770 180 LEU B O 1
ATOM 4690 N N . GLU B 1 92 ? 63.68534 46.55814 92.23055 1.000 25.13799 181 GLU B N 1
ATOM 4691 C CA . GLU B 1 92 ? 64.51183 47.33184 91.31063 1.000 25.04679 181 GLU B CA 1
ATOM 4692 C C . GLU B 1 92 ? 64.31432 46.86562 89.87622 1.000 28.12603 181 GLU B C 1
ATOM 4693 O O . GLU B 1 92 ? 64.17651 47.68645 88.95911 1.000 23.46320 181 GLU B O 1
ATOM 4705 N N . GLN B 1 93 ? 64.28229 45.54795 89.66035 1.000 22.75305 182 GLN B N 1
ATOM 4706 C CA . GLN B 1 93 ? 64.07214 45.02670 88.31367 1.000 25.85863 182 GLN B CA 1
ATOM 4707 C C . GLN B 1 93 ? 62.67932 45.36959 87.79760 1.000 25.02826 182 GLN B C 1
ATOM 4708 O O . GLN B 1 93 ? 62.50647 45.65844 86.60796 1.000 24.56472 182 GLN B O 1
ATOM 4722 N N . LEU B 1 94 ? 61.67240 45.34170 88.67204 1.000 25.23346 183 LEU B N 1
ATOM 4723 C CA . LEU B 1 94 ? 60.33390 45.74630 88.25442 1.000 21.37264 183 LEU B CA 1
ATOM 4724 C C . LEU B 1 94 ? 60.30504 47.22163 87.88041 1.000 26.40035 183 LEU B C 1
ATOM 4725 O O . LEU B 1 94 ? 59.68839 47.60594 86.88216 1.000 25.71047 183 LEU B O 1
ATOM 4741 N N . ALA B 1 95 ? 60.97061 48.06356 88.67435 1.000 25.79954 184 ALA B N 1
ATOM 4742 C CA . ALA B 1 95 ? 60.97851 49.49286 88.39074 1.000 28.42029 184 ALA B CA 1
ATOM 4743 C C . ALA B 1 95 ? 61.65407 49.80496 87.06296 1.000 32.61095 184 ALA B C 1
ATOM 4744 O O . ALA B 1 95 ? 61.35793 50.83188 86.44390 1.000 35.84770 184 ALA B O 1
ATOM 4751 N N . ALA B 1 96 ? 62.56534 48.94462 86.61029 1.000 31.34934 185 ALA B N 1
ATOM 4752 C CA . ALA B 1 96 ? 63.29660 49.16397 85.37086 1.000 32.55484 185 ALA B CA 1
ATOM 4753 C C . ALA B 1 96 ? 62.63017 48.51497 84.16288 1.000 28.07514 185 ALA B C 1
ATOM 4754 O O . ALA B 1 96 ? 63.11814 48.68174 83.04118 1.000 25.78792 185 ALA B O 1
ATOM 4761 N N . ALA B 1 97 ? 61.53663 47.78896 84.36145 1.000 24.17892 186 ALA B N 1
ATOM 4762 C CA . ALA B 1 97 ? 60.90162 47.06551 83.27129 1.000 26.03896 186 ALA B CA 1
ATOM 4763 C C . ALA B 1 97 ? 60.08047 48.01032 82.39928 1.000 24.22642 186 ALA B C 1
ATOM 4764 O O . ALA B 1 97 ? 59.65204 49.07579 82.84884 1.000 20.93099 186 ALA B O 1
ATOM 4771 N N . PRO B 1 98 ? 59.84366 47.63797 81.13493 1.000 25.61645 187 PRO B N 1
ATOM 4772 C CA . PRO B 1 98 ? 58.98049 48.45910 80.27012 1.000 21.18227 187 PRO B CA 1
ATOM 4773 C C . PRO B 1 98 ? 57.52021 48.14131 80.53318 1.000 20.36707 187 PRO B C 1
ATOM 4774 O O . PRO B 1 98 ? 57.03321 47.05312 80.22024 1.000 20.36603 187 PRO B O 1
ATOM 4785 N N . TRP B 1 99 ? 56.81234 49.10134 81.12458 1.000 16.95500 188 TRP B N 1
ATOM 4786 C CA . TRP B 1 99 ? 55.44442 48.87689 81.56651 1.000 21.26290 188 TRP B CA 1
ATOM 4787 C C . TRP B 1 99 ? 54.45286 49.22759 80.46530 1.000 15.60856 188 TRP B C 1
ATOM 4788 O O . TRP B 1 99 ? 54.53590 50.29940 79.85746 1.000 16.82098 188 TRP B O 1
ATOM 4809 N N . ILE B 1 100 ? 53.52732 48.30641 80.21241 1.000 14.91262 189 ILE B N 1
ATOM 4810 C CA . ILE B 1 100 ? 52.39321 48.52466 79.32144 1.000 17.84318 189 ILE B CA 1
ATOM 4811 C C . ILE B 1 100 ? 51.16858 48.73893 80.20309 1.000 14.74044 189 ILE B C 1
ATOM 4812 O O . ILE B 1 100 ? 50.74581 47.82481 80.92289 1.000 18.35758 189 ILE B O 1
ATOM 4828 N N . LEU B 1 101 ? 50.59820 49.93912 80.15240 1.000 15.70500 190 LEU B N 1
ATOM 4829 C CA . LEU B 1 101 ? 49.61370 50.36567 81.13266 1.000 16.59467 190 LEU B CA 1
ATOM 4830 C C . LEU B 1 101 ? 48.34535 50.86349 80.46294 1.000 15.61092 190 LEU B C 1
ATOM 4831 O O . LEU B 1 101 ? 48.36468 51.34727 79.32793 1.000 15.97142 190 LEU B O 1
ATOM 4847 N N . ARG B 1 102 ? 47.23747 50.74070 81.18820 1.000 16.40845 191 ARG B N 1
ATOM 4848 C CA . ARG B 1 102 ? 45.99192 51.36504 80.77770 1.000 16.58670 191 ARG B CA 1
ATOM 4849 C C . ARG B 1 102 ? 46.07553 52.87801 80.97152 1.000 19.81289 191 ARG B C 1
ATOM 4850 O O . ARG B 1 102 ? 46.93248 53.39715 81.69605 1.000 20.62542 191 ARG B O 1
ATOM 4871 N N . GLU B 1 103 ? 45.16193 53.58653 80.31827 1.000 19.64043 192 GLU B N 1
ATOM 4872 C CA . GLU B 1 103 ? 45.19967 55.03836 80.32575 1.000 21.17185 192 GLU B CA 1
ATOM 4873 C C . GLU B 1 103 ? 44.87739 55.58653 81.71195 1.000 23.96350 192 GLU B C 1
ATOM 4874 O O . GLU B 1 103 ? 44.11147 54.99744 82.47795 1.000 19.96128 192 GLU B O 1
ATOM 4886 N N . ARG B 1 104 ? 45.47204 56.73353 82.02807 1.000 24.67723 193 ARG B N 1
ATOM 4887 C CA . ARG B 1 104 ? 45.12456 57.42529 83.26141 1.000 27.32647 193 ARG B CA 1
ATOM 4888 C C . ARG B 1 104 ? 43.63332 57.73718 83.26858 1.000 29.04540 193 ARG B C 1
ATOM 4889 O O . ARG B 1 104 ? 43.04481 58.06030 82.23416 1.000 30.54221 193 ARG B O 1
ATOM 4910 N N . GLY B 1 105 ? 43.02056 57.62371 84.44343 1.000 29.40031 194 GLY B N 1
ATOM 4911 C CA . GLY B 1 105 ? 41.60688 57.85877 84.61220 1.000 35.71124 194 GLY B CA 1
ATOM 4912 C C . GLY B 1 105 ? 40.75113 56.61083 84.56121 1.000 32.30543 194 GLY B C 1
ATOM 4913 O O . GLY B 1 105 ? 39.59348 56.65258 84.99173 1.000 36.33939 194 GLY B O 1
ATOM 4917 N N . SER B 1 106 ? 41.28407 55.50835 84.04450 1.000 23.15059 195 SER B N 1
ATOM 4918 C CA . SER B 1 106 ? 40.55601 54.24967 84.05126 1.000 21.58711 195 SER B CA 1
ATOM 4919 C C . SER B 1 106 ? 40.62488 53.61154 85.43511 1.000 24.44853 195 SER B C 1
ATOM 4920 O O . SER B 1 106 ? 41.55689 53.84949 86.20882 1.000 20.97354 195 SER B O 1
ATOM 4928 N N . GLY B 1 107 ? 39.61626 52.79896 85.74469 1.000 20.20938 196 GLY B N 1
ATOM 4929 C CA . GLY B 1 107 ? 39.60608 52.10929 87.02272 1.000 23.46359 196 GLY B CA 1
ATOM 4930 C C . GLY B 1 107 ? 40.79188 51.17876 87.18958 1.000 23.23401 196 GLY B C 1
ATOM 4931 O O . GLY B 1 107 ? 41.40492 51.12004 88.25875 1.000 18.11824 196 GLY B O 1
ATOM 4935 N N . THR B 1 108 ? 41.13829 50.44159 86.13082 1.000 18.58798 197 THR B N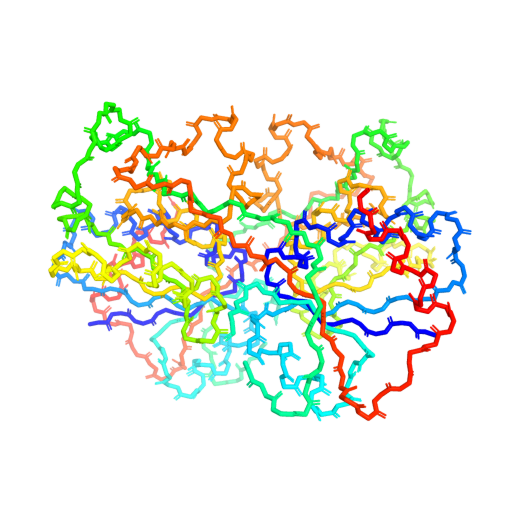 1
ATOM 4936 C CA . THR B 1 108 ? 42.25580 49.51286 86.21836 1.000 15.80112 197 THR B CA 1
ATOM 4937 C C . THR B 1 108 ? 43.56827 50.24462 86.46461 1.000 17.30108 197 THR B C 1
ATOM 4938 O O . THR B 1 108 ? 44.38628 49.80813 87.28426 1.000 17.06092 197 THR B O 1
ATOM 4949 N N . ARG B 1 109 ? 43.79369 51.35983 85.76651 1.000 15.86833 198 ARG B N 1
ATOM 4950 C CA . ARG B 1 109 ? 45.03272 52.10141 85.97029 1.000 18.67800 198 ARG B CA 1
ATOM 4951 C C . ARG B 1 109 ? 45.12094 52.62037 87.40000 1.000 17.79691 198 ARG B C 1
ATOM 4952 O O . ARG B 1 109 ? 46.19048 52.58043 88.01750 1.000 15.86738 198 ARG B O 1
ATOM 4973 N N . GLU B 1 110 ? 44.00265 53.10493 87.94356 1.000 17.19031 199 GLU B N 1
ATOM 4974 C CA . GLU B 1 110 ? 44.02771 53.65568 89.29407 1.000 20.37299 199 GLU B CA 1
ATOM 4975 C C . GLU B 1 110 ? 44.36500 52.57802 90.31947 1.000 17.93965 199 GLU B C 1
ATOM 4976 O O . GLU B 1 110 ? 45.17271 52.80613 91.22830 1.000 16.97182 199 GLU B O 1
ATOM 4988 N N . ILE B 1 111 ? 43.76584 51.39227 90.18785 1.000 14.70241 200 ILE B N 1
ATOM 4989 C CA . ILE B 1 111 ? 43.99789 50.35191 91.18549 1.000 15.09772 200 ILE B CA 1
ATOM 4990 C C . ILE B 1 111 ? 45.35935 49.70646 90.98288 1.000 16.02993 200 ILE B C 1
ATOM 4991 O O . ILE B 1 111 ? 46.01123 49.30613 91.95649 1.000 17.14785 200 ILE B O 1
ATOM 5007 N N . VAL B 1 112 ? 45.82436 49.59847 89.73537 1.000 14.89745 201 VAL B N 1
ATOM 5008 C CA . VAL B 1 112 ? 47.17699 49.10804 89.49600 1.000 15.77173 201 VAL B CA 1
ATOM 5009 C C . VAL B 1 112 ? 48.20209 50.08455 90.06492 1.000 17.51294 201 VAL B C 1
ATOM 5010 O O . VAL B 1 112 ? 49.22887 49.67566 90.61997 1.000 15.34369 201 VAL B O 1
ATOM 5023 N N . ASP B 1 113 ? 47.93989 51.38978 89.93794 1.000 16.62740 202 ASP B N 1
ATOM 5024 C CA A ASP B 1 113 ? 48.82791 52.38058 90.54016 0.585 17.21868 202 ASP B CA 1
ATOM 5025 C CA B ASP B 1 113 ? 48.83168 52.37636 90.53941 0.415 17.16774 202 ASP B CA 1
ATOM 5026 C C . ASP B 1 113 ? 48.91801 52.18993 92.04879 1.000 18.36932 202 ASP B C 1
ATOM 5027 O O . ASP B 1 113 ? 50.00794 52.25153 92.62877 1.000 17.51082 202 ASP B O 1
ATOM 5043 N N . TYR B 1 114 ? 47.77969 51.96237 92.70155 1.000 16.98366 203 TYR B N 1
ATOM 5044 C CA . TYR B 1 114 ? 47.75592 51.88452 94.15479 1.000 18.04078 203 TYR B CA 1
ATOM 5045 C C . TYR B 1 114 ? 48.42716 50.61199 94.65735 1.000 17.47870 203 TYR B C 1
ATOM 5046 O O . TYR B 1 114 ? 49.26752 50.65845 95.56450 1.000 17.30087 203 TYR B O 1
ATOM 5064 N N . LEU B 1 115 ? 48.06318 49.46761 94.08903 1.000 15.63937 204 LEU B N 1
ATOM 5065 C CA . LEU B 1 115 ? 48.53402 48.19157 94.61543 1.000 17.18424 204 LEU B CA 1
ATOM 5066 C C . LEU B 1 115 ? 49.93215 47.82097 94.13971 1.000 21.15978 204 LEU B C 1
ATOM 5067 O O . LEU B 1 115 ? 50.58398 46.98716 94.78206 1.000 19.48995 204 LEU B O 1
ATOM 5083 N N . LEU B 1 116 ? 50.41373 48.41815 93.04555 1.000 16.23004 205 LEU B N 1
ATOM 5084 C CA . LEU B 1 116 ? 51.67160 47.97510 92.45313 1.000 16.55406 205 LEU B CA 1
ATOM 5085 C C . LEU B 1 116 ? 52.62931 49.12462 92.17534 1.000 15.03167 205 LEU B C 1
ATOM 5086 O O . LEU B 1 116 ? 53.69535 49.21233 92.78973 1.000 16.29006 205 LEU B O 1
ATOM 5102 N N . LEU B 1 117 ? 52.26308 50.00929 91.24382 1.000 17.60145 206 LEU B N 1
ATOM 5103 C CA . LEU B 1 117 ? 53.23172 50.97607 90.73022 1.000 17.90105 206 LEU B CA 1
ATOM 5104 C C . LEU B 1 117 ? 53.66043 51.98558 91.78780 1.000 18.60444 206 LEU B C 1
ATOM 5105 O O . LEU B 1 117 ? 54.80071 52.46084 91.75677 1.000 16.98357 206 LEU B O 1
ATOM 5121 N N . SER B 1 118 ? 52.77664 52.32382 92.73162 1.000 20.93282 207 SER B N 1
ATOM 5122 C CA . SER B 1 118 ? 53.15914 53.23725 93.79974 1.000 21.51481 207 SER B CA 1
ATOM 5123 C C . SER B 1 118 ? 54.28616 52.68285 94.66344 1.000 21.63656 207 SER B C 1
ATOM 5124 O O . SER B 1 118 ? 54.89861 53.43911 95.42296 1.000 21.34542 207 SER B O 1
ATOM 5132 N N . HIS B 1 119 ? 54.56909 51.38395 94.56981 1.000 21.06197 208 HIS B N 1
ATOM 5133 C CA . HIS B 1 119 ? 55.63136 50.75353 95.34093 1.000 20.82579 208 HIS B CA 1
ATOM 5134 C C . HIS B 1 119 ? 56.93312 50.62389 94.56145 1.000 27.13237 208 HIS B C 1
ATOM 5135 O O . HIS B 1 119 ? 57.91933 50.12672 95.10994 1.000 25.78967 208 HIS B O 1
ATOM 5149 N N . LEU B 1 120 ? 56.96067 51.05526 93.30148 1.000 23.59074 209 LEU B N 1
ATOM 5150 C CA . LEU B 1 120 ? 58.15696 50.89596 92.48510 1.000 26.76155 209 LEU B CA 1
ATOM 5151 C C . LEU B 1 120 ? 58.95773 52.19351 92.43498 1.000 47.53385 209 LEU B C 1
ATOM 5152 O O . LEU B 1 120 ? 58.37582 53.27999 92.32670 1.000 53.07648 209 LEU B O 1
ATOM 5168 N N . PRO B 1 121 ? 60.29547 52.13066 92.52676 1.000 49.38064 210 PRO B N 1
ATOM 5169 C CA . PRO B 1 121 ? 61.10160 53.35436 92.39925 1.000 53.42561 210 PRO B CA 1
ATOM 5170 C C . PRO B 1 121 ? 61.29266 53.82127 90.96035 1.000 44.51581 210 PRO B C 1
ATOM 5171 O O . PRO B 1 121 ? 62.12751 53.29264 90.21577 1.000 63.74709 210 PRO B O 1
ATOM 5182 N N . LYS B 1 122 ? 60.51044 54.82274 90.56346 1.000 40.60245 211 LYS B N 1
ATOM 5183 C CA . LYS B 1 122 ? 60.69366 55.54555 89.30667 1.000 50.75448 211 LYS B CA 1
ATOM 5184 C C . LYS B 1 122 ? 60.52969 54.62492 88.09291 1.000 46.98723 211 LYS B C 1
ATOM 5185 O O . LYS B 1 122 ? 61.43290 54.46092 87.27491 1.000 51.31807 211 LYS B O 1
ATOM 5204 N N . PHE B 1 123 ? 59.34023 54.04309 87.98072 1.000 35.02888 212 PHE B N 1
ATOM 5205 C CA . PHE B 1 123 ? 59.03492 53.23085 86.81157 1.000 33.80717 212 PHE B CA 1
ATOM 5206 C C . PHE B 1 123 ? 58.77957 54.11921 85.59173 1.000 41.95090 212 PHE B C 1
ATOM 5207 O O . PHE B 1 123 ? 58.41551 55.29278 85.70169 1.000 37.59847 212 PHE B O 1
ATOM 5224 N N . GLU B 1 124 ? 58.97148 53.53246 84.41149 1.000 34.26137 213 GLU B N 1
ATOM 5225 C CA . GLU B 1 124 ? 58.70830 54.19570 83.14193 1.000 36.11531 213 GLU B CA 1
ATOM 5226 C C . GLU B 1 124 ? 57.67370 53.40296 82.35361 1.000 29.47941 213 GLU B C 1
ATOM 5227 O O . GLU B 1 124 ? 57.74995 52.17226 82.26955 1.000 23.70988 213 GLU B O 1
ATOM 5239 N N . MET B 1 125 ? 56.70543 54.11180 81.78144 1.000 30.55549 214 MET B N 1
ATOM 5240 C CA . MET B 1 125 ? 55.68611 53.49145 80.94523 1.000 25.16646 214 MET B CA 1
ATOM 5241 C C . MET B 1 125 ? 56.22713 53.37986 79.52660 1.000 28.43461 214 MET B C 1
ATOM 5242 O O . MET B 1 125 ? 56.54656 54.39492 78.89730 1.000 34.04312 214 MET B O 1
ATOM 5256 N N . ALA B 1 126 ? 56.34409 52.14808 79.03059 1.000 21.54297 215 ALA B N 1
ATOM 5257 C CA . ALA B 1 126 ? 56.79808 51.94532 77.66072 1.000 26.47851 215 ALA B CA 1
ATOM 5258 C C . ALA B 1 126 ? 55.70428 52.26743 76.64993 1.000 27.52472 215 ALA B C 1
ATOM 5259 O O . ALA B 1 126 ? 56.00388 52.76422 75.55801 1.000 24.48229 215 ALA B O 1
ATOM 5266 N N . MET B 1 127 ? 54.44541 51.99965 76.99097 1.000 23.23007 216 MET B N 1
ATOM 5267 C CA . MET B 1 127 ? 53.34288 52.30999 76.09565 1.000 23.86746 216 MET B CA 1
ATOM 5268 C C . MET B 1 127 ? 52.03244 52.25883 76.86540 1.000 18.63561 216 MET B C 1
ATOM 5269 O O . MET B 1 127 ? 51.86073 51.44748 77.77651 1.000 17.94959 216 MET B O 1
ATOM 5283 N N . GLU B 1 128 ? 51.11429 53.13672 76.47957 1.000 16.71240 217 GLU B N 1
ATOM 5284 C CA . GLU B 1 128 ? 49.74570 53.13480 76.98013 1.000 16.72609 217 GLU B CA 1
ATOM 5285 C C . GLU B 1 128 ? 48.83293 52.48881 75.94222 1.000 19.09510 217 GLU B C 1
ATOM 5286 O O . GLU B 1 128 ? 48.90241 52.82507 74.75391 1.000 19.16822 217 GLU B O 1
ATOM 5298 N N . LEU B 1 129 ? 47.99213 51.56145 76.38982 1.000 15.22421 218 LEU B N 1
ATOM 5299 C CA . LEU B 1 129 ? 47.01738 50.89975 75.52909 1.000 17.06637 218 LEU B CA 1
ATOM 5300 C C . LEU B 1 129 ? 45.66272 50.88327 76.22074 1.000 19.80149 218 LEU B C 1
ATOM 5301 O O . LEU B 1 129 ? 45.57447 50.81742 77.44957 1.000 18.92758 218 LEU B O 1
ATOM 5317 N N . GLY B 1 130 ? 44.60450 50.92833 75.41370 1.000 15.97946 219 GLY B N 1
ATOM 5318 C CA . GLY B 1 130 ? 43.27164 51.18515 75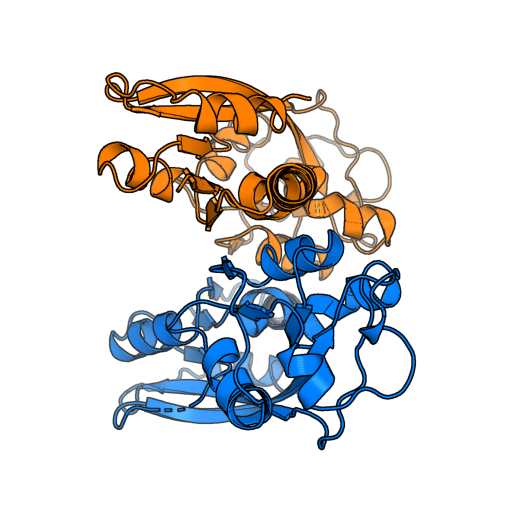.91138 1.000 19.03760 219 GLY B CA 1
ATOM 5319 C C . GLY B 1 130 ? 42.42281 49.98636 76.27196 1.000 16.97403 219 GLY B C 1
ATOM 5320 O O . GLY B 1 130 ? 41.27319 50.17633 76.67797 1.000 17.30430 219 GLY B O 1
ATOM 5324 N N . ASN B 1 131 ? 42.92567 48.76265 76.14065 1.000 14.07007 220 ASN B N 1
ATOM 5325 C CA . ASN B 1 131 ? 42.14211 47.60239 76.53755 1.000 13.26719 220 ASN B CA 1
ATOM 5326 C C . ASN B 1 131 ? 43.06974 46.44191 76.85037 1.000 15.94235 220 ASN B C 1
ATOM 5327 O O . ASN B 1 131 ? 44.22319 46.40249 76.40958 1.000 13.20025 220 ASN B O 1
ATOM 5338 N N . SER B 1 132 ? 42.53435 45.48468 77.61499 1.000 12.69975 221 SER B N 1
ATOM 5339 C CA . SER B 1 132 ? 43.33994 44.37896 78.11680 1.000 14.02096 221 SER B CA 1
ATOM 5340 C C . SER B 1 132 ? 43.85544 43.48340 77.00146 1.000 13.88202 221 SER B C 1
ATOM 5341 O O . SER B 1 132 ? 44.92821 42.88576 77.14290 1.000 14.03162 221 SER B O 1
ATOM 5349 N N . GLU B 1 133 ? 43.11355 43.36166 75.89997 1.000 12.02634 222 GLU B N 1
ATOM 5350 C CA . GLU B 1 133 ? 43.49770 42.41031 74.86752 1.000 14.34556 222 GLU B CA 1
ATOM 5351 C C . GLU B 1 133 ? 44.70500 42.90761 74.08331 1.000 13.21648 222 GLU B C 1
ATOM 5352 O O . GLU B 1 133 ? 45.61728 42.13108 73.78090 1.000 13.37651 222 GLU B O 1
ATOM 5364 N N . ALA B 1 134 ? 44.71897 44.19541 73.73703 1.000 13.52649 223 ALA B N 1
ATOM 5365 C CA . ALA B 1 134 ? 45.90390 44.77338 73.11317 1.000 14.99067 223 ALA B CA 1
ATOM 5366 C C . ALA B 1 134 ? 47.10442 44.67769 74.04483 1.000 13.40109 223 ALA B C 1
ATOM 5367 O O . ALA B 1 134 ? 48.22519 44.41533 73.59693 1.000 14.23762 223 ALA B O 1
ATOM 5374 N N . ILE B 1 135 ? 46.88660 44.88307 75.34625 1.000 13.17164 224 ILE B N 1
ATOM 5375 C CA . ILE B 1 135 ? 47.98009 44.77053 76.31215 1.000 11.91980 224 ILE B CA 1
ATOM 5376 C C . ILE B 1 135 ? 48.53391 43.35049 76.32492 1.000 13.86539 224 ILE B C 1
ATOM 5377 O O . ILE B 1 135 ? 49.75266 43.14035 76.31673 1.000 14.41160 224 ILE B O 1
ATOM 5393 N N . LYS B 1 136 ? 47.64622 42.35294 76.35603 1.000 14.28246 225 LYS B N 1
ATOM 5394 C CA . LYS B 1 136 ? 48.10136 40.96466 76.36334 1.000 14.02510 225 LYS B CA 1
ATOM 5395 C C . LYS B 1 136 ? 48.95937 40.66004 75.14170 1.000 12.82783 225 LYS B C 1
ATOM 5396 O O . LYS B 1 136 ? 50.02139 40.04015 75.25369 1.000 15.13323 225 LYS B O 1
ATOM 5415 N N . HIS B 1 137 ? 48.51172 41.09206 73.96043 1.000 15.09417 226 HIS B N 1
ATOM 5416 C CA . HIS B 1 137 ? 49.26283 40.80876 72.74243 1.000 15.37229 226 HIS B CA 1
ATOM 5417 C C . HIS B 1 137 ? 50.59663 41.54611 72.73988 1.000 16.14981 226 HIS B C 1
ATOM 5418 O O . HIS B 1 137 ? 51.61810 40.99577 72.30533 1.000 16.21323 226 HIS B O 1
ATOM 5432 N N . ALA B 1 138 ? 50.60874 42.78924 73.22352 1.000 15.36232 227 ALA B N 1
ATOM 5433 C CA . ALA B 1 138 ? 51.85789 43.53595 73.32096 1.000 15.93386 227 ALA B CA 1
ATOM 5434 C C . ALA B 1 138 ? 52.85074 42.82482 74.23192 1.000 13.53512 227 ALA B C 1
ATOM 5435 O O . ALA B 1 138 ? 54.02732 42.66490 73.88389 1.000 16.90554 227 ALA B O 1
ATOM 5442 N N . VAL B 1 139 ? 52.39337 42.39023 75.40435 1.000 14.36391 228 VAL B N 1
ATOM 5443 C CA . VAL B 1 139 ? 53.27181 41.68257 76.33182 1.000 14.56612 228 VAL B CA 1
ATOM 5444 C C . VAL B 1 139 ? 53.70173 40.34750 75.74195 1.000 18.43239 228 VAL B C 1
ATOM 5445 O O . VAL B 1 139 ? 54.87282 39.95530 75.83807 1.000 16.30554 228 VAL B O 1
ATOM 5458 N N . ARG B 1 140 ? 52.76409 39.62903 75.12320 1.000 16.12415 229 ARG B N 1
ATOM 5459 C CA . ARG B 1 140 ? 53.07568 38.34026 74.51161 1.000 16.07567 229 ARG B CA 1
ATOM 5460 C C . ARG B 1 140 ? 54.21951 38.43960 73.51850 1.000 19.62039 229 ARG B C 1
ATOM 5461 O O . ARG B 1 140 ? 55.00680 37.49396 73.37958 1.000 21.12444 229 ARG B O 1
ATOM 5482 N N . HIS B 1 141 ? 54.33298 39.56565 72.81342 1.000 16.54411 230 HIS B N 1
ATOM 5483 C CA . HIS B 1 141 ? 55.36330 39.75354 71.80662 1.000 21.23578 230 HIS B CA 1
ATOM 5484 C C . HIS B 1 141 ? 56.51094 40.63431 72.29736 1.000 22.53578 230 HIS B C 1
ATOM 5485 O O . HIS B 1 141 ? 57.27359 41.16284 71.48348 1.000 24.79672 230 HIS B O 1
ATOM 5500 N N . GLY B 1 142 ? 56.64918 40.79709 73.61011 1.000 21.68257 231 GLY B N 1
ATOM 5501 C CA . GLY B 1 142 ? 57.85186 41.36726 74.18151 1.000 21.96789 231 GLY B CA 1
ATOM 5502 C C . GLY B 1 142 ? 57.92791 42.87639 74.23085 1.000 25.25605 231 GLY B C 1
ATOM 5503 O O . GLY B 1 142 ? 59.01491 43.41256 74.48076 1.000 20.64955 231 GLY B O 1
ATOM 5507 N N . LEU B 1 143 ? 56.82163 43.58846 74.00770 1.000 19.45107 232 LEU B N 1
ATOM 5508 C CA . LEU B 1 143 ? 56.87742 45.04426 74.09515 1.000 19.54649 232 LEU B CA 1
ATOM 5509 C C . LEU B 1 143 ? 57.11926 45.49895 75.53062 1.000 20.64850 232 LEU B C 1
ATOM 5510 O O . LEU B 1 143 ? 57.66327 46.58727 75.75452 1.000 20.92353 232 LEU B O 1
ATOM 5526 N N . GLY B 1 144 ? 56.73149 44.68270 76.49883 1.000 17.85119 233 GLY B N 1
ATOM 5527 C CA . GLY B 1 144 ? 56.91493 45.02929 77.89728 1.000 18.45003 233 GLY B CA 1
ATOM 5528 C C . GLY B 1 144 ? 56.16852 44.04856 78.77151 1.000 16.59070 233 GLY B C 1
ATOM 5529 O O . GLY B 1 144 ? 55.79781 42.95931 78.32645 1.000 17.25749 233 GLY B O 1
ATOM 5533 N N . ILE B 1 145 ? 55.95867 44.44619 80.02578 1.000 14.42144 234 ILE B N 1
ATOM 5534 C CA . ILE B 1 145 ? 55.18257 43.66361 80.97540 1.000 14.13056 234 ILE B CA 1
ATOM 5535 C C . ILE B 1 145 ? 53.99761 44.51488 81.42305 1.000 15.99740 234 ILE B C 1
ATOM 5536 O O . ILE B 1 145 ? 53.93845 45.71840 81.16899 1.000 15.82110 234 ILE B O 1
ATOM 5552 N N . SER B 1 146 ? 53.04811 43.87740 82.09289 1.000 15.82121 235 SER B N 1
ATOM 5553 C CA . SER B 1 146 ? 51.86562 44.59908 82.54508 1.000 13.47472 235 SER B CA 1
ATOM 5554 C C . SER B 1 146 ? 51.26934 43.88292 83.74888 1.000 15.94297 235 SER B C 1
ATOM 5555 O O . SER B 1 146 ? 51.85511 42.93842 84.29562 1.000 12.92332 235 SER B O 1
ATOM 5563 N N . CYS B 1 147 ? 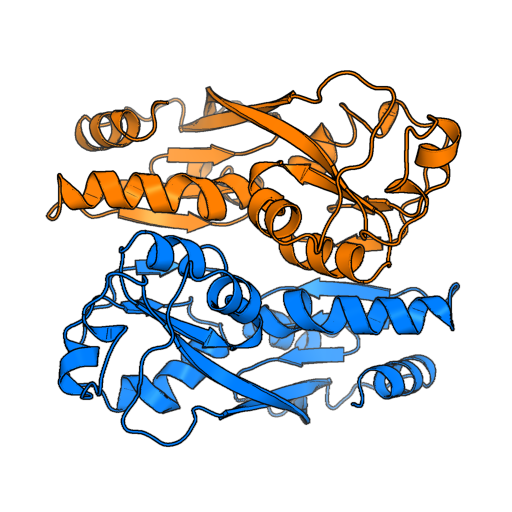50.09361 44.34350 84.16720 1.000 14.27950 236 CYS B N 1
ATOM 5564 C CA . CYS B 1 147 ? 49.42583 43.83687 85.35731 1.000 14.03388 236 CYS B CA 1
ATOM 5565 C C . CYS B 1 147 ? 47.92857 43.87878 85.10428 1.000 13.67120 236 CYS B C 1
ATOM 5566 O O . CYS B 1 147 ? 47.36479 44.96028 84.91034 1.000 14.77192 236 CYS B O 1
ATOM 5574 N N . LEU B 1 148 ? 47.29386 42.71256 85.09281 1.000 11.76346 237 LEU B N 1
ATOM 5575 C CA . LEU B 1 148 ? 45.87235 42.60688 84.81832 1.000 12.83400 237 LEU B CA 1
ATOM 5576 C C . LEU B 1 148 ? 45.26689 41.53265 85.70542 1.000 11.82879 237 LEU B C 1
ATOM 5577 O O . LEU B 1 148 ? 45.96983 40.79711 86.40247 1.000 14.36904 237 LEU B O 1
ATOM 5593 N N . SER B 1 149 ? 43.94004 41.45019 85.66813 1.000 11.92413 238 SER B N 1
ATOM 5594 C CA . SER B 1 149 ? 43.23563 40.41504 86.40727 1.000 15.28927 238 SER B CA 1
ATOM 5595 C C . SER B 1 149 ? 43.69178 39.03616 85.95380 1.000 15.25144 238 SER B C 1
ATOM 5596 O O . SER B 1 149 ? 43.84926 38.77753 84.75363 1.000 13.66635 238 SER B O 1
ATOM 5604 N N . ARG B 1 150 ? 43.90097 38.14179 86.92279 1.000 13.37750 239 ARG B N 1
ATOM 5605 C CA . ARG B 1 150 ? 44.20596 36.75905 86.58655 1.000 13.20891 239 ARG B CA 1
ATOM 5606 C C . ARG B 1 150 ? 43.14908 36.17875 85.65502 1.000 15.89456 239 ARG B C 1
ATOM 5607 O O . ARG B 1 150 ? 43.46239 35.38025 84.76762 1.000 15.84411 239 ARG B O 1
ATOM 5628 N N . ARG B 1 151 ? 41.88296 36.57569 85.84122 1.000 14.42907 240 ARG B N 1
ATOM 5629 C CA . ARG B 1 151 ? 40.81759 36.07437 84.97857 1.000 14.68209 240 ARG B CA 1
ATOM 5630 C C . ARG B 1 151 ? 41.08541 36.39423 83.51285 1.000 14.54844 240 ARG B C 1
ATOM 5631 O O . ARG B 1 151 ? 40.72576 35.61068 82.62721 1.000 15.70512 240 ARG B O 1
ATOM 5652 N N . VAL B 1 152 ? 41.69829 37.54037 83.24238 1.000 11.82763 241 VAL B N 1
ATOM 5653 C CA . VAL B 1 152 ? 41.84288 38.00136 81.86672 1.000 16.19555 241 VAL B CA 1
ATOM 5654 C C . VAL B 1 152 ? 43.00583 37.31358 81.16237 1.000 16.71437 241 VAL B C 1
ATOM 5655 O O . VAL B 1 152 ? 42.99086 37.17888 79.93403 1.000 15.09308 241 VAL B O 1
ATOM 5668 N N . ILE B 1 153 ? 44.01618 36.85651 81.90686 1.000 12.99566 242 ILE B N 1
ATOM 5669 C CA . ILE B 1 153 ? 45.17387 36.18216 81.32217 1.000 13.26826 242 ILE B CA 1
ATOM 5670 C C . ILE B 1 153 ? 45.16709 34.68772 81.57589 1.000 15.05701 242 ILE B C 1
ATOM 5671 O O . ILE B 1 153 ? 46.11074 33.99751 81.15875 1.000 15.25465 242 ILE B O 1
ATOM 5687 N N . GLU B 1 154 ? 44.13266 34.15934 82.23631 1.000 14.64522 243 GLU B N 1
ATOM 5688 C CA . GLU B 1 154 ? 44.13689 32.75549 82.64742 1.000 19.46028 243 GLU B CA 1
ATOM 5689 C C . GLU B 1 154 ? 44.37568 31.82433 81.46286 1.000 16.58161 243 GLU B C 1
ATOM 5690 O O . GLU B 1 154 ? 45.21280 30.91469 81.53355 1.000 15.60094 243 GLU B O 1
ATOM 5702 N N . ASP B 1 155 ? 43.63670 32.02041 80.36807 1.000 14.04608 244 ASP B N 1
ATOM 5703 C CA . ASP B 1 155 ? 43.75093 31.11102 79.23590 1.000 15.31525 244 ASP B CA 1
ATOM 5704 C C . ASP B 1 155 ? 45.16193 31.11629 78.65774 1.000 14.80546 244 ASP B C 1
ATOM 5705 O O . ASP B 1 155 ? 45.68102 30.06502 78.26159 1.000 18.23595 244 ASP B O 1
ATOM 5714 N N . GLN B 1 156 ? 45.79648 32.28544 78.58720 1.000 15.54609 245 GLN B N 1
ATOM 5715 C CA . GLN B 1 156 ? 47.13757 32.35273 78.01924 1.000 17.58329 245 GLN B CA 1
ATOM 5716 C C . GLN B 1 156 ? 48.18875 31.82394 78.98703 1.000 13.74569 245 GLN B C 1
ATOM 5717 O O . GLN B 1 156 ? 49.17577 31.22248 78.55120 1.000 14.96170 245 GLN B O 1
ATOM 5731 N N . LEU B 1 157 ? 47.99337 32.02553 80.29007 1.000 13.90148 246 LEU B N 1
ATOM 5732 C CA . LEU B 1 157 ? 48.85391 31.36229 81.26485 1.000 12.89459 246 LEU B CA 1
ATOM 5733 C C . LEU B 1 157 ? 48.77010 29.85078 81.11477 1.000 16.42888 246 LEU B C 1
ATOM 5734 O O . LEU B 1 157 ? 49.79139 29.15522 81.13383 1.000 18.15421 246 LEU B O 1
ATOM 5750 N N . GLN B 1 158 ? 47.55280 29.32235 80.96343 1.000 15.36175 247 GLN B N 1
ATOM 5751 C CA . GLN B 1 158 ? 47.37716 27.88942 80.77554 1.000 18.06208 247 GLN B CA 1
ATOM 5752 C C . GLN B 1 158 ? 48.02706 27.41935 79.47895 1.000 21.60901 247 GLN B C 1
ATOM 5753 O O . GLN B 1 158 ? 48.67219 26.36238 79.44455 1.000 18.60114 247 GLN B O 1
ATOM 5767 N N . ALA B 1 159 ? 47.86960 28.18968 78.40205 1.000 18.15667 248 ALA B N 1
ATOM 5768 C CA . ALA B 1 159 ? 48.46965 27.82538 77.12615 1.000 16.34646 248 ALA B CA 1
ATOM 5769 C C . ALA B 1 159 ? 49.98494 27.97376 77.13437 1.000 17.58105 248 ALA B C 1
ATOM 5770 O O . ALA B 1 159 ? 50.65738 27.36431 76.29718 1.000 19.96184 248 ALA B O 1
ATOM 5777 N N . GLY B 1 160 ? 50.53134 28.76282 78.05066 1.000 15.59469 249 GLY B N 1
ATOM 5778 C CA . GLY B 1 160 ? 51.95510 29.01362 78.09561 1.000 17.42879 249 GLY B CA 1
ATOM 5779 C C . GLY B 1 160 ? 52.43834 30.14234 77.21397 1.000 17.21946 249 GLY B C 1
ATOM 5780 O O . GLY B 1 160 ? 53.65190 30.26519 77.00670 1.000 19.08536 249 GLY B O 1
ATOM 5784 N N . THR B 1 161 ? 51.53428 30.96232 76.68008 1.000 16.27551 250 THR B N 1
ATOM 5785 C CA . THR B 1 161 ? 51.91815 32.09960 75.85457 1.000 16.97061 250 THR B CA 1
ATOM 5786 C C . THR B 1 161 ? 52.15209 33.36082 76.67259 1.000 17.48314 250 THR B C 1
ATOM 5787 O O . THR B 1 161 ? 52.71693 34.32517 76.14562 1.000 17.67270 250 THR B O 1
ATOM 5798 N N . LEU B 1 162 ? 51.71769 33.37773 77.92816 1.000 16.03059 251 LEU B N 1
ATOM 5799 C CA . LEU B 1 162 ? 52.08029 34.40376 78.89122 1.000 18.24272 251 LEU B CA 1
ATOM 5800 C C . LEU B 1 162 ? 52.57925 33.70496 80.14667 1.000 17.01858 251 LEU B C 1
ATOM 5801 O O . LEU B 1 162 ? 52.23133 32.55090 80.41197 1.000 15.04607 251 LEU B O 1
ATOM 5817 N N . SER B 1 163 ? 53.40660 34.40996 80.91455 1.000 16.64899 252 SER B N 1
ATOM 5818 C CA . SER B 1 163 ? 53.98840 33.86351 82.13170 1.000 16.79649 252 SER B CA 1
ATOM 5819 C C . SER B 1 163 ? 53.79120 34.82766 83.29022 1.000 16.10414 252 SER B C 1
ATOM 5820 O O . SER B 1 163 ? 53.91240 36.04706 83.13273 1.000 15.43970 252 SER B O 1
ATOM 5828 N N . GLU B 1 164 ? 53.49396 34.26824 84.45485 1.000 16.28584 253 GLU B N 1
ATOM 5829 C CA . GLU B 1 164 ? 53.34254 35.05767 85.66736 1.000 17.60553 253 GLU B CA 1
ATOM 5830 C C . GLU B 1 164 ? 54.71081 35.45137 86.20168 1.000 17.29091 253 GLU B C 1
ATOM 5831 O O . GLU B 1 164 ? 55.64594 34.64616 86.20469 1.000 20.23520 253 GLU B O 1
ATOM 5843 N N . VAL B 1 165 ? 54.83031 36.70308 86.63937 1.000 15.86033 254 VAL B N 1
ATOM 5844 C CA . VAL B 1 165 ? 56.07565 37.21350 87.20688 1.000 14.43850 254 VAL B CA 1
ATOM 5845 C C . VAL B 1 165 ? 56.03623 37.03082 88.71635 1.000 20.44593 254 VAL B C 1
ATOM 5846 O O . VAL B 1 165 ? 55.05757 37.40869 89.36949 1.000 18.76451 254 VAL B O 1
ATOM 5859 N N . ALA B 1 166 ? 57.10192 36.45348 89.26961 1.000 18.80374 255 ALA B N 1
ATOM 5860 C CA . ALA B 1 166 ? 57.20999 36.21976 90.70855 1.000 21.75589 255 ALA B CA 1
ATOM 5861 C C . ALA B 1 166 ? 57.70042 37.50629 91.36303 1.000 20.29342 255 ALA B C 1
ATOM 5862 O O . ALA B 1 166 ? 58.90021 37.79161 91.38202 1.000 26.67081 255 ALA B O 1
ATOM 5869 N N . VAL B 1 167 ? 56.77023 38.28552 91.90438 1.000 21.57090 256 VAL B N 1
ATOM 5870 C CA . VAL B 1 167 ? 57.07291 39.61634 92.42458 1.000 24.33371 256 VAL B CA 1
ATOM 5871 C C . VAL B 1 167 ? 57.20088 39.57151 93.94110 1.000 27.17560 256 VAL B C 1
ATOM 5872 O O . VAL B 1 167 ? 56.50363 38.78419 94.60024 1.000 23.25343 256 VAL B O 1
ATOM 5885 N N . PRO B 1 168 ? 58.05553 40.40075 94.53792 1.000 21.97495 257 PRO B N 1
ATOM 5886 C CA . PRO B 1 168 ? 58.22925 40.39449 96.00262 1.000 23.37328 257 PRO B CA 1
ATOM 5887 C C . PRO B 1 168 ? 57.19513 41.27676 96.70195 1.000 25.08823 257 PRO B C 1
ATOM 5888 O O . PRO B 1 168 ? 57.52855 42.19543 97.45270 1.000 22.86620 257 PRO B O 1
ATOM 5899 N N . LEU B 1 169 ? 55.92605 41.00259 96.43915 1.000 21.41963 258 LEU B N 1
ATOM 5900 C CA . LEU B 1 169 ? 54.81999 41.80459 96.93139 1.000 21.67968 258 LEU B CA 1
ATOM 5901 C C . LEU B 1 169 ? 53.73238 40.88023 97.42526 1.000 25.30247 258 LEU B C 1
ATOM 5902 O O . LEU B 1 169 ? 53.68501 39.69912 97.04529 1.000 23.02708 258 LEU B O 1
ATOM 5918 N N . PRO B 1 170 ? 52.82834 41.36687 98.27498 1.000 22.17764 259 PRO B N 1
ATOM 5919 C CA . PRO B 1 170 ? 51.67431 40.55719 98.66467 1.000 22.20572 259 PRO B CA 1
ATOM 5920 C C . PRO B 1 170 ? 50.79228 40.23942 97.46867 1.000 20.71770 259 PRO B C 1
ATOM 5921 O O . PRO B 1 170 ? 50.88195 40.85687 96.40598 1.000 17.93466 259 PRO B O 1
ATOM 5932 N N . ARG B 1 171 ? 49.92959 39.24443 97.65578 1.000 16.32055 260 ARG B N 1
ATOM 5933 C CA . ARG B 1 171 ? 48.87386 38.96921 96.68516 1.000 15.50962 260 ARG B CA 1
ATOM 5934 C C . ARG B 1 171 ? 48.02201 40.21922 96.49884 1.000 16.91705 260 ARG B C 1
ATOM 5935 O O . ARG B 1 171 ? 47.50596 40.77582 97.47332 1.000 19.22708 260 ARG B O 1
ATOM 5956 N N . LEU B 1 172 ? 47.90207 40.67143 95.25325 1.000 16.22969 261 LEU B N 1
ATOM 5957 C CA . LEU B 1 172 ? 47.30866 41.96868 94.93905 1.000 17.98240 261 LEU B CA 1
ATOM 5958 C C . LEU B 1 172 ? 45.82910 41.78337 94.61439 1.000 16.59013 261 LEU B C 1
ATOM 5959 O O . LEU B 1 172 ? 45.47321 41.31499 93.53219 1.000 17.54434 261 LEU B O 1
ATOM 5975 N N . MET B 1 173 ? 44.96942 42.17519 95.54996 1.000 16.02289 262 MET B N 1
ATOM 5976 C CA . MET B 1 173 ? 43.53853 41.92955 95.46041 1.000 16.85621 262 MET B CA 1
ATOM 5977 C C . MET B 1 173 ? 42.78953 43.24604 95.32762 1.000 18.48415 262 MET B C 1
ATOM 5978 O O . MET B 1 173 ? 42.96094 44.15107 96.15053 1.000 17.07327 262 MET B O 1
ATOM 5992 N N . ARG B 1 174 ? 41.96051 43.34692 94.29534 1.000 17.47585 263 ARG B N 1
ATOM 5993 C CA . ARG B 1 174 ? 41.06728 44.47727 94.09975 1.000 15.72032 263 ARG B CA 1
ATOM 5994 C C . ARG B 1 174 ? 39.62200 44.01252 94.24982 1.000 17.43845 263 ARG B C 1
ATOM 5995 O O . ARG B 1 174 ? 39.33342 42.81897 94.40936 1.000 16.10613 263 ARG B O 1
ATOM 6016 N N . THR B 1 175 ? 38.70597 44.97249 94.18520 1.000 15.90655 264 THR B N 1
ATOM 6017 C CA . THR B 1 175 ? 37.28579 44.72345 94.37247 1.000 16.83863 264 THR B CA 1
ATOM 6018 C C . THR B 1 175 ? 36.54076 44.93935 93.06328 1.000 17.85093 264 THR B C 1
ATOM 6019 O O . THR B 1 175 ? 36.72760 45.96381 92.39401 1.000 16.72844 264 THR B O 1
ATOM 6030 N N . LEU B 1 176 ? 35.70140 43.97470 92.70268 1.000 16.46291 265 LEU B N 1
ATOM 6031 C CA . LEU B 1 176 ? 34.72441 44.13545 91.63366 1.000 17.40022 265 LEU B CA 1
ATOM 6032 C C . LEU B 1 176 ? 33.40594 44.54460 92.27558 1.000 20.25059 265 LEU B C 1
ATOM 6033 O O . LEU B 1 176 ? 32.87646 43.82173 93.13051 1.000 20.01423 265 LEU B O 1
ATOM 6049 N N . TRP B 1 177 ? 32.88463 45.70090 91.87959 1.000 17.62195 266 TRP B N 1
ATOM 6050 C CA . TRP B 1 177 ? 31.72746 46.29626 92.52272 1.000 18.42864 266 TRP B CA 1
ATOM 6051 C C . TRP B 1 177 ? 30.46760 46.09307 91.69135 1.000 21.32616 266 TRP B C 1
ATOM 6052 O O . TRP B 1 177 ? 30.50521 46.16425 90.45884 1.000 20.06012 266 TRP B O 1
ATOM 6073 N N . ARG B 1 178 ? 29.35501 45.85265 92.37565 1.000 20.19986 267 ARG B N 1
ATOM 6074 C CA . ARG B 1 178 ? 28.02437 45.92921 91.79273 1.000 22.60799 267 ARG B CA 1
ATOM 6075 C C . ARG B 1 178 ? 27.42238 47.27631 92.17114 1.000 26.40443 267 ARG B C 1
ATOM 6076 O O . ARG B 1 178 ? 27.48698 47.67954 93.33785 1.000 25.85849 267 ARG B O 1
ATOM 6097 N N . ILE B 1 179 ? 26.83832 47.96861 91.19507 1.000 23.13252 268 ILE B N 1
ATOM 6098 C CA . ILE B 1 179 ? 26.31228 49.30585 91.42549 1.000 24.38503 268 ILE B CA 1
ATOM 6099 C C . ILE B 1 179 ? 24.92753 49.44955 90.81366 1.000 26.14181 268 ILE B C 1
ATOM 6100 O O . ILE B 1 179 ? 24.58161 48.78593 89.83137 1.000 26.67331 268 ILE B O 1
ATOM 6116 N N . HIS B 1 180 ? 24.12978 50.33290 91.41565 1.000 28.02365 269 HIS B N 1
ATOM 6117 C CA . HIS B 1 180 ? 22.85113 50.75552 90.86360 1.000 29.97812 269 HIS B CA 1
ATOM 6118 C C . HIS B 1 180 ? 22.54969 52.14508 91.40687 1.000 31.43257 269 HIS B C 1
ATOM 6119 O O . HIS B 1 180 ? 23.16341 52.59507 92.37824 1.000 31.21139 269 HIS B O 1
ATOM 6133 N N . HIS B 1 181 ? 21.60112 52.82931 90.77256 1.000 33.10964 270 HIS B N 1
ATOM 6134 C CA . HIS B 1 181 ? 21.24911 54.16951 91.22056 1.000 34.84898 270 HIS B CA 1
ATOM 6135 C C . HIS B 1 181 ? 20.62886 54.10712 92.61291 1.000 36.63602 270 HIS B C 1
ATOM 6136 O O . HIS B 1 181 ? 19.86941 53.18868 92.93129 1.000 37.66698 270 HIS B O 1
ATOM 6150 N N . ARG B 1 182 ? 20.95333 55.10130 93.44397 1.000 40.79023 271 ARG B N 1
ATOM 6151 C CA . ARG B 1 182 ? 20.63084 55.01501 94.86509 1.000 42.18687 271 ARG B CA 1
ATOM 6152 C C . ARG B 1 182 ? 19.13042 54.98842 95.13523 1.000 52.26937 271 ARG B C 1
ATOM 6153 O O . ARG B 1 182 ? 18.71788 54.55462 96.21685 1.000 51.26825 271 ARG B O 1
ATOM 6174 N N . GLN B 1 183 ? 18.30544 55.43066 94.19068 1.000 51.20149 272 GLN B N 1
ATOM 6175 C CA . GLN B 1 183 ? 16.85776 55.37287 94.34555 1.000 65.53290 272 GLN B CA 1
ATOM 6176 C C . GLN B 1 183 ? 16.22959 54.23816 93.54804 1.000 60.01111 272 GLN B C 1
ATOM 6177 O O . GLN B 1 183 ? 15.00576 54.08013 93.57362 1.000 59.62676 272 GLN B O 1
ATOM 6191 N N . LYS B 1 184 ? 17.04145 53.45557 92.84291 1.000 64.79950 273 LYS B N 1
ATOM 6192 C CA . LYS B 1 184 ? 16.55508 52.26537 92.15772 1.000 64.22698 273 LYS B CA 1
ATOM 6193 C C . LYS B 1 184 ? 16.28375 51.15546 93.16410 1.000 68.77801 273 LYS B C 1
ATOM 6194 O O . LYS B 1 184 ? 16.99852 51.00972 94.16152 1.000 69.03589 273 LYS B O 1
ATOM 6213 N N . HIS B 1 185 ? 15.23923 50.37559 92.90267 1.000 78.94568 274 HIS B N 1
ATOM 6214 C CA . HIS B 1 185 ? 14.93732 49.17220 93.66566 1.000 88.52662 274 HIS B CA 1
ATOM 6215 C C . HIS B 1 185 ? 15.16640 47.95740 92.77611 1.000 94.90778 274 HIS B C 1
ATOM 6216 O O . HIS B 1 185 ? 14.69504 47.91811 91.63331 1.000 86.54998 274 HIS B O 1
ATOM 6230 N N . LEU B 1 186 ? 15.90744 46.98004 93.29600 1.000 101.28233 275 LEU B N 1
ATOM 6231 C CA . LEU B 1 186 ? 16.21802 45.77647 92.53123 1.000 102.30422 275 LEU B CA 1
ATOM 6232 C C . LEU B 1 186 ? 14.96678 44.91259 92.44944 1.000 108.78434 275 LEU B C 1
ATOM 6233 O O . LEU B 1 186 ? 14.49223 44.39127 93.46524 1.000 104.59490 275 LEU B O 1
ATOM 6249 N N . SER B 1 187 ? 14.42297 44.77193 91.24265 1.000 114.88886 276 SER B N 1
ATOM 6250 C CA . SER B 1 187 ? 13.26244 43.92390 91.03542 1.000 101.50588 276 SER B CA 1
ATOM 6251 C C . SER B 1 187 ? 13.57545 42.48968 91.44931 1.000 97.30912 276 SER B C 1
ATOM 6252 O O . SER B 1 187 ? 14.73686 42.08653 91.57749 1.000 90.24928 276 SER B O 1
ATOM 6260 N N . ASN B 1 188 ? 12.51366 41.71450 91.67283 1.000 99.96899 277 ASN B N 1
ATOM 6261 C CA . ASN B 1 188 ? 12.70476 40.30366 91.98345 1.000 96.94886 277 ASN B CA 1
ATOM 6262 C C . ASN B 1 188 ? 13.25609 39.55584 90.77972 1.000 96.14721 277 ASN B C 1
ATOM 6263 O O . ASN B 1 188 ? 13.96313 38.55613 90.94296 1.000 96.72642 277 ASN B O 1
ATOM 6274 N N . ALA B 1 189 ? 12.95464 40.02884 89.56853 1.000 88.50312 278 ALA B N 1
ATOM 6275 C CA . ALA B 1 189 ? 13.54908 39.42994 88.38060 1.000 91.20198 278 ALA B CA 1
ATOM 6276 C C . ALA B 1 189 ? 15.05235 39.67033 88.34559 1.000 90.12746 278 ALA B C 1
ATOM 6277 O O . ALA B 1 189 ? 15.82247 38.77315 87.98455 1.000 77.02709 278 ALA B O 1
ATOM 6284 N N . LEU B 1 190 ? 15.48935 40.87403 88.72378 1.000 87.65868 279 LEU B N 1
ATOM 6285 C CA . LEU B 1 190 ? 16.91643 41.17338 88.72783 1.000 79.54849 279 LEU B CA 1
ATOM 6286 C C . LEU B 1 190 ? 17.60588 40.56903 89.94440 1.000 79.11299 279 LEU B C 1
ATOM 6287 O O . LEU B 1 190 ? 18.73872 40.08680 89.84129 1.000 76.80172 279 LEU B O 1
ATOM 6303 N N . ARG B 1 191 ? 16.94165 40.58263 91.10382 1.000 85.08387 280 ARG B N 1
ATOM 6304 C CA . ARG B 1 191 ? 17.52163 39.95091 92.28414 1.000 87.08810 280 ARG B CA 1
ATOM 6305 C C . ARG B 1 191 ? 17.67625 38.44770 92.08493 1.000 86.30086 280 ARG B C 1
ATOM 6306 O O . ARG B 1 191 ? 18.60469 37.84254 92.63317 1.000 86.76170 280 ARG B O 1
ATOM 6327 N N . ARG B 1 192 ? 16.78579 37.82879 91.30875 1.000 85.45124 281 ARG B N 1
ATOM 6328 C CA . ARG B 1 192 ? 16.94146 36.41277 90.99393 1.000 85.86086 281 ARG B CA 1
ATOM 6329 C C . ARG B 1 192 ? 18.17228 36.18723 90.12298 1.000 79.90295 281 ARG B C 1
ATOM 6330 O O . ARG B 1 192 ? 18.97431 35.28288 90.38174 1.000 79.98269 281 ARG B O 1
ATOM 6351 N N . PHE B 1 193 ? 18.33837 37.00384 89.07861 1.000 76.15738 282 PHE B N 1
ATOM 6352 C CA . PHE B 1 193 ? 19.54293 36.90578 88.26295 1.000 76.86745 282 PHE B CA 1
ATOM 6353 C C . PHE B 1 193 ? 20.78760 37.14119 89.10694 1.000 72.59415 282 PHE B C 1
ATOM 6354 O O . PHE B 1 193 ? 21.81186 36.47490 88.92190 1.000 71.23581 282 PHE B O 1
ATOM 6371 N N . LEU B 1 194 ? 20.71663 38.08600 90.04506 1.000 75.05811 283 LEU B N 1
ATOM 6372 C CA . LEU B 1 194 ? 21.86386 38.35655 90.90035 1.000 75.95833 283 LEU B CA 1
ATOM 6373 C C . LEU B 1 194 ? 22.18561 37.17522 91.80503 1.000 79.09649 283 LEU B C 1
ATOM 6374 O O . LEU B 1 194 ? 23.33111 37.04786 92.24971 1.000 79.37344 283 LEU B O 1
ATOM 6390 N N . ASP B 1 195 ? 21.20689 36.30997 92.08860 1.000 81.75234 284 ASP B N 1
ATOM 6391 C CA . ASP B 1 195 ? 21.51752 35.06530 92.78318 1.000 84.56335 284 ASP B CA 1
ATOM 6392 C C . ASP B 1 195 ? 22.43827 34.19150 91.94268 1.000 81.43789 284 ASP B C 1
ATOM 6393 O O . ASP B 1 195 ? 23.27403 33.46310 92.48876 1.000 83.12066 284 ASP B O 1
ATOM 6402 N N . TYR B 1 196 ? 22.30673 34.25461 90.61548 1.000 77.35563 285 TYR B N 1
ATOM 6403 C CA . TYR B 1 196 ? 23.27110 33.58755 89.74978 1.000 74.58260 285 TYR B CA 1
ATOM 6404 C C . TYR B 1 196 ? 24.59127 34.35047 89.70020 1.000 72.62099 285 TYR B C 1
ATOM 6405 O O . TYR B 1 196 ? 25.63802 33.75011 89.43102 1.000 71.85763 285 TYR B O 1
ATOM 6423 N N . CYS B 1 197 ? 24.56756 35.66327 89.95039 1.000 72.09759 286 CYS B N 1
ATOM 6424 C CA . CYS B 1 197 ? 25.80014 36.42614 90.16699 1.000 71.15240 286 CYS B CA 1
ATOM 6425 C C . CYS B 1 197 ? 26.13970 36.45059 91.65975 1.000 81.97240 286 CYS B C 1
ATOM 6426 O O . CYS B 1 197 ? 26.27447 37.50214 92.29215 1.000 93.87368 286 CYS B O 1
ATOM 6434 N N . ASP B 1 198 ? 26.25903 35.26467 92.20802 1.000 82.15587 287 ASP B N 1
ATOM 6435 C CA . ASP B 1 198 ? 26.59801 35.07793 93.61468 1.000 84.67333 287 ASP B CA 1
ATOM 6436 C C . ASP B 1 198 ? 27.61300 33.95384 93.61531 1.000 92.97907 287 ASP B C 1
ATOM 6437 O O . ASP B 1 198 ? 27.33358 32.87871 93.06583 1.000 96.41298 287 ASP B O 1
ATOM 6446 N N . PRO B 1 199 ? 28.81331 34.15261 94.18360 1.000 85.01525 288 PRO B N 1
ATOM 6447 C CA . PRO B 1 199 ? 29.74353 33.02123 94.09809 1.000 85.92599 288 PRO B CA 1
ATOM 6448 C C . PRO B 1 199 ? 29.30387 31.83478 94.94986 1.000 90.61452 288 PRO B C 1
ATOM 6449 O O . PRO B 1 199 ? 29.15700 30.73473 94.41601 1.000 93.59167 288 PRO B O 1
#

Radius of gyration: 21.33 Å; Cα contacts (8 Å, |Δi|>4): 846; chains: 2; bounding box: 53×48×50 Å

Foldseek 3Di:
DFEEEEEACCQPQPVVVLVVVVCVVVVPDDYHYHYFAQQVQVVCQVVVVGAKYKHFADDDPFKDKDFFDKWFKFKKAFCPDPQLDDADELARQQAWAEEAEDPRHRFRRLCCVQRVVPHDHHHHQYYDHHVVVVQVCRLVPSTIYMGTCSVCVVVCVVNSMGTGDYPGPTSMTTIIMMHTPPHDHDPVVVVSVVSSHD/DAEEEEEDLCLPQPVVVLVVVVCVVVVPDDYHYHYHFQVVQVVCQVVVVGAKYKHFADDDPQKDKDFQDKWFKFKKAFCPDPQQPDADALQVVQAWAEEAEDPPTRRRVLCCVQPVVPHDNHDHLYYDHDDVVVLVCRLVPSTMYMGTCSSCVVVCVVNSMGTGNYPGPGRMTTIMMMHGPPRDQDPVRVVSVVSSHD

Organism: Escherichia coli (strain K12) (NCBI:txid83333)

Sequence (396 aa):
MMIRIYASSTIGNYILPAVIARYRHDYPQLPIELSVGNSQDVMQAVLDFRVDIGFIEGPHSTEIISEPWLEDELVVFAAPTSPLARGPVTLEQLAAAPWILRERGSGTREIVDYLLLSHLPKFEMAMELGNSEEAIKHAVRHGLGISCLSRRVIEDQLQAGTL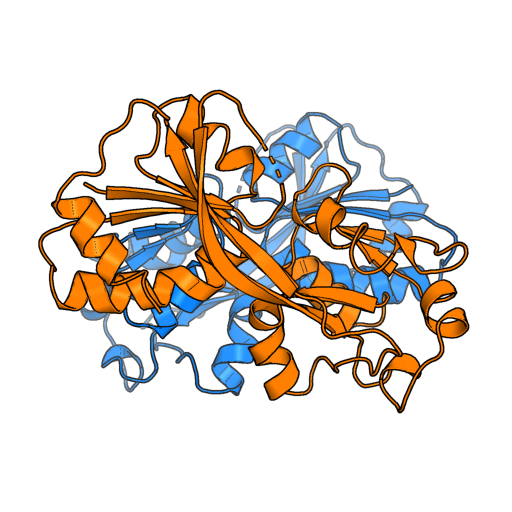SEVAVPLPRRLMRTLWRIHHRQKHLSNALRRFLDYCDPMIRIYASSTIGNYILPAVIARYRHDYPQLPIELSVGNSQDVMMQAVLDFRVDIGFIEGPHSTEIISEPWLEDELVVFAAPTSPLARGPVTLEQLAAAPWILRERGSGTREIVDDYLLLSHLPKFEMAMELGNSEAIKHAVRHGLGISCLSRRVIEDQLQAGTLSEVAVPLPRLMRTLWRIHHRQKHLSNALRRFLDYCDP